Protein 6ZWI (pdb70)

Structure (mmCIF, N/CA/C/O backbone):
data_6ZWI
#
_entry.id   6ZWI
#
_cell.length_a   154.300
_cell.length_b   154.300
_cell.length_c   127.700
_cell.angle_alpha   90.000
_cell.angle_beta   90.000
_cell.angle_gamma   90.000
#
_symmetry.space_group_name_H-M   'I 4 2 2'
#
loop_
_entity.id
_entity.type
_entity.pdbx_description
1 polymer Cholinesterase
2 branched alpha-D-mannopyranose-(1-3)-alpha-D-mannopyranose-(1-4)-2-acetamido-2-deoxy-beta-D-glucopyranose-(1-4)-[alpha-L-fucopyranose-(1-6)]2-acetamido-2-deoxy-beta-D-glucopyranose
3 branched 'N-acetyl-alpha-neuraminic acid-(2-3)-beta-D-galactopyranose'
4 branched alpha-L-fucopyranose-(1-6)-2-acetamido-2-deoxy-beta-D-glucopyranose
5 branched 2-acetamido-2-deoxy-beta-D-glucopyranose-(1-4)-[alpha-L-fucopyranose-(1-6)]2-acetamido-2-deoxy-beta-D-glucopyranose
6 non-polymer 2-acetamido-2-deoxy-beta-D-glucopyranose
7 non-polymer GLYCEROL
8 non-polymer (2~{E},4~{E})-5-(1,3-benzodioxol-5-yl)-~{N}-[6-(triphenyl-$l^{5}-phosphanyl)hexyl]penta-2,4-dienamide
9 non-polymer 'PENTANOIC ACID'
10 non-polymer 'CHLORIDE ION'
11 non-polymer 'SULFATE ION'
12 non-polymer 'BROMIDE ION'
13 water water
#
loop_
_atom_site.group_PDB
_atom_site.id
_atom_site.type_symbol
_atom_site.label_atom_id
_atom_site.label_alt_id
_atom_site.label_comp_id
_atom_site.label_asym_id
_atom_site.label_entity_id
_atom_site.label_seq_id
_atom_site.pdbx_PDB_ins_code
_atom_site.Cartn_x
_atom_site.Cartn_y
_atom_site.Cartn_z
_atom_site.occupancy
_atom_site.B_iso_or_equiv
_atom_site.auth_seq_id
_atom_site.auth_comp_id
_atom_site.auth_asym_id
_atom_site.auth_atom_id
_atom_site.pdbx_PDB_model_num
ATOM 1 N N . ASP A 1 3 ? 116.38346 136.12076 14.21167 1.000 96.94305 3 ASP A N 1
ATOM 2 C CA . ASP A 1 3 ? 117.63965 135.47384 13.82574 1.000 102.22556 3 ASP A CA 1
ATOM 3 C C . ASP A 1 3 ? 118.84127 136.36908 14.13048 1.000 95.70208 3 ASP A C 1
ATOM 4 O O . ASP A 1 3 ? 118.94221 137.47902 13.59888 1.000 97.17485 3 ASP A O 1
ATOM 9 N N . ILE A 1 4 ? 119.76277 135.90828 14.97185 1.000 86.31064 4 ILE A N 1
ATOM 10 C CA . ILE A 1 4 ? 120.87032 136.75136 15.41046 1.000 85.69151 4 ILE A CA 1
ATOM 11 C C . ILE A 1 4 ? 122.18437 136.11588 14.96943 1.000 76.67869 4 ILE A C 1
ATOM 12 O O . ILE A 1 4 ? 122.50698 134.98246 15.35384 1.000 72.05387 4 ILE A O 1
ATOM 17 N N . ILE A 1 5 ? 122.93058 136.84997 14.14943 1.000 70.45360 5 ILE A N 1
ATOM 18 C CA . ILE A 1 5 ? 124.14550 136.37340 13.51189 1.000 71.05626 5 ILE A CA 1
ATOM 19 C C . ILE A 1 5 ? 125.27939 137.28841 13.94290 1.000 69.86521 5 ILE A C 1
ATOM 20 O O . ILE A 1 5 ? 125.15304 138.51713 13.86404 1.000 65.12851 5 ILE A O 1
ATOM 25 N N . ILE A 1 6 ? 126.38227 136.69782 14.39763 1.000 63.97260 6 ILE A N 1
ATOM 26 C CA . ILE A 1 6 ? 127.54108 137.47262 14.80912 1.000 61.04036 6 ILE A CA 1
ATOM 27 C C . ILE A 1 6 ? 128.68993 137.10890 13.89473 1.000 58.84504 6 ILE A C 1
ATOM 28 O O . ILE A 1 6 ? 128.93354 135.93001 13.64336 1.000 61.19514 6 ILE A O 1
ATOM 33 N N . ALA A 1 7 ? 129.39790 138.11144 13.40044 1.000 60.98112 7 ALA A N 1
ATOM 34 C CA . ALA A 1 7 ? 130.57993 137.87169 12.59009 1.000 63.94920 7 ALA A CA 1
ATOM 35 C C . ALA A 1 7 ? 131.79295 137.74573 13.50386 1.000 60.89499 7 ALA A C 1
ATOM 36 O O . ALA A 1 7 ? 132.06771 138.65436 14.28744 1.000 67.14178 7 ALA A O 1
ATOM 38 N N . THR A 1 8 ? 132.51512 136.63306 13.40684 1.000 62.26422 8 THR A N 1
ATOM 39 C CA . THR A 1 8 ? 133.71827 136.41205 14.19625 1.000 64.65947 8 THR A CA 1
ATOM 40 C C . THR A 1 8 ? 134.92594 136.47733 13.28735 1.000 68.08914 8 THR A C 1
ATOM 41 O O . THR A 1 8 ? 134.79781 136.53064 12.06474 1.000 65.95897 8 THR A O 1
ATOM 45 N N . LYS A 1 9 ? 136.11333 136.41974 13.89124 1.000 63.67640 9 LYS A N 1
ATOM 46 C CA . LYS A 1 9 ? 137.31011 136.53000 13.07531 1.000 65.29637 9 LYS A CA 1
ATOM 47 C C . LYS A 1 9 ? 137.42731 135.38276 12.08187 1.000 70.83934 9 LYS A C 1
ATOM 48 O O . LYS A 1 9 ? 138.05078 135.55969 11.03815 1.000 66.56722 9 LYS A O 1
ATOM 54 N N . ASN A 1 10 ? 136.79442 134.23647 12.34543 1.000 73.42569 10 ASN A N 1
ATOM 55 C CA . ASN A 1 10 ? 136.92308 133.04838 11.50203 1.000 71.44160 10 ASN A CA 1
ATOM 56 C C . ASN A 1 10 ? 135.66056 132.71336 10.72231 1.000 73.39610 10 ASN A C 1
ATOM 57 O O . ASN A 1 10 ? 135.67015 131.75035 9.94744 1.000 78.33172 10 ASN A O 1
ATOM 62 N N . GLY A 1 11 ? 134.58771 133.45606 10.90519 1.000 63.06736 11 GLY A N 1
ATOM 63 C CA . GLY A 1 11 ? 133.35320 133.14099 10.22430 1.000 63.97142 11 GLY A CA 1
ATOM 64 C C . GLY A 1 11 ? 132.17272 133.68788 10.98881 1.000 67.76123 11 GLY A C 1
ATOM 65 O O . GLY A 1 11 ? 132.28522 134.12790 12.13511 1.000 64.20776 11 GLY A O 1
ATOM 66 N N . LYS A 1 12 ? 131.02581 133.67203 10.31393 1.000 59.76423 12 LYS A N 1
ATOM 67 C CA . LYS A 1 12 ? 129.74575 133.96056 10.94097 1.000 61.89295 12 LYS A CA 1
ATOM 68 C C . LYS A 1 12 ? 129.26363 132.76655 11.76844 1.000 63.90397 12 LYS A C 1
ATOM 69 O O . LYS A 1 12 ? 129.47771 131.60314 11.41857 1.000 64.92010 12 LYS A O 1
ATOM 75 N N . VAL A 1 13 ? 128.59011 133.07160 12.86190 1.000 59.30637 13 VAL A N 1
ATOM 76 C CA . VAL A 1 13 ? 127.97467 132.06526 13.70756 1.000 58.80659 13 VAL A CA 1
ATOM 77 C C . VAL A 1 13 ? 126.55670 132.51247 14.01097 1.000 55.49566 13 VAL A C 1
ATOM 78 O O . VAL A 1 13 ? 126.31014 133.68839 14.29494 1.000 65.13387 13 VAL A O 1
ATOM 82 N N . ARG A 1 14 ? 125.62475 131.56724 13.98256 1.000 66.19066 14 ARG A N 1
ATOM 83 C CA . ARG A 1 14 ? 124.22183 131.82074 14.29835 1.000 62.72063 14 ARG A CA 1
ATOM 84 C C . ARG A 1 14 ? 123.88563 131.26912 15.68459 1.000 55.49744 14 ARG A C 1
ATOM 85 O O . ARG A 1 14 ? 124.22975 130.12874 16.00857 1.000 57.84405 14 ARG A O 1
ATOM 93 N N . GLY A 1 15 ? 123.18849 132.05707 16.48802 1.000 59.02729 15 GLY A N 1
ATOM 94 C CA . GLY A 1 15 ? 122.79656 131.65222 17.80966 1.000 54.76869 15 GLY A CA 1
ATOM 95 C C . GLY A 1 15 ? 121.32209 131.33011 17.90827 1.000 60.83634 15 GLY A C 1
ATOM 96 O O . GLY A 1 15 ? 120.61900 131.15055 16.90699 1.000 61.28026 15 GLY A O 1
ATOM 97 N N . MET A 1 16 ? 120.84885 131.23421 19.13192 1.000 51.29429 16 MET A N 1
ATOM 98 C CA . MET A 1 16 ? 119.44102 131.00310 19.37603 1.000 55.96545 16 MET A CA 1
ATOM 99 C C . MET A 1 16 ? 118.99662 131.77402 20.60701 1.000 60.80031 16 MET A C 1
ATOM 100 O O . MET A 1 16 ? 119.77421 131.99229 21.53974 1.000 58.54815 16 MET A O 1
ATOM 105 N N . GLN A 1 17 ? 117.72650 132.14516 20.62021 1.000 57.43456 17 GLN A N 1
ATOM 106 C CA . GLN A 1 17 ? 117.17087 132.96782 21.68099 1.000 60.19327 17 GLN A CA 1
ATOM 107 C C . GLN A 1 17 ? 116.53558 132.07039 22.71327 1.000 53.49258 17 GLN A C 1
ATOM 108 O O . GLN A 1 17 ? 115.84651 131.11087 22.37327 1.000 57.32851 17 GLN A O 1
ATOM 114 N N . LEU A 1 18 ? 116.79187 132.37914 23.96966 1.000 53.61775 18 LEU A N 1
ATOM 115 C CA . LEU A 1 18 ? 116.26727 131.61584 25.08677 1.000 53.80999 18 LEU A CA 1
ATOM 116 C C . LEU A 1 18 ? 115.43656 132.55213 25.93297 1.000 53.22814 18 LEU A C 1
ATOM 117 O O . LEU A 1 18 ? 115.81283 133.70336 26.14414 1.000 57.54698 18 LEU A O 1
ATOM 122 N N . THR A 1 19 ? 114.32672 132.06137 26.43008 1.000 50.95550 19 THR A N 1
ATOM 123 C CA . THR A 1 19 ? 113.50766 132.81658 27.36381 1.000 56.22596 19 THR A CA 1
ATOM 124 C C . THR A 1 19 ? 113.94020 132.43296 28.76742 1.000 51.93930 19 THR A C 1
ATOM 125 O O . THR A 1 19 ? 113.99764 131.24710 29.09106 1.000 56.76113 19 THR A O 1
ATOM 129 N N . VAL A 1 20 ? 114.29907 133.43020 29.57197 1.000 56.33214 20 VAL A N 1
ATOM 130 C CA . VAL A 1 20 ? 114.79776 133.21994 30.93385 1.000 53.94370 20 VAL A CA 1
ATOM 131 C C . VAL A 1 20 ? 114.19336 134.30501 31.81907 1.000 50.15182 20 VAL A C 1
ATOM 132 O O . VAL A 1 20 ? 114.45696 135.49827 31.61166 1.000 55.16827 20 VAL A O 1
ATOM 136 N N . PHE A 1 21 ? 113.40333 133.90614 32.80426 1.000 53.78173 21 PHE A N 1
ATOM 137 C CA . PHE A 1 21 ? 112.84657 134.85185 33.77998 1.000 57.90190 21 PHE A CA 1
ATOM 138 C C . PHE A 1 21 ? 112.15798 136.03283 33.08703 1.000 57.83416 21 PHE A C 1
ATOM 139 O O . PHE A 1 21 ? 112.45689 137.19931 33.35769 1.000 55.32971 21 PHE A O 1
ATOM 147 N N . GLY A 1 22 ? 111.26432 135.72446 32.15033 1.000 60.74204 22 GLY A N 1
ATOM 148 C CA . GLY A 1 22 ? 110.53327 136.77684 31.45506 1.000 63.41876 22 GLY A CA 1
ATOM 149 C C . GLY A 1 22 ? 111.41568 137.74803 30.70420 1.000 64.34902 22 GLY A C 1
ATOM 150 O O . GLY A 1 22 ? 111.03753 138.91481 30.50739 1.000 70.61823 22 GLY A O 1
ATOM 151 N N . GLY A 1 23 ? 112.60097 137.30532 30.29795 1.000 55.56731 23 GLY A N 1
ATOM 152 C CA . GLY A 1 23 ? 113.49121 138.11834 29.51958 1.000 52.86590 23 GLY A CA 1
ATOM 153 C C . GLY A 1 23 ? 114.07774 137.21946 28.46874 1.000 58.41777 23 GLY A C 1
ATOM 154 O O . GLY A 1 23 ? 113.55183 136.13433 28.23739 1.000 60.17608 23 GLY A O 1
ATOM 155 N N . THR A 1 24 ? 115.14074 137.64052 27.82115 1.000 54.52396 24 THR A N 1
ATOM 156 C CA . THR A 1 24 ? 115.74929 136.85189 26.77169 1.000 57.42943 24 THR A CA 1
ATOM 157 C C . THR A 1 24 ? 117.25319 136.78501 26.96671 1.000 57.02692 24 THR A C 1
ATOM 158 O O . THR A 1 24 ? 117.89127 137.77716 27.35360 1.000 57.97809 24 THR A O 1
ATOM 162 N N . VAL A 1 25 ? 117.81176 135.61260 26.67071 1.000 50.12041 25 VAL A N 1
ATOM 163 C CA . VAL A 1 25 ? 119.24811 135.41791 26.58142 1.000 50.89390 25 VAL A CA 1
ATOM 164 C C . VAL A 1 25 ? 119.57798 134.82864 25.21165 1.000 51.25831 25 VAL A C 1
ATOM 165 O O . VAL A 1 25 ? 118.84434 133.97509 24.70890 1.000 56.03007 25 VAL A O 1
ATOM 169 N N . THR A 1 26 ? 120.66123 135.28864 24.60561 1.000 50.69779 26 THR A N 1
ATOM 170 C CA . THR A 1 26 ? 121.15078 134.70531 23.35835 1.000 52.53701 26 THR A CA 1
ATOM 171 C C . THR A 1 26 ? 122.30232 133.74108 23.63114 1.000 54.58795 26 THR A C 1
ATOM 172 O O . THR A 1 26 ? 123.30671 134.12524 24.23724 1.000 48.90611 26 THR A O 1
ATOM 176 N N . ALA A 1 27 ? 122.15682 132.49921 23.15036 1.000 50.53469 27 ALA A N 1
ATOM 177 C CA . ALA A 1 27 ? 123.14978 131.45111 23.38130 1.000 47.07296 27 ALA A CA 1
ATOM 178 C C . ALA A 1 27 ? 123.74730 131.03478 22.05008 1.000 54.76955 27 ALA A C 1
ATOM 179 O O . ALA A 1 27 ? 123.03621 130.88953 21.05015 1.000 51.69652 27 ALA A O 1
ATOM 181 N N . PHE A 1 28 ? 125.05949 130.90715 22.03180 1.000 44.95108 28 PHE A N 1
ATOM 182 C CA . PHE A 1 28 ? 125.79104 130.29430 20.93229 1.000 47.48221 28 PHE A CA 1
ATOM 183 C C . PHE A 1 28 ? 126.46982 129.07365 21.54028 1.000 53.61049 28 PHE A C 1
ATOM 184 O O . PHE A 1 28 ? 127.47594 129.20830 22.25898 1.000 49.91554 28 PHE A O 1
ATOM 192 N N . LEU A 1 29 ? 125.89273 127.90623 21.27945 1.000 46.04272 29 LEU A N 1
ATOM 193 C CA . LEU A 1 29 ? 126.41079 126.64010 21.78003 1.000 47.40652 29 LEU A CA 1
ATOM 194 C C . LEU A 1 29 ? 127.21564 125.92298 20.71211 1.000 51.63270 29 LEU A C 1
ATOM 195 O O . LEU A 1 29 ? 126.74928 125.75480 19.58827 1.000 47.78831 29 LEU A O 1
ATOM 200 N N . GLY A 1 30 ? 128.40365 125.47199 21.07155 1.000 45.65741 30 GLY A N 1
ATOM 201 C CA . GLY A 1 30 ? 129.23946 124.73175 20.13737 1.000 48.08566 30 GLY A CA 1
ATOM 202 C C . GLY A 1 30 ? 129.91497 125.49710 19.02500 1.000 50.24152 30 GLY A C 1
ATOM 203 O O . GLY A 1 30 ? 129.85951 125.05854 17.86964 1.000 49.95602 30 GLY A O 1
ATOM 204 N N . ILE A 1 31 ? 130.58115 126.60687 19.33089 1.000 46.53298 31 ILE A N 1
ATOM 205 C CA . ILE A 1 31 ? 131.46948 127.26528 18.35398 1.000 46.24017 31 ILE A CA 1
ATOM 206 C C . ILE A 1 31 ? 132.82566 126.56273 18.36377 1.000 49.47016 31 ILE A C 1
ATOM 207 O O . ILE A 1 31 ? 133.46044 126.46564 19.43606 1.000 49.52936 31 ILE A O 1
ATOM 212 N N . PRO A 1 32 ? 133.35672 126.11205 17.22511 1.000 47.87294 32 PRO A N 1
ATOM 213 C CA . PRO A 1 32 ? 134.70845 125.53823 17.26547 1.000 47.99984 32 PRO A CA 1
ATOM 214 C C . PRO A 1 32 ? 135.73764 126.62779 17.53070 1.000 51.00701 32 PRO A C 1
ATOM 215 O O . PRO A 1 32 ? 135.60549 127.76720 17.06197 1.000 49.03127 32 PRO A O 1
ATOM 219 N N . TYR A 1 33 ? 136.77470 126.27951 18.30895 1.000 45.44970 33 TYR A N 1
ATOM 220 C CA . TYR A 1 33 ? 137.84654 127.21558 18.53417 1.000 50.10051 33 TYR A CA 1
ATOM 221 C C . TYR A 1 33 ? 139.20737 126.65601 18.17158 1.000 49.77180 33 TYR A C 1
ATOM 222 O O . TYR A 1 33 ? 140.19911 127.37462 18.30662 1.000 50.05134 33 TYR A O 1
ATOM 231 N N . ALA A 1 34 ? 139.29502 125.40542 17.69887 1.000 50.80888 34 ALA A N 1
ATOM 232 C CA . ALA A 1 34 ? 140.57382 124.88521 17.23189 1.000 49.57601 34 ALA A CA 1
ATOM 233 C C . ALA A 1 34 ? 140.35272 123.84580 16.13111 1.000 46.30162 34 ALA A C 1
ATOM 234 O O . ALA A 1 34 ? 139.24586 123.37450 15.92379 1.000 52.49739 34 ALA A O 1
ATOM 236 N N . GLN A 1 35 ? 141.42672 123.45033 15.45265 1.000 55.50997 35 GLN A N 1
ATOM 237 C CA A GLN A 1 35 ? 141.32129 122.30435 14.55160 0.484 53.97455 35 GLN A CA 1
ATOM 238 C CA B GLN A 1 35 ? 141.34090 122.30217 14.54949 0.516 53.98983 35 GLN A CA 1
ATOM 239 C C . GLN A 1 35 ? 141.03306 121.05378 15.36918 1.000 52.26993 35 GLN A C 1
ATOM 240 O O . GLN A 1 35 ? 141.71337 120.80810 16.37705 1.000 48.14960 35 GLN A O 1
ATOM 251 N N . PRO A 1 36 ? 140.05725 120.23393 14.97001 1.000 53.87122 36 PRO A N 1
ATOM 252 C CA . PRO A 1 36 ? 139.80084 118.96525 15.69187 1.000 52.72808 36 PRO A CA 1
ATOM 253 C C . PRO A 1 36 ? 141.07950 118.15567 15.84680 1.000 53.94531 36 PRO A C 1
ATOM 254 O O . PRO A 1 36 ? 141.84123 117.93065 14.89139 1.000 51.45074 36 PRO A O 1
ATOM 258 N N . PRO A 1 37 ? 141.39560 117.76563 17.03213 1.000 49.00278 37 PRO A N 1
ATOM 259 C CA . PRO A 1 37 ? 142.75464 117.18689 17.23395 1.000 46.13449 37 PRO A CA 1
ATOM 260 C C . PRO A 1 37 ? 142.75546 115.69799 16.89794 1.000 52.73958 37 PRO A C 1
ATOM 261 O O . PRO A 1 37 ? 142.87018 114.82521 17.74179 1.000 50.85278 37 PRO A O 1
ATOM 265 N N . LEU A 1 38 ? 142.53303 115.39046 15.62242 1.000 56.03254 38 LEU A N 1
ATOM 266 C CA . LEU A 1 38 ? 142.33452 114.03459 15.13081 1.000 53.37886 38 LEU A CA 1
ATOM 267 C C . LEU A 1 38 ? 143.56588 113.55134 14.37446 1.000 53.06331 38 LEU A C 1
ATOM 268 O O . LEU A 1 38 ? 144.35636 114.34706 13.85544 1.000 57.76641 38 LEU A O 1
ATOM 273 N N . GLY A 1 39 ? 143.71624 112.22390 14.29895 1.000 58.66754 39 GLY A N 1
ATOM 274 C CA . GLY A 1 39 ? 144.75541 111.63348 13.47337 1.000 56.59146 39 GLY A CA 1
ATOM 275 C C . GLY A 1 39 ? 146.15632 111.98994 13.91669 1.000 61.82258 39 GLY A C 1
ATOM 276 O O . GLY A 1 39 ? 146.53983 111.72967 15.06259 1.000 57.87622 39 GLY A O 1
ATOM 277 N N . ARG A 1 40 ? 146.93736 112.60129 13.02322 1.000 56.79403 40 ARG A N 1
ATOM 278 C CA . ARG A 1 40 ? 148.28057 113.03147 13.39771 1.000 60.67498 40 ARG A CA 1
ATOM 279 C C . ARG A 1 40 ? 148.26300 114.14411 14.46396 1.000 61.52654 40 ARG A C 1
ATOM 280 O O . ARG A 1 40 ? 149.28153 114.34388 15.13826 1.000 60.29618 40 ARG A O 1
ATOM 288 N N . LEU A 1 41 ? 147.11810 114.83322 14.66539 1.000 58.48687 41 LEU A N 1
ATOM 289 C CA . LEU A 1 41 ? 147.00485 115.88418 15.67712 1.000 55.20159 41 LEU A CA 1
ATOM 290 C C . LEU A 1 41 ? 146.67448 115.34590 17.06495 1.000 53.51005 41 LEU A C 1
ATOM 291 O O . LEU A 1 41 ? 146.72349 116.10701 18.03384 1.000 53.61956 41 LEU A O 1
ATOM 296 N N . ARG A 1 42 ? 146.34982 114.06958 17.19865 1.000 51.89212 42 ARG A N 1
ATOM 297 C CA . ARG A 1 42 ? 146.11169 113.52627 18.52565 1.000 51.72588 42 ARG A CA 1
ATOM 298 C C . ARG A 1 42 ? 147.37649 113.64107 19.37518 1.000 53.31922 42 ARG A C 1
ATOM 299 O O . ARG A 1 42 ? 148.49326 113.36907 18.90898 1.000 49.42961 42 ARG A O 1
ATOM 307 N N . PHE A 1 43 ? 147.20085 114.07225 20.62485 1.000 52.01364 43 PHE A N 1
ATOM 308 C CA . PHE A 1 43 ? 148.25565 114.32072 21.62567 1.000 41.75423 43 PHE A CA 1
ATOM 309 C C . PHE A 1 43 ? 149.06528 115.60197 21.39843 1.000 47.94749 43 PHE A C 1
ATOM 310 O O . PHE A 1 43 ? 149.94833 115.90231 22.22534 1.000 53.78462 43 PHE A O 1
ATOM 318 N N . LYS A 1 44 ? 148.82013 116.36942 20.34955 1.000 50.76755 44 LYS A N 1
ATOM 319 C CA . LYS A 1 44 ? 149.56379 117.60415 20.18677 1.000 49.24624 44 LYS A CA 1
ATOM 320 C C . LYS A 1 44 ? 148.79604 118.81329 20.71187 1.000 49.56357 44 LYS A C 1
ATOM 321 O O . LYS A 1 44 ? 147.58483 118.76353 20.95041 1.000 51.53461 44 LYS A O 1
ATOM 327 N N . LYS A 1 45 ? 149.53090 119.92774 20.86310 1.000 49.11279 45 LYS A N 1
ATOM 328 C CA . LYS A 1 45 ? 148.91308 121.18130 21.19134 1.000 48.63264 45 LYS A CA 1
ATOM 329 C C . LYS A 1 45 ? 147.85789 121.49489 20.13224 1.000 55.52271 45 LYS A C 1
ATOM 330 O O . LYS A 1 45 ? 147.97254 121.04296 18.98518 1.000 51.55266 45 LYS A O 1
ATOM 336 N N . PRO A 1 46 ? 146.79227 122.20063 20.51515 1.000 48.34116 46 PRO A N 1
ATOM 337 C CA . PRO A 1 46 ? 145.71343 122.48385 19.57825 1.000 48.08133 46 PRO A CA 1
ATOM 338 C C . PRO A 1 46 ? 146.20545 123.44137 18.52738 1.000 56.03448 46 PRO A C 1
ATOM 339 O O . PRO A 1 46 ? 146.94750 124.37457 18.83306 1.000 53.59079 46 PRO A O 1
ATOM 343 N N . GLN A 1 47 ? 145.79102 123.20726 17.29008 1.000 57.31887 47 GLN A N 1
ATOM 344 C CA . GLN A 1 47 ? 146.18721 124.02881 16.15542 1.000 57.23154 47 GLN A CA 1
ATOM 345 C C . GLN A 1 47 ? 145.09505 125.03065 15.83601 1.000 60.51815 47 GLN A C 1
ATOM 346 O O . GLN A 1 47 ? 143.89966 124.75896 16.01336 1.000 55.01266 47 GLN A O 1
ATOM 352 N N . SER A 1 48 ? 145.52167 126.19237 15.33808 1.000 60.90405 48 SER A N 1
ATOM 353 C CA . SER A 1 48 ? 144.59740 127.27858 15.05520 1.000 65.24418 48 SER A CA 1
ATOM 354 C C . SER A 1 48 ? 143.59566 126.86073 13.98791 1.000 63.23533 48 SER A C 1
ATOM 355 O O . SER A 1 48 ? 143.87370 126.02748 13.12463 1.000 65.35756 48 SER A O 1
ATOM 358 N N . LEU A 1 49 ? 142.41233 127.43581 14.08699 1.000 65.71563 49 LEU A N 1
ATOM 359 C CA . LEU A 1 49 ? 141.30725 127.12235 13.20604 1.000 75.66356 49 LEU A CA 1
ATOM 360 C C . LEU A 1 49 ? 141.32322 128.05311 12.00606 1.000 83.98615 49 LEU A C 1
ATOM 361 O O . LEU A 1 49 ? 141.48644 129.27330 12.13988 1.000 83.74504 49 LEU A O 1
ATOM 366 N N . THR A 1 50 ? 141.15209 127.47577 10.83133 1.000 84.87138 50 THR A N 1
ATOM 367 C CA . THR A 1 50 ? 141.15667 128.30074 9.64474 1.000 90.61853 50 THR A CA 1
ATOM 368 C C . THR A 1 50 ? 139.72697 128.60739 9.22659 1.000 91.75299 50 THR A C 1
ATOM 369 O O . THR A 1 50 ? 138.78696 127.86234 9.51783 1.000 89.23824 50 THR A O 1
ATOM 373 N N . LYS A 1 51 ? 139.59472 129.74583 8.56206 1.000 93.24261 51 LYS A N 1
ATOM 374 C CA . LYS A 1 51 ? 138.36851 130.40697 8.14414 1.000 92.01170 51 LYS A CA 1
ATOM 375 C C . LYS A 1 51 ? 137.32336 129.42453 7.62425 1.000 91.78939 51 LYS A C 1
ATOM 376 O O . LYS A 1 51 ? 137.66496 128.37752 7.06591 1.000 91.60360 51 LYS A O 1
ATOM 382 N N . TRP A 1 52 ? 136.04837 129.72294 7.87055 1.000 87.75588 52 TRP A N 1
ATOM 383 C CA . TRP A 1 52 ? 134.94549 129.19376 7.08508 1.000 87.56193 52 TRP A CA 1
ATOM 384 C C . TRP A 1 52 ? 134.18791 130.38881 6.52682 1.000 88.16165 52 TRP A C 1
ATOM 385 O O . TRP A 1 52 ? 134.35412 131.51853 6.99808 1.000 88.50273 52 TRP A O 1
ATOM 396 N N . SER A 1 53 ? 133.38403 130.14405 5.48237 1.000 93.96029 53 SER A N 1
ATOM 397 C CA . SER A 1 53 ? 132.73490 131.22185 4.73838 1.000 95.30871 53 SER A CA 1
ATOM 398 C C . SER A 1 53 ? 131.21642 131.19786 4.80711 1.000 95.55081 53 SER A C 1
ATOM 399 O O . SER A 1 53 ? 130.58469 132.19401 4.42322 1.000 96.57270 53 SER A O 1
ATOM 402 N N . ASP A 1 54 ? 130.61889 130.10895 5.29012 1.000 88.76864 54 ASP A N 1
ATOM 403 C CA . ASP A 1 54 ? 129.17614 129.98881 5.44746 1.000 90.73839 54 ASP A CA 1
ATOM 404 C C . ASP A 1 54 ? 128.76644 130.51942 6.82542 1.000 85.83264 54 ASP A C 1
ATOM 405 O O . ASP A 1 54 ? 129.48369 131.31759 7.43501 1.000 82.39546 54 ASP A O 1
ATOM 410 N N . ILE A 1 55 ? 127.61097 130.09460 7.33066 1.000 78.88346 55 ILE A N 1
ATOM 411 C CA . ILE A 1 55 ? 127.17495 130.43450 8.68024 1.000 77.05149 55 ILE A CA 1
ATOM 412 C C . ILE A 1 55 ? 127.26272 129.17297 9.53334 1.000 75.96319 55 ILE A C 1
ATOM 413 O O . ILE A 1 55 ? 126.57082 128.18257 9.26261 1.000 71.67926 55 ILE A O 1
ATOM 418 N N . TRP A 1 56 ? 128.12055 129.20237 10.55714 1.000 65.67112 56 TRP A N 1
ATOM 419 C CA . TRP A 1 56 ? 128.17248 128.10975 11.51803 1.000 60.45574 56 TRP A CA 1
ATOM 420 C C . TRP A 1 56 ? 126.98464 128.17772 12.45590 1.000 61.56180 56 TRP A C 1
ATOM 421 O O . TRP A 1 56 ? 126.76906 129.19475 13.12160 1.000 65.44564 56 TRP A O 1
ATOM 432 N N . ASN A 1 57 ? 126.24150 127.08236 12.55056 1.000 61.74057 57 ASN A N 1
ATOM 433 C CA . ASN A 1 57 ? 125.04522 127.03893 13.38363 1.000 62.79682 57 ASN A CA 1
ATOM 434 C C . ASN A 1 57 ? 125.46390 126.63049 14.79709 1.000 62.62184 57 ASN A C 1
ATOM 435 O O . ASN A 1 57 ? 125.88810 125.49693 15.01963 1.000 60.28013 57 ASN A O 1
ATOM 440 N N . ALA A 1 58 ? 125.40732 127.57601 15.74062 1.000 59.80038 58 ALA A N 1
ATOM 441 C CA . ALA A 1 58 ? 125.81496 127.28195 17.11035 1.000 53.12201 58 ALA A CA 1
ATOM 442 C C . ALA A 1 58 ? 124.58476 127.18457 17.96499 1.000 53.74027 58 ALA A C 1
ATOM 443 O O . ALA A 1 58 ? 124.36884 128.01543 18.84829 1.000 54.20337 58 ALA A O 1
ATOM 445 N N . THR A 1 59 ? 123.77198 126.16991 17.70185 1.000 51.73532 59 THR A N 1
ATOM 446 C CA . THR A 1 59 ? 122.46700 126.05926 18.31140 1.000 47.48491 59 THR A CA 1
ATOM 447 C C . THR A 1 59 ? 122.31947 124.76919 19.10117 1.000 46.88813 59 THR A C 1
ATOM 448 O O . THR A 1 59 ? 121.20930 124.45189 19.52375 1.000 52.79732 59 THR A O 1
ATOM 452 N N . LYS A 1 60 ? 123.40716 124.01720 19.30809 1.000 49.46448 60 LYS A N 1
ATOM 453 C CA . LYS A 1 60 ? 123.35420 122.82638 20.15843 1.000 51.67494 60 LYS A CA 1
ATOM 454 C C . LYS A 1 60 ? 124.73380 122.65315 20.79025 1.000 44.86296 60 LYS A C 1
ATOM 455 O O . LYS A 1 60 ? 125.74539 122.95241 20.16113 1.000 48.83360 60 LYS A O 1
ATOM 461 N N . TYR A 1 61 ? 124.77062 122.16145 22.03106 1.000 47.21272 61 TYR A N 1
ATOM 462 C CA . TYR A 1 61 ? 126.05779 121.76467 22.60407 1.000 44.80879 61 TYR A CA 1
ATOM 463 C C . TYR A 1 61 ? 126.78217 120.78635 21.67966 1.000 47.79991 61 TYR A C 1
ATOM 464 O O . TYR A 1 61 ? 126.16756 119.90908 21.08315 1.000 50.20940 61 TYR A O 1
ATOM 473 N N . ALA A 1 62 ? 128.08734 120.93093 21.57340 1.000 44.43427 62 ALA A N 1
ATOM 474 C CA . ALA A 1 62 ? 128.88089 120.05587 20.72913 1.000 43.63806 62 ALA A CA 1
ATOM 475 C C . ALA A 1 62 ? 129.29267 118.79963 21.49635 1.000 47.02233 62 ALA A C 1
ATOM 476 O O . ALA A 1 62 ? 128.94426 118.61909 22.66467 1.000 44.18083 62 ALA A O 1
ATOM 478 N N . ASN A 1 63 ? 129.99018 117.89711 20.80499 1.000 43.23588 63 ASN A N 1
ATOM 479 C CA . ASN A 1 63 ? 130.53517 116.69831 21.42175 1.000 44.32002 63 ASN A CA 1
ATOM 480 C C . ASN A 1 63 ? 131.36123 117.03390 22.66454 1.000 46.60947 63 ASN A C 1
ATOM 481 O O . ASN A 1 63 ? 132.13365 117.99962 22.65660 1.000 41.66815 63 ASN A O 1
ATOM 486 N N . SER A 1 64 ? 131.30088 116.13656 23.66131 1.000 43.80561 64 SER A N 1
ATOM 487 C CA . SER A 1 64 ? 132.18564 116.13310 24.83128 1.000 44.98244 64 SER A CA 1
ATOM 488 C C . SER A 1 64 ? 133.47401 115.37008 24.51076 1.000 46.44925 64 SER A C 1
ATOM 489 O O . SER A 1 64 ? 133.48223 114.47308 23.66755 1.000 45.58580 64 SER A O 1
ATOM 492 N N . CYS A 1 65 ? 134.59501 115.72042 25.16612 1.000 38.63800 65 CYS A N 1
ATOM 493 C CA . CYS A 1 65 ? 135.85376 115.02444 24.91046 1.000 38.60877 65 CYS A CA 1
ATOM 494 C C . CYS A 1 65 ? 135.78748 113.58212 25.42255 1.000 42.10235 65 CYS A C 1
ATOM 495 O O . CYS A 1 65 ? 134.99643 113.26791 26.31550 1.000 40.58342 65 CYS A O 1
ATOM 498 N N . CYS A 1 66 ? 136.57263 112.67767 24.80047 1.000 41.43912 66 CYS A N 1
ATOM 499 C CA . CYS A 1 66 ? 136.55555 111.27438 25.18120 1.000 41.23157 66 CYS A CA 1
ATOM 500 C C . CYS A 1 66 ? 136.95427 111.14303 26.63942 1.000 48.71655 66 CYS A C 1
ATOM 501 O O . CYS A 1 66 ? 137.89547 111.80171 27.10045 1.000 46.08656 66 CYS A O 1
ATOM 504 N N . GLN A 1 67 ? 136.29647 110.24033 27.33848 1.000 45.39964 67 GLN A N 1
ATOM 505 C CA . GLN A 1 67 ? 136.56585 110.07470 28.75384 1.000 45.35542 67 GLN A CA 1
ATOM 506 C C . GLN A 1 67 ? 135.87181 108.81423 29.24147 1.000 46.59020 67 GLN A C 1
ATOM 507 O O . GLN A 1 67 ? 134.86412 108.40981 28.67874 1.000 43.09092 67 GLN A O 1
ATOM 513 N N . ASN A 1 68 ? 136.40122 108.23176 30.31086 1.000 40.26093 68 ASN A N 1
ATOM 514 C CA . ASN A 1 68 ? 135.69482 107.17964 31.03200 1.000 47.82302 68 ASN A CA 1
ATOM 515 C C . ASN A 1 68 ? 134.59631 107.77545 31.90692 1.000 51.08200 68 ASN A C 1
ATOM 516 O O . ASN A 1 68 ? 134.86014 108.63131 32.74549 1.000 47.82269 68 ASN A O 1
ATOM 521 N N . ILE A 1 69 ? 133.37560 107.30243 31.77630 1.000 49.09030 69 ILE A N 1
ATOM 522 C CA . ILE A 1 69 ? 132.33361 107.91039 32.58220 1.000 49.60875 69 ILE A CA 1
ATOM 523 C C . ILE A 1 69 ? 132.19283 107.15973 33.90512 1.000 52.49843 69 ILE A C 1
ATOM 524 O O . ILE A 1 69 ? 132.72649 106.07036 34.11201 1.000 51.94789 69 ILE A O 1
ATOM 529 N N . ASP A 1 70 ? 131.51989 107.80132 34.84699 1.000 56.01982 70 ASP A N 1
ATOM 530 C CA . ASP A 1 70 ? 131.27594 107.20337 36.15401 1.000 56.38721 70 ASP A CA 1
ATOM 531 C C . ASP A 1 70 ? 130.18931 106.13641 35.98960 1.000 49.89050 70 ASP A C 1
ATOM 532 O O . ASP A 1 70 ? 129.10501 106.43296 35.48213 1.000 53.89707 70 ASP A O 1
ATOM 537 N N . GLN A 1 71 ? 130.50955 104.89342 36.33836 1.000 50.39157 71 GLN A N 1
ATOM 538 C CA . GLN A 1 71 ? 129.51116 103.82408 36.33581 1.000 58.69468 71 GLN A CA 1
ATOM 539 C C . GLN A 1 71 ? 129.33716 103.17676 37.69406 1.000 57.88967 71 GLN A C 1
ATOM 540 O O . GLN A 1 71 ? 128.76829 102.09050 37.76919 1.000 52.12797 71 GLN A O 1
ATOM 546 N N . SER A 1 72 ? 129.79708 103.81522 38.77024 1.000 48.82554 72 SER A N 1
ATOM 547 C CA . SER A 1 72 ? 129.62940 103.19071 40.07134 1.000 50.62053 72 SER A CA 1
ATOM 548 C C . SER A 1 72 ? 128.18425 103.23325 40.58264 1.000 48.66145 72 SER A C 1
ATOM 549 O O . SER A 1 72 ? 127.86033 102.48174 41.49536 1.000 51.97059 72 SER A O 1
ATOM 552 N N . PHE A 1 73 ? 127.32397 104.12506 40.07190 1.000 43.53275 73 PHE A N 1
ATOM 553 C CA . PHE A 1 73 ? 125.93609 104.24413 40.54783 1.000 44.35760 73 PHE A CA 1
ATOM 554 C C . PHE A 1 73 ? 124.97414 104.42212 39.37240 1.000 44.84993 73 PHE A C 1
ATOM 555 O O . PHE A 1 73 ? 124.29985 105.44829 39.25199 1.000 46.06468 73 PHE A O 1
ATOM 563 N N . PRO A 1 74 ? 124.85430 103.41659 38.51609 1.000 49.45288 74 PRO A N 1
ATOM 564 C CA . PRO A 1 74 ? 123.97533 103.56144 37.34843 1.000 50.28691 74 PRO A CA 1
ATOM 565 C C . PRO A 1 74 ? 122.55688 103.86622 37.80217 1.000 44.93153 74 PRO A C 1
ATOM 566 O O . PRO A 1 74 ? 122.06987 103.31534 38.79222 1.000 42.70145 74 PRO A O 1
ATOM 570 N N . GLY A 1 75 ? 121.92157 104.80223 37.10489 1.000 45.47669 75 GLY A N 1
ATOM 571 C CA . GLY A 1 75 ? 120.55206 105.20558 37.36450 1.000 45.75604 75 GLY A CA 1
ATOM 572 C C . GLY A 1 75 ? 120.36532 106.22842 38.47774 1.000 44.49115 75 GLY A C 1
ATOM 573 O O . GLY A 1 75 ? 119.26402 106.72040 38.65918 1.000 47.36620 75 GLY A O 1
ATOM 574 N N . PHE A 1 76 ? 121.41892 106.54597 39.21849 1.000 45.15751 76 PHE A N 1
ATOM 575 C CA . PHE A 1 76 ? 121.38484 107.46986 40.35149 1.000 44.06417 76 PHE A CA 1
ATOM 576 C C . PHE A 1 76 ? 121.75533 108.88131 39.90219 1.000 43.39606 76 PHE A C 1
ATOM 577 O O . PHE A 1 76 ? 122.87177 109.10636 39.41996 1.000 47.42121 76 PHE A O 1
ATOM 585 N N . HIS A 1 77 ? 120.85694 109.84250 40.13511 1.000 43.26545 77 HIS A N 1
ATOM 586 C CA . HIS A 1 77 ? 121.08517 111.21948 39.69195 1.000 46.48929 77 HIS A CA 1
ATOM 587 C C . HIS A 1 77 ? 122.31961 111.86269 40.34783 1.000 50.07560 77 HIS A C 1
ATOM 588 O O . HIS A 1 77 ? 122.99124 112.70096 39.71874 1.000 46.89114 77 HIS A O 1
ATOM 595 N N . GLY A 1 78 ? 122.64509 111.48022 41.59624 1.000 49.07167 78 GLY A N 1
ATOM 596 C CA . GLY A 1 78 ? 123.78940 112.09123 42.28275 1.000 44.11967 78 GLY A CA 1
ATOM 597 C C . GLY A 1 78 ? 125.11332 111.86196 41.57296 1.000 44.88002 78 GLY A C 1
ATOM 598 O O . GLY A 1 78 ? 125.99760 112.72977 41.61412 1.000 46.70615 78 GLY A O 1
ATOM 599 N N . SER A 1 79 ? 125.27918 110.69250 40.90384 1.000 42.23929 79 SER A N 1
ATOM 600 C CA . SER A 1 79 ? 126.45558 110.50568 40.06219 1.000 42.45711 79 SER A CA 1
ATOM 601 C C . SER A 1 79 ? 126.20400 110.87078 38.62205 1.000 45.08558 79 SER A C 1
ATOM 602 O O . SER A 1 79 ? 127.10020 111.39645 37.96019 1.000 46.27504 79 SER A O 1
ATOM 605 N N . GLU A 1 80 ? 125.04634 110.52175 38.09174 1.000 44.76348 80 GLU A N 1
ATOM 606 C CA . GLU A 1 80 ? 124.89813 110.67670 36.65397 1.000 47.09312 80 GLU A CA 1
ATOM 607 C C . GLU A 1 80 ? 124.74507 112.13447 36.22750 1.000 45.17367 80 GLU A C 1
ATOM 608 O O . GLU A 1 80 ? 125.00542 112.44887 35.06320 1.000 46.29933 80 GLU A O 1
ATOM 614 N N . MET A 1 81 ? 124.34568 113.04232 37.12799 1.000 44.15359 81 MET A N 1
ATOM 615 C CA . MET A 1 81 ? 124.35423 114.46028 36.79154 1.000 44.84113 81 MET A CA 1
ATOM 616 C C . MET A 1 81 ? 125.72267 114.97831 36.34958 1.000 39.40318 81 MET A C 1
ATOM 617 O O . MET A 1 81 ? 125.77429 116.03733 35.72678 1.000 45.33791 81 MET A O 1
ATOM 622 N N . TRP A 1 82 ? 126.82463 114.31075 36.70049 1.000 39.46390 82 TRP A N 1
ATOM 623 C CA . TRP A 1 82 ? 128.16554 114.72349 36.28489 1.000 40.01336 82 TRP A CA 1
ATOM 624 C C . TRP A 1 82 ? 128.63662 114.05519 35.00002 1.000 46.94578 82 TRP A C 1
ATOM 625 O O . TRP A 1 82 ? 129.65320 114.46736 34.44117 1.000 46.20963 82 TRP A O 1
ATOM 636 N N . ASN A 1 83 ? 127.91456 113.02800 34.50969 1.000 44.45456 83 ASN A N 1
ATOM 637 C CA . ASN A 1 83 ? 128.40200 112.34449 33.33158 1.000 39.95487 83 ASN A CA 1
ATOM 638 C C . ASN A 1 83 ? 128.10934 113.18841 32.08976 1.000 42.33190 83 ASN A C 1
ATOM 639 O O . ASN A 1 83 ? 127.14016 113.95900 32.06129 1.000 39.64374 83 ASN A O 1
ATOM 644 N N . PRO A 1 84 ? 128.90621 113.01389 31.03510 1.000 43.80561 84 PRO A N 1
ATOM 645 C CA . PRO A 1 84 ? 128.67393 113.76173 29.79470 1.000 44.65972 84 PRO A CA 1
ATOM 646 C C . PRO A 1 84 ? 127.25764 113.57699 29.26600 1.000 46.36886 84 PRO A C 1
ATOM 647 O O . PRO A 1 84 ? 126.70551 112.47695 29.28663 1.000 45.78558 84 PRO A O 1
ATOM 651 N N . ASN A 1 85 ? 126.67416 114.65718 28.75939 1.000 44.94411 85 ASN A N 1
ATOM 652 C CA . ASN A 1 85 ? 125.33852 114.59042 28.15663 1.000 47.64471 85 ASN A CA 1
ATOM 653 C C . ASN A 1 85 ? 125.35551 114.90871 26.66727 1.000 44.53197 85 ASN A C 1
ATOM 654 O O . ASN A 1 85 ? 124.33696 115.29306 26.11480 1.000 47.83449 85 ASN A O 1
ATOM 659 N N . THR A 1 86 ? 126.51319 114.88924 26.03253 1.000 47.67323 86 THR A N 1
ATOM 660 C CA . THR A 1 86 ? 126.57251 114.86362 24.58142 1.000 45.18406 86 THR A CA 1
ATOM 661 C C . THR A 1 86 ? 127.51784 113.74204 24.17938 1.000 46.76294 86 THR A C 1
ATOM 662 O O . THR A 1 86 ? 128.29255 113.24522 25.01429 1.000 45.62283 86 THR A O 1
ATOM 666 N N . ASP A 1 87 ? 127.44780 113.32735 22.89961 1.000 42.50696 87 ASP A N 1
ATOM 667 C CA . ASP A 1 87 ? 128.35640 112.29236 22.38929 1.000 44.96131 87 ASP A CA 1
ATOM 668 C C . ASP A 1 87 ? 129.79699 112.57061 22.75931 1.000 42.69985 87 ASP A C 1
ATOM 669 O O . ASP A 1 87 ? 130.25285 113.69468 22.63037 1.000 45.01535 87 ASP A O 1
ATOM 674 N N . LEU A 1 88 ? 130.52751 111.50918 23.11384 1.000 41.61752 88 LEU A N 1
ATOM 675 C CA . LEU A 1 88 ? 131.97188 111.57442 23.23234 1.000 44.22227 88 LEU A CA 1
ATOM 676 C C . LEU A 1 88 ? 132.64989 111.52129 21.87282 1.000 51.93888 88 LEU A C 1
ATOM 677 O O . LEU A 1 88 ? 132.29621 110.71643 21.00950 1.000 47.67199 88 LEU A O 1
ATOM 682 N N . SER A 1 89 ? 133.66416 112.35203 21.69031 1.000 42.34794 89 SER A N 1
ATOM 683 C CA . SER A 1 89 ? 134.37248 112.32675 20.40956 1.000 44.73580 89 SER A CA 1
ATOM 684 C C . SER A 1 89 ? 135.71067 113.00272 20.60421 1.000 48.73840 89 SER A C 1
ATOM 685 O O . SER A 1 89 ? 135.83123 113.92982 21.39572 1.000 47.02342 89 SER A O 1
ATOM 688 N N . GLU A 1 90 ? 136.72087 112.55538 19.87788 1.000 44.59286 90 GLU A N 1
ATOM 689 C CA . GLU A 1 90 ? 137.94580 113.34104 19.86402 1.000 47.54528 90 GLU A CA 1
ATOM 690 C C . GLU A 1 90 ? 137.70839 114.70764 19.26524 1.000 49.57237 90 GLU A C 1
ATOM 691 O O . GLU A 1 90 ? 138.48946 115.64331 19.52611 1.000 47.45385 90 GLU A O 1
ATOM 697 N N . ASP A 1 91 ? 136.64929 114.84084 18.46488 1.000 45.83906 91 ASP A N 1
ATOM 698 C CA . ASP A 1 91 ? 136.29740 116.11426 17.84788 1.000 46.90381 91 ASP A CA 1
ATOM 699 C C . ASP A 1 91 ? 135.42918 116.86885 18.86388 1.000 44.29551 91 ASP A C 1
ATOM 700 O O . ASP A 1 91 ? 134.20399 116.86774 18.80916 1.000 45.87025 91 ASP A O 1
ATOM 705 N N . CYS A 1 92 ? 136.11224 117.53323 19.84475 1.000 49.00794 92 CYS A N 1
ATOM 706 C CA . CYS A 1 92 ? 135.39907 118.09819 20.98650 1.000 42.51394 92 CYS A CA 1
ATOM 707 C C . CYS A 1 92 ? 135.86019 119.52600 21.35477 1.000 46.78356 92 CYS A C 1
ATOM 708 O O . CYS A 1 92 ? 135.39541 120.05252 22.38106 1.000 42.43895 92 CYS A O 1
ATOM 711 N N . LEU A 1 93 ? 136.74496 120.16832 20.56986 1.000 40.32742 93 LEU A N 1
ATOM 712 C CA . LEU A 1 93 ? 137.27230 121.51271 20.91742 1.000 46.06343 93 LEU A CA 1
ATOM 713 C C . LEU A 1 93 ? 136.28229 122.58036 20.47820 1.000 45.05200 93 LEU A C 1
ATOM 714 O O . LEU A 1 93 ? 136.39516 123.21597 19.42090 1.000 44.84550 93 LEU A O 1
ATOM 719 N N . TYR A 1 94 ? 135.29674 122.79923 21.33768 1.000 40.19717 94 TYR A N 1
ATOM 720 C CA . TYR A 1 94 ? 134.23054 123.75128 21.09806 1.000 38.27119 94 TYR A CA 1
ATOM 721 C C . TYR A 1 94 ? 134.00389 124.55215 22.37299 1.000 45.26885 94 TYR A C 1
ATOM 722 O O . TYR A 1 94 ? 134.31031 124.08958 23.49396 1.000 42.26656 94 TYR A O 1
ATOM 731 N N . LEU A 1 95 ? 133.41687 125.71881 22.18202 1.000 42.29501 95 LEU A N 1
ATOM 732 C CA . LEU A 1 95 ? 133.01322 126.55347 23.30559 1.000 44.68022 95 LEU A CA 1
ATOM 733 C C . LEU A 1 95 ? 131.58825 127.07536 23.12540 1.000 48.79567 95 LEU A C 1
ATOM 734 O O . LEU A 1 95 ? 130.97205 126.96736 22.04419 1.000 46.28890 95 LEU A O 1
ATOM 739 N N . ASN A 1 96 ? 131.07243 127.65595 24.22067 1.000 39.45379 96 ASN A N 1
ATOM 740 C CA . ASN A 1 96 ? 129.72711 128.17811 24.36254 1.000 41.63360 96 ASN A CA 1
ATOM 741 C C . ASN A 1 96 ? 129.76429 129.61639 24.85826 1.000 46.32682 96 ASN A C 1
ATOM 742 O O . ASN A 1 96 ? 130.57354 129.95944 25.72645 1.000 43.33750 96 ASN A O 1
ATOM 747 N N . VAL A 1 97 ? 128.85403 130.43784 24.34535 1.000 44.82110 97 VAL A N 1
ATOM 748 C CA . VAL A 1 97 ? 128.75259 131.85675 24.72062 1.000 45.09604 97 VAL A CA 1
ATOM 749 C C . VAL A 1 97 ? 127.29974 132.17240 25.03900 1.000 47.68126 97 VAL A C 1
ATOM 750 O O . VAL A 1 97 ? 126.40036 131.94664 24.20419 1.000 44.80063 97 VAL A O 1
ATOM 754 N N . TRP A 1 98 ? 127.04535 132.68973 26.24479 1.000 41.99592 98 TRP A N 1
ATOM 755 C CA . TRP A 1 98 ? 125.72210 133.21033 26.55989 1.000 40.87172 98 TRP A CA 1
ATOM 756 C C . TRP A 1 98 ? 125.83916 134.71031 26.69929 1.000 49.55580 98 TRP A C 1
ATOM 757 O O . TRP A 1 98 ? 126.69958 135.19213 27.44999 1.000 46.76700 98 TRP A O 1
ATOM 768 N N . ILE A 1 99 ? 124.98621 135.44898 25.98946 1.000 49.55609 99 ILE A N 1
ATOM 769 C CA . ILE A 1 99 ? 125.04717 136.90317 26.10491 1.000 48.32696 99 ILE A CA 1
ATOM 770 C C . ILE A 1 99 ? 123.67000 137.45428 26.46904 1.000 48.53090 99 ILE A C 1
ATOM 771 O O . ILE A 1 99 ? 122.62624 136.85644 26.13140 1.000 51.38377 99 ILE A O 1
ATOM 776 N N . PRO A 1 100 ? 123.60327 138.53799 27.23249 1.000 46.55930 100 PRO A N 1
ATOM 777 C CA . PRO A 1 100 ? 122.29283 139.08941 27.57115 1.000 48.80216 100 PRO A CA 1
ATOM 778 C C . PRO A 1 100 ? 121.65523 139.69787 26.32370 1.000 51.90543 100 PRO A C 1
ATOM 779 O O . PRO A 1 100 ? 122.31349 139.92454 25.30354 1.000 48.51062 100 PRO A O 1
ATOM 783 N N . ALA A 1 101 ? 120.34534 139.86745 26.41315 1.000 51.10909 101 ALA A N 1
ATOM 784 C CA . ALA A 1 101 ? 119.52199 140.47406 25.38940 1.000 54.30142 101 ALA A CA 1
ATOM 785 C C . ALA A 1 101 ? 118.75136 141.58960 26.08344 1.000 56.13719 101 ALA A C 1
ATOM 786 O O . ALA A 1 101 ? 118.13378 141.34769 27.13274 1.000 59.83741 101 ALA A O 1
ATOM 788 N N . PRO A 1 102 ? 118.78834 142.82656 25.56536 1.000 60.90158 102 PRO A N 1
ATOM 789 C CA . PRO A 1 102 ? 119.54225 143.17019 24.34998 1.000 58.13680 102 PRO A CA 1
ATOM 790 C C . PRO A 1 102 ? 121.03468 143.06808 24.51009 1.000 57.97032 102 PRO A C 1
ATOM 791 O O . PRO A 1 102 ? 121.52760 143.11058 25.62954 1.000 57.82168 102 PRO A O 1
ATOM 795 N N . LYS A 1 103 ? 121.69411 142.89790 23.37159 1.000 58.46367 103 LYS A N 1
ATOM 796 C CA . LYS A 1 103 ? 123.12802 142.77630 23.27519 1.000 56.73945 103 LYS A CA 1
ATOM 797 C C . LYS A 1 103 ? 123.76689 143.84051 24.14692 1.000 60.15992 103 LYS A C 1
ATOM 798 O O . LYS A 1 103 ? 123.31177 144.98600 24.13268 1.000 52.45995 103 LYS A O 1
ATOM 804 N N . PRO A 1 104 ? 124.77167 143.49914 24.93934 1.000 54.45748 104 PRO A N 1
ATOM 805 C CA . PRO A 1 104 ? 125.35157 144.46646 25.86791 1.000 55.39786 104 PRO A CA 1
ATOM 806 C C . PRO A 1 104 ? 126.35982 145.32387 25.13493 1.000 55.18949 104 PRO A C 1
ATOM 807 O O . PRO A 1 104 ? 126.76802 145.01796 24.01956 1.000 56.34945 104 PRO A O 1
ATOM 811 N N . LYS A 1 105 ? 126.77287 146.41240 25.78989 1.000 51.13208 105 LYS A N 1
ATOM 812 C CA . LYS A 1 105 ? 127.73854 147.28590 25.13372 1.000 54.59442 105 LYS A CA 1
ATOM 813 C C . LYS A 1 105 ? 129.19443 146.93160 25.43426 1.000 62.24178 105 LYS A C 1
ATOM 814 O O . LYS A 1 105 ? 130.04599 146.97141 24.53038 1.000 70.33962 105 LYS A O 1
ATOM 820 N N . ASN A 1 106 ? 129.52230 146.59517 26.67136 1.000 54.01011 106 ASN A N 1
ATOM 821 C CA . ASN A 1 106 ? 130.91254 146.29415 27.01810 1.000 56.23870 106 ASN A CA 1
ATOM 822 C C . ASN A 1 106 ? 130.88676 145.41024 28.27166 1.000 52.30223 106 ASN A C 1
ATOM 823 O O . ASN A 1 106 ? 131.41599 145.75932 29.32738 1.000 52.53272 106 ASN A O 1
ATOM 828 N N . ALA A 1 107 ? 130.20961 144.27137 28.18550 1.000 49.16626 107 ALA A N 1
ATOM 829 C CA . ALA A 1 107 ? 129.92891 143.46188 29.35947 1.000 47.43465 107 ALA A CA 1
ATOM 830 C C . ALA A 1 107 ? 131.17150 142.72172 29.83456 1.000 45.95735 107 ALA A C 1
ATOM 831 O O . ALA A 1 107 ? 132.04824 142.29713 29.04724 1.000 46.56758 107 ALA A O 1
ATOM 833 N N . THR A 1 108 ? 131.25331 142.59411 31.15001 1.000 45.34987 108 THR A N 1
ATOM 834 C CA . THR A 1 108 ? 132.28937 141.76228 31.73551 1.000 43.52893 108 THR A CA 1
ATOM 835 C C . THR A 1 108 ? 132.04661 140.30566 31.34557 1.000 43.33875 108 THR A C 1
ATOM 836 O O . THR A 1 108 ? 130.89117 139.89099 31.13094 1.000 43.45543 108 THR A O 1
ATOM 840 N N . VAL A 1 109 ? 133.13313 139.53045 31.24325 1.000 45.66996 109 VAL A N 1
ATOM 841 C CA . VAL A 1 109 ? 133.07963 138.16799 30.72618 1.000 43.13342 109 VAL A CA 1
ATOM 842 C C . VAL A 1 109 ? 133.53869 137.16908 31.79714 1.000 43.97740 109 VAL A C 1
ATOM 843 O O . VAL A 1 109 ? 134.63644 137.29484 32.34592 1.000 45.02130 109 VAL A O 1
ATOM 847 N N . LEU A 1 110 ? 132.70551 136.18443 32.06961 1.000 44.78551 110 LEU A N 1
ATOM 848 C CA . LEU A 1 110 ? 133.03764 135.09654 32.98165 1.000 41.65195 110 LEU A CA 1
ATOM 849 C C . LEU A 1 110 ? 133.34163 133.83998 32.15955 1.000 42.29625 110 LEU A C 1
ATOM 850 O O . LEU A 1 110 ? 132.47112 133.36817 31.41805 1.000 42.46620 110 LEU A O 1
ATOM 855 N N . ILE A 1 111 ? 134.55023 133.29008 32.30018 1.000 40.63181 111 ILE A N 1
ATOM 856 C CA . ILE A 1 111 ? 134.93227 132.07965 31.55683 1.000 40.89670 111 ILE A CA 1
ATOM 857 C C . ILE A 1 111 ? 135.00452 130.89900 32.52086 1.000 41.21448 111 ILE A C 1
ATOM 858 O O . ILE A 1 111 ? 135.90550 130.84828 33.37526 1.000 39.54103 111 ILE A O 1
ATOM 863 N N . TRP A 1 112 ? 134.09382 129.93612 32.34872 1.000 38.92925 112 TRP A N 1
ATOM 864 C CA . TRP A 1 112 ? 134.01510 128.73858 33.20878 1.000 39.78066 112 TRP A CA 1
ATOM 865 C C . TRP A 1 112 ? 134.92403 127.61229 32.72201 1.000 43.97994 112 TRP A C 1
ATOM 866 O O . TRP A 1 112 ? 134.90114 127.25850 31.53491 1.000 41.98760 112 TRP A O 1
ATOM 877 N N . ILE A 1 113 ? 135.68865 127.02317 33.64026 1.000 37.62093 113 ILE A N 1
ATOM 878 C CA . ILE A 1 113 ? 136.52348 125.86970 33.34893 1.000 39.68389 113 ILE A CA 1
ATOM 879 C C . ILE A 1 113 ? 136.02152 124.75123 34.24797 1.000 45.25330 113 ILE A C 1
ATOM 880 O O . ILE A 1 113 ? 136.19572 124.82120 35.47946 1.000 38.70270 113 ILE A O 1
ATOM 885 N N . TYR A 1 114 ? 135.44536 123.70061 33.64231 1.000 41.01726 114 TYR A N 1
ATOM 886 C CA . TYR A 1 114 ? 134.91322 122.59705 34.45266 1.000 39.46338 114 TYR A CA 1
ATOM 887 C C . TYR A 1 114 ? 136.02721 121.76775 35.06561 1.000 38.13203 114 TYR A C 1
ATOM 888 O O . TYR A 1 114 ? 137.17137 121.70678 34.56288 1.000 40.10508 114 TYR A O 1
ATOM 897 N N . GLY A 1 115 ? 135.67751 121.10844 36.16783 1.000 38.01861 115 GLY A N 1
ATOM 898 C CA . GLY A 1 115 ? 136.52767 120.12810 36.78725 1.000 39.55142 115 GLY A CA 1
ATOM 899 C C . GLY A 1 115 ? 136.07135 118.69571 36.52579 1.000 44.87692 115 GLY A C 1
ATOM 900 O O . GLY A 1 115 ? 135.34776 118.39837 35.56296 1.000 43.39802 115 GLY A O 1
ATOM 901 N N . GLY A 1 116 ? 136.51225 117.79340 37.40245 1.000 41.94563 116 GLY A N 1
ATOM 902 C CA . GLY A 1 116 ? 136.48783 116.36228 37.12882 1.000 45.22304 116 GLY A CA 1
ATOM 903 C C . GLY A 1 116 ? 137.84370 115.65881 37.08199 1.000 48.66576 116 GLY A C 1
ATOM 904 O O . GLY A 1 116 ? 138.05926 114.73483 36.26873 1.000 47.27579 116 GLY A O 1
ATOM 905 N N . GLY A 1 117 ? 138.76891 116.04317 37.97412 1.000 41.76083 117 GLY A N 1
ATOM 906 C CA . GLY A 1 117 ? 140.01291 115.30350 38.09567 1.000 40.57189 117 GLY A CA 1
ATOM 907 C C . GLY A 1 117 ? 140.91950 115.29630 36.87220 1.000 39.24334 117 GLY A C 1
ATOM 908 O O . GLY A 1 117 ? 141.86644 114.51645 36.83389 1.000 45.03953 117 GLY A O 1
ATOM 909 N N . PHE A 1 118 ? 140.69974 116.19135 35.90580 1.000 40.91177 118 PHE A N 1
ATOM 910 C CA . PHE A 1 118 ? 141.43996 116.21028 34.63215 1.000 41.90496 118 PHE A CA 1
ATOM 911 C C . PHE A 1 118 ? 141.19502 114.94479 33.80049 1.000 41.69000 118 PHE A C 1
ATOM 912 O O . PHE A 1 118 ? 141.84128 114.76881 32.74380 1.000 40.86216 118 PHE A O 1
ATOM 920 N N . GLN A 1 119 ? 140.28912 114.05710 34.25274 1.000 42.16638 119 GLN A N 1
ATOM 921 C CA . GLN A 1 119 ? 140.02623 112.81126 33.48987 1.000 42.12270 119 GLN A CA 1
ATOM 922 C C . GLN A 1 119 ? 138.65820 112.81941 32.84070 1.000 46.44763 119 GLN A C 1
ATOM 923 O O . GLN A 1 119 ? 138.41155 112.00610 31.93258 1.000 43.74443 119 GLN A O 1
ATOM 929 N N . THR A 1 120 ? 137.77335 113.70644 33.30077 1.000 42.53493 120 THR A N 1
ATOM 930 C CA . THR A 1 120 ? 136.36812 113.73365 32.92112 1.000 43.61109 120 THR A CA 1
ATOM 931 C C . THR A 1 120 ? 135.89203 115.18641 32.88239 1.000 44.69341 120 THR A C 1
ATOM 932 O O . THR A 1 120 ? 136.59430 116.12133 33.32362 1.000 43.86783 120 THR A O 1
ATOM 936 N N . GLY A 1 121 ? 134.65211 115.34229 32.42357 1.000 39.95187 121 GLY A N 1
ATOM 937 C CA . GLY A 1 121 ? 133.94064 116.60208 32.47765 1.000 40.55021 121 GLY A CA 1
ATOM 938 C C . GLY A 1 121 ? 133.49214 117.11413 31.12298 1.000 40.47529 121 GLY A C 1
ATOM 939 O O . GLY A 1 121 ? 134.00158 116.68388 30.07216 1.000 40.52607 121 GLY A O 1
ATOM 940 N N . THR A 1 122 ? 132.55868 118.04513 31.13949 1.000 38.42552 122 THR A N 1
ATOM 941 C CA . THR A 1 122 ? 132.15676 118.69149 29.89665 1.000 39.89182 122 THR A CA 1
ATOM 942 C C . THR A 1 122 ? 131.45614 119.99993 30.21864 1.000 43.05373 122 THR A C 1
ATOM 943 O O . THR A 1 122 ? 130.89426 120.17802 31.31439 1.000 40.27670 122 THR A O 1
ATOM 947 N N . SER A 1 123 ? 131.49778 120.93082 29.26204 1.000 38.65750 123 SER A N 1
ATOM 948 C CA . SER A 1 123 ? 130.88496 122.20006 29.61038 1.000 40.37364 123 SER A CA 1
ATOM 949 C C . SER A 1 123 ? 129.37374 122.21615 29.42625 1.000 43.53710 123 SER A C 1
ATOM 950 O O . SER A 1 123 ? 128.73509 123.20636 29.77285 1.000 43.66517 123 SER A O 1
ATOM 953 N N . SER A 1 124 ? 128.77880 121.14254 28.91229 1.000 40.55108 124 SER A N 1
ATOM 954 C CA . SER A 1 124 ? 127.37260 121.11694 28.58686 1.000 41.38601 124 SER A CA 1
ATOM 955 C C . SER A 1 124 ? 126.51711 120.64716 29.74783 1.000 45.51940 124 SER A C 1
ATOM 956 O O . SER A 1 124 ? 125.30796 120.55595 29.59888 1.000 44.50097 124 SER A O 1
ATOM 959 N N . LEU A 1 125 ? 127.09329 120.36692 30.91363 1.000 43.82438 125 LEU A N 1
ATOM 960 C CA . LEU A 1 125 ? 126.25347 119.95379 32.02357 1.000 40.14171 125 LEU A CA 1
ATOM 961 C C . LEU A 1 125 ? 125.23981 121.03509 32.38192 1.000 42.59876 125 LEU A C 1
ATOM 962 O O . LEU A 1 125 ? 125.48665 122.24746 32.26868 1.000 43.94166 125 LEU A O 1
ATOM 967 N N . HIS A 1 126 ? 124.07587 120.55740 32.82584 1.000 44.24262 126 HIS A N 1
ATOM 968 C CA . HIS A 1 126 ? 122.98351 121.40884 33.28567 1.000 43.75905 126 HIS A CA 1
ATOM 969 C C . HIS A 1 126 ? 123.43351 122.40861 34.35959 1.000 45.32146 126 HIS A C 1
ATOM 970 O O . HIS A 1 126 ? 122.96513 123.55805 34.38395 1.000 40.49875 126 HIS A O 1
ATOM 977 N N . VAL A 1 127 ? 124.27582 121.96441 35.30753 1.000 42.47131 127 VAL A N 1
ATOM 978 C CA . VAL A 1 127 ? 124.70179 122.81925 36.41814 1.000 44.05234 127 VAL A CA 1
ATOM 979 C C . VAL A 1 127 ? 125.68812 123.89105 35.99830 1.000 44.50423 127 VAL A C 1
ATOM 980 O O . VAL A 1 127 ? 126.03299 124.75844 36.81944 1.000 43.83454 127 VAL A O 1
ATOM 984 N N . TYR A 1 128 ? 126.16444 123.86175 34.74725 1.000 42.10547 128 TYR A N 1
ATOM 985 C CA . TYR A 1 128 ? 127.04504 124.88243 34.19901 1.000 40.62208 128 TYR A CA 1
ATOM 986 C C . TYR A 1 128 ? 126.34366 125.76633 33.16501 1.000 40.54977 128 TYR A C 1
ATOM 987 O O . TYR A 1 128 ? 127.02027 126.47808 32.41066 1.000 42.26747 128 TYR A O 1
ATOM 996 N N . ASP A 1 129 ? 125.03004 125.69687 33.07793 1.000 42.34329 129 ASP A N 1
ATOM 997 C CA . ASP A 1 129 ? 124.26473 126.51167 32.12510 1.000 42.22457 129 ASP A CA 1
ATOM 998 C C . ASP A 1 129 ? 124.39821 128.00427 32.41841 1.000 39.89905 129 ASP A C 1
ATOM 999 O O . ASP A 1 129 ? 123.88323 128.45734 33.42657 1.000 45.41491 129 ASP A O 1
ATOM 1004 N N . GLY A 1 130 ? 125.10672 128.75121 31.57870 1.000 41.22560 130 GLY A N 1
ATOM 1005 C CA . GLY A 1 130 ? 125.38286 130.15401 31.86089 1.000 42.16103 130 GLY A CA 1
ATOM 1006 C C . GLY A 1 130 ? 124.20955 131.10363 31.65734 1.000 47.02992 130 GLY A C 1
ATOM 1007 O O . GLY A 1 130 ? 124.37698 132.31075 31.87383 1.000 43.09277 130 GLY A O 1
ATOM 1008 N N . LYS A 1 131 ? 123.02795 130.59457 31.24614 1.000 45.60409 131 LYS A N 1
ATOM 1009 C CA . LYS A 1 131 ? 121.94722 131.51394 30.88181 1.000 47.03833 131 LYS A CA 1
ATOM 1010 C C . LYS A 1 131 ? 121.43217 132.30857 32.08212 1.000 46.28152 131 LYS A C 1
ATOM 1011 O O . LYS A 1 131 ? 120.97205 133.44207 31.91970 1.000 47.29187 131 LYS A O 1
ATOM 1017 N N . PHE A 1 132 ? 121.44230 131.74126 33.28243 1.000 43.98391 132 PHE A N 1
ATOM 1018 C CA . PHE A 1 132 ? 120.91418 132.53151 34.38503 1.000 42.43565 132 PHE A CA 1
ATOM 1019 C C . PHE A 1 132 ? 121.82968 133.69565 34.71106 1.000 46.90273 132 PHE A C 1
ATOM 1020 O O . PHE A 1 132 ? 121.33951 134.79452 34.97164 1.000 49.60673 132 PHE A O 1
ATOM 1028 N N . LEU A 1 133 ? 123.16825 133.47779 34.70393 1.000 42.45081 133 LEU A N 1
ATOM 1029 C CA . LEU A 1 133 ? 124.08637 134.57166 34.99422 1.000 42.97018 133 LEU A CA 1
ATOM 1030 C C . LEU A 1 133 ? 123.93766 135.69585 33.96152 1.000 50.47438 133 LEU A C 1
ATOM 1031 O O . LEU A 1 133 ? 123.97120 136.89740 34.29662 1.000 44.83796 133 LEU A O 1
ATOM 1036 N N . ALA A 1 134 ? 123.81537 135.31992 32.69660 1.000 43.36183 134 ALA A N 1
ATOM 1037 C CA . ALA A 1 134 ? 123.68688 136.31325 31.65061 1.000 48.43519 134 ALA A CA 1
ATOM 1038 C C . ALA A 1 134 ? 122.41563 137.13427 31.86810 1.000 47.88263 134 ALA A C 1
ATOM 1039 O O . ALA A 1 134 ? 122.45181 138.37181 31.93036 1.000 49.05481 134 ALA A O 1
ATOM 1041 N N . ARG A 1 135 ? 121.32033 136.44871 32.15795 1.000 46.26264 135 ARG A N 1
ATOM 1042 C CA . ARG A 1 135 ? 120.04741 137.12016 32.37348 1.000 51.74128 135 ARG A CA 1
ATOM 1043 C C . ARG A 1 135 ? 120.08472 138.03110 33.60567 1.000 55.79903 135 ARG A C 1
ATOM 1044 O O . ARG A 1 135 ? 119.68929 139.19998 33.54577 1.000 53.83830 135 ARG A O 1
ATOM 1052 N N . VAL A 1 136 ? 120.57628 137.52537 34.72519 1.000 47.99602 136 VAL A N 1
ATOM 1053 C CA . VAL A 1 136 ? 120.38451 138.20835 35.99657 1.000 49.54917 136 VAL A CA 1
ATOM 1054 C C . VAL A 1 136 ? 121.43383 139.29277 36.22617 1.000 48.08800 136 VAL A C 1
ATOM 1055 O O . VAL A 1 136 ? 121.13106 140.34014 36.79175 1.000 49.76621 136 VAL A O 1
ATOM 1059 N N . GLU A 1 137 ? 122.69032 139.07919 35.81922 1.000 45.80267 137 GLU A N 1
ATOM 1060 C CA . GLU A 1 137 ? 123.75755 140.03594 36.07231 1.000 44.56008 137 GLU A CA 1
ATOM 1061 C C . GLU A 1 137 ? 124.26171 140.70039 34.81247 1.000 50.35213 137 GLU A C 1
ATOM 1062 O O . GLU A 1 137 ? 125.19930 141.51143 34.88097 1.000 46.03733 137 GLU A O 1
ATOM 1068 N N . ARG A 1 138 ? 123.69065 140.35517 33.65614 1.000 47.78567 138 ARG A N 1
ATOM 1069 C CA . ARG A 1 138 ? 124.10568 140.95482 32.37408 1.000 47.19152 138 ARG A CA 1
ATOM 1070 C C . ARG A 1 138 ? 125.60108 140.83053 32.12405 1.000 46.11257 138 ARG A C 1
ATOM 1071 O O . ARG A 1 138 ? 126.23762 141.73032 31.58403 1.000 49.87799 138 ARG A O 1
ATOM 1079 N N . VAL A 1 139 ? 126.17811 139.69264 32.49406 1.000 43.05992 139 VAL A N 1
ATOM 1080 C CA . VAL A 1 139 ? 127.52869 139.36395 32.09512 1.000 45.00869 139 VAL A CA 1
ATOM 1081 C C . VAL A 1 139 ? 127.43963 138.41252 30.91198 1.000 41.61705 139 VAL A C 1
ATOM 1082 O O . VAL A 1 139 ? 126.40762 137.79910 30.67341 1.000 46.69052 139 VAL A O 1
ATOM 1086 N N . ILE A 1 140 ? 128.54722 138.25417 30.20367 1.000 44.34725 140 ILE A N 1
ATOM 1087 C CA . ILE A 1 140 ? 128.67971 137.21858 29.18658 1.000 44.04896 140 ILE A CA 1
ATOM 1088 C C . ILE A 1 140 ? 129.38477 136.03158 29.84133 1.000 45.85031 140 ILE A C 1
ATOM 1089 O O . ILE A 1 140 ? 130.36637 136.22079 30.57994 1.000 42.26780 140 ILE A O 1
ATOM 1094 N N . VAL A 1 141 ? 128.83144 134.83458 29.64606 1.000 42.81295 141 VAL A N 1
ATOM 1095 C CA . VAL A 1 141 ? 129.41521 133.60128 30.15371 1.000 42.57074 141 VAL A CA 1
ATOM 1096 C C . VAL A 1 141 ? 129.94318 132.78621 28.97519 1.000 44.02966 141 VAL A C 1
ATOM 1097 O O . VAL A 1 141 ? 129.22862 132.56517 27.98905 1.000 47.59735 141 VAL A O 1
ATOM 1101 N N . VAL A 1 142 ? 131.19341 132.38536 29.06287 1.000 38.02179 142 VAL A N 1
ATOM 1102 C CA . VAL A 1 142 ? 131.81747 131.48887 28.08565 1.000 40.55266 142 VAL A CA 1
ATOM 1103 C C . VAL A 1 142 ? 132.24819 130.22466 28.82217 1.000 46.96512 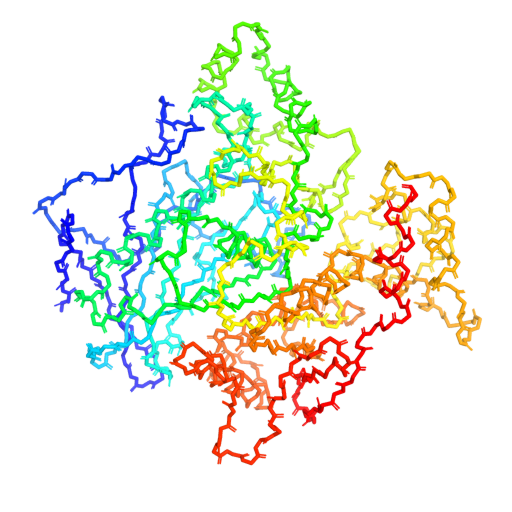142 VAL A C 1
ATOM 1104 O O . VAL A 1 142 ? 132.73143 130.30183 29.96763 1.000 41.14922 142 VAL A O 1
ATOM 1108 N N . SER A 1 143 ? 132.13270 129.06529 28.14555 1.000 40.84491 143 SER A N 1
ATOM 1109 C CA . SER A 1 143 ? 132.68111 127.80903 28.65698 1.000 38.44572 143 SER A CA 1
ATOM 1110 C C . SER A 1 143 ? 133.20992 126.99887 27.48288 1.000 43.67731 143 SER A C 1
ATOM 1111 O O . SER A 1 143 ? 132.75791 127.17735 26.34414 1.000 41.15548 143 SER A O 1
ATOM 1114 N N . MET A 1 144 ? 134.25254 126.21663 27.74950 1.000 40.87446 144 MET A N 1
ATOM 1115 C CA . MET A 1 144 ? 134.92044 125.44093 26.70077 1.000 44.17895 144 MET A CA 1
ATOM 1116 C C . MET A 1 144 ? 135.02988 123.97575 27.11192 1.000 49.30789 144 MET A C 1
ATOM 1117 O O . MET A 1 144 ? 135.12534 123.63556 28.30731 1.000 42.54951 144 MET A O 1
ATOM 1122 N N . ASN A 1 145 ? 135.02130 123.10147 26.09698 1.000 40.46086 145 ASN A N 1
ATOM 1123 C CA . ASN A 1 145 ? 135.53502 121.75861 26.28114 1.000 42.35315 145 ASN A CA 1
ATOM 1124 C C . ASN A 1 145 ? 137.02806 121.74637 26.03765 1.000 42.36107 145 ASN A C 1
ATOM 1125 O O . ASN A 1 145 ? 137.52906 122.39874 25.10722 1.000 45.88297 145 ASN A O 1
ATOM 1130 N N . TYR A 1 146 ? 137.73749 121.03632 26.91141 1.000 42.94896 146 TYR A N 1
ATOM 1131 C CA . TYR A 1 146 ? 139.16043 120.78530 26.73786 1.000 42.30108 146 TYR A CA 1
ATOM 1132 C C . TYR A 1 146 ? 139.42957 119.30093 26.93308 1.000 40.07451 146 TYR A C 1
ATOM 1133 O O . TYR A 1 146 ? 138.69374 118.62642 27.63362 1.000 38.46084 146 TYR A O 1
ATOM 1142 N N . ARG A 1 147 ? 140.49781 118.79499 26.30998 1.000 41.61226 147 ARG A N 1
ATOM 1143 C CA . ARG A 1 147 ? 140.80534 117.36960 26.36284 1.000 38.86454 147 ARG A CA 1
ATOM 1144 C C . ARG A 1 147 ? 141.21415 116.93016 27.75691 1.000 43.27824 147 ARG A C 1
ATOM 1145 O O . ARG A 1 147 ? 141.94856 117.62826 28.44979 1.000 43.31411 147 ARG A O 1
ATOM 1153 N N . VAL A 1 148 ? 140.76862 115.73375 28.12898 1.000 40.37086 148 VAL A N 1
ATOM 1154 C CA . VAL A 1 148 ? 140.95590 115.17659 29.46589 1.000 39.71344 148 VAL A CA 1
ATOM 1155 C C . VAL A 1 148 ? 141.57386 113.78722 29.32500 1.000 45.61264 148 VAL A C 1
ATOM 1156 O O . VAL A 1 148 ? 141.59435 113.19736 28.24158 1.000 41.72950 148 VAL A O 1
ATOM 1160 N N . GLY A 1 149 ? 142.07244 113.26156 30.43530 1.000 43.23647 149 GLY A N 1
ATOM 1161 C CA . GLY A 1 149 ? 142.73668 111.95597 30.45269 1.000 45.89429 149 GLY A CA 1
ATOM 1162 C C . GLY A 1 149 ? 144.00975 111.94084 29.61150 1.000 46.26079 149 GLY A C 1
ATOM 1163 O O . GLY A 1 149 ? 144.61362 112.97835 29.30774 1.000 44.55626 149 GLY A O 1
ATOM 1164 N N . ALA A 1 150 ? 144.41807 110.73400 29.19714 1.000 41.76848 150 ALA A N 1
ATOM 1165 C CA . ALA A 1 150 ? 145.63081 110.64851 28.39773 1.000 45.64770 150 ALA A CA 1
ATOM 1166 C C . ALA A 1 150 ? 145.53524 111.49285 27.14909 1.000 39.07595 150 ALA A C 1
ATOM 1167 O O . ALA A 1 150 ? 146.55491 112.03951 26.70581 1.000 47.79706 150 ALA A O 1
ATOM 1169 N N . LEU A 1 151 ? 144.34449 111.61171 26.54900 1.000 42.43724 151 LEU A N 1
ATOM 1170 C CA . LEU A 1 151 ? 144.25297 112.36959 25.29506 1.000 40.57302 151 LEU A CA 1
ATOM 1171 C C . LEU A 1 151 ? 144.55449 113.85590 25.50255 1.000 48.13417 151 LEU A C 1
ATOM 1172 O O . LEU A 1 151 ? 144.94735 114.55644 24.55293 1.000 44.82590 151 LEU A O 1
ATOM 1177 N N . GLY A 1 152 ? 144.40309 114.33947 26.73420 1.000 45.17345 152 GLY A N 1
ATOM 1178 C CA . GLY A 1 152 ? 144.66975 115.72696 27.03430 1.000 42.10373 152 GLY A CA 1
ATOM 1179 C C . GLY A 1 152 ? 145.97458 115.94725 27.81568 1.000 43.27939 152 GLY A C 1
ATOM 1180 O O . GLY A 1 152 ? 146.50897 117.05040 27.77859 1.000 46.70868 152 GLY A O 1
ATOM 1181 N N . PHE A 1 153 ? 146.50993 114.93126 28.49086 1.000 42.76167 153 PHE A N 1
ATOM 1182 C CA . PHE A 1 153 ? 147.64450 115.14086 29.39377 1.000 46.30750 153 PHE A CA 1
ATOM 1183 C C . PHE A 1 153 ? 148.76734 114.10631 29.29816 1.000 48.50422 153 PHE A C 1
ATOM 1184 O O . PHE A 1 153 ? 149.74329 114.17778 30.06526 1.000 46.86135 153 PHE A O 1
ATOM 1192 N N . LEU A 1 154 ? 148.66916 113.14430 28.38599 1.000 44.89384 154 LEU A N 1
ATOM 1193 C CA . LEU A 1 154 ? 149.82453 112.27119 28.13611 1.000 47.86815 154 LEU A CA 1
ATOM 1194 C C . LEU A 1 154 ? 151.09210 113.09645 27.92758 1.000 51.17722 154 LEU A C 1
ATOM 1195 O O . LEU A 1 154 ? 151.09417 114.08460 27.18887 1.000 48.12310 154 LEU A O 1
ATOM 1200 N N . ALA A 1 155 ? 152.18471 112.70235 28.57794 1.000 48.75148 155 ALA A N 1
ATOM 1201 C CA . ALA A 1 155 ? 153.39154 113.51767 28.50586 1.000 52.11584 155 ALA A CA 1
ATOM 1202 C C . ALA A 1 155 ? 154.63832 112.67435 28.25155 1.000 55.06826 155 ALA A C 1
ATOM 1203 O O . ALA A 1 155 ? 154.86966 111.66581 28.93005 1.000 54.95252 155 ALA A O 1
ATOM 1205 N N . LEU A 1 156 ? 155.41802 113.11235 27.26697 1.000 57.86047 156 LEU A N 1
ATOM 1206 C CA . LEU A 1 156 ? 156.85220 112.81538 27.15867 1.000 66.58715 156 LEU A CA 1
ATOM 1207 C C . LEU A 1 156 ? 157.48961 114.18945 27.09754 1.000 66.72062 156 LEU A C 1
ATOM 1208 O O . LEU A 1 156 ? 157.46306 114.84407 26.03731 1.000 65.96049 156 LEU A O 1
ATOM 1213 N N . PRO A 1 157 ? 158.02343 114.69162 28.20627 1.000 68.40596 157 PRO A N 1
ATOM 1214 C CA . PRO A 1 157 ? 158.39353 116.11291 28.26924 1.000 70.81835 157 PRO A CA 1
ATOM 1215 C C . PRO A 1 157 ? 159.42962 116.45915 27.20581 1.000 67.56911 157 PRO A C 1
ATOM 1216 O O . PRO A 1 157 ? 160.36601 115.69913 26.95186 1.000 73.55624 157 PRO A O 1
ATOM 1220 N N . GLY A 1 158 ? 159.20935 117.58488 26.53795 1.000 63.20845 158 GLY A N 1
ATOM 1221 C CA . GLY A 1 158 ? 160.06565 118.03087 25.46037 1.000 68.40907 158 GLY A CA 1
ATOM 1222 C C . GLY A 1 158 ? 159.68879 117.55416 24.06609 1.000 74.07006 158 GLY A C 1
ATOM 1223 O O . GLY A 1 158 ? 160.09600 118.18668 23.08620 1.000 69.70828 158 GLY A O 1
ATOM 1224 N N . ASN A 1 159 ? 158.91101 116.46826 23.94898 1.000 72.30880 159 ASN A N 1
ATOM 1225 C CA . ASN A 1 159 ? 158.57955 115.86748 22.65990 1.000 65.32346 159 ASN A CA 1
ATOM 1226 C C . ASN A 1 159 ? 157.27088 116.46173 22.14703 1.000 66.00325 159 ASN A C 1
ATOM 1227 O O . ASN A 1 159 ? 156.20943 116.14598 22.70383 1.000 61.56964 159 ASN A O 1
ATOM 1232 N N . PRO A 1 160 ? 157.27743 117.31026 21.10668 1.000 63.27274 160 PRO A N 1
ATOM 1233 C CA . PRO A 1 160 ? 156.02615 117.99079 20.69564 1.000 58.88995 160 PRO A CA 1
ATOM 1234 C C . PRO A 1 160 ? 154.97586 117.06318 20.08736 1.000 61.21647 160 PRO A C 1
ATOM 1235 O O . PRO A 1 160 ? 153.84921 117.51022 19.79884 1.000 58.33291 160 PRO A O 1
ATOM 1239 N N . GLU A 1 161 ? 155.30392 115.78832 19.89986 1.000 63.54468 161 GLU A N 1
ATOM 1240 C CA . GLU A 1 161 ? 154.29629 114.80015 19.53742 1.000 67.17135 161 GLU A CA 1
ATOM 1241 C C . GLU A 1 161 ? 153.38807 114.45678 20.71515 1.000 63.24743 161 GLU A C 1
ATOM 1242 O O . GLU A 1 161 ? 152.27052 113.97494 20.49966 1.000 58.10773 161 GLU A O 1
ATOM 1248 N N . ALA A 1 162 ? 153.85267 114.68331 21.94892 1.000 59.67861 162 ALA A N 1
ATOM 1249 C CA . ALA A 1 162 ? 153.08911 114.40405 23.16749 1.000 57.10973 162 ALA A CA 1
ATOM 1250 C C . ALA A 1 162 ? 153.76154 115.15920 24.30922 1.000 52.99232 162 ALA A C 1
ATOM 1251 O O . ALA A 1 162 ? 154.42664 114.54377 25.15387 1.000 53.64973 162 ALA A O 1
ATOM 1253 N N . PRO A 1 163 ? 153.66989 116.49210 24.32280 1.000 50.91678 163 PRO A N 1
ATOM 1254 C CA . PRO A 1 163 ? 154.49124 117.28085 25.25551 1.000 52.28981 163 PRO A CA 1
ATOM 1255 C C . PRO A 1 163 ? 153.91046 117.36785 26.65021 1.000 53.22555 163 PRO A C 1
ATOM 1256 O O . PRO A 1 163 ? 154.61040 117.81102 27.57149 1.000 52.59253 163 PRO A O 1
ATOM 1260 N N . GLY A 1 164 ? 152.66491 116.96299 26.82802 1.000 47.12945 164 GLY A N 1
ATOM 1261 C CA . GLY A 1 164 ? 151.94497 117.20547 28.06913 1.000 47.07913 164 GLY A CA 1
ATOM 1262 C C . GLY A 1 164 ? 151.11787 118.48052 28.03051 1.000 46.65849 164 GLY A C 1
ATOM 1263 O O . GLY A 1 164 ? 151.26333 119.32654 27.15880 1.000 46.04658 164 GLY A O 1
ATOM 1264 N N . ASN A 1 165 ? 150.18762 118.59639 29.00028 1.000 45.10621 165 ASN A N 1
ATOM 1265 C CA . ASN A 1 165 ? 149.41684 119.81843 29.23755 1.000 39.16052 165 ASN A CA 1
ATOM 1266 C C . ASN A 1 165 ? 148.55434 120.22272 28.03995 1.000 41.77340 165 ASN A C 1
ATOM 1267 O O . ASN A 1 165 ? 148.15589 121.36524 27.91153 1.000 38.94778 165 ASN A O 1
ATOM 1272 N N . MET A 1 166 ? 148.24533 119.31109 27.11738 1.000 43.85957 166 MET A N 1
ATOM 1273 C CA . MET A 1 166 ? 147.46874 119.73790 25.95644 1.000 39.58198 166 MET A CA 1
ATOM 1274 C C . MET A 1 166 ? 146.11077 120.33028 26.33941 1.000 37.67402 166 MET A C 1
ATOM 1275 O O . MET A 1 166 ? 145.64682 121.29361 25.70467 1.000 42.53248 166 MET A O 1
ATOM 1280 N N . GLY A 1 167 ? 145.41248 119.72274 27.31360 1.000 40.28976 167 GLY A N 1
ATOM 1281 C CA . GLY A 1 167 ? 144.10876 120.25094 27.72116 1.000 40.97634 167 GLY A CA 1
ATOM 1282 C C . GLY A 1 167 ? 144.20664 121.65659 28.31048 1.000 40.94215 167 GLY A C 1
ATOM 1283 O O . GLY A 1 167 ? 143.27482 122.44940 28.21265 1.000 39.06469 167 GLY A O 1
ATOM 1284 N N . LEU A 1 168 ? 145.32862 121.96850 28.95025 1.000 41.27642 168 LEU A N 1
ATOM 1285 C CA . LEU A 1 168 ? 145.53572 123.34369 29.40721 1.000 41.87022 168 LEU A CA 1
ATOM 1286 C C . LEU A 1 168 ? 145.76202 124.26075 28.20310 1.000 40.68289 168 LEU A C 1
ATOM 1287 O O . LEU A 1 168 ? 145.30244 125.40972 28.18018 1.000 40.84894 168 LEU A O 1
ATOM 1292 N N . PHE A 1 169 ? 146.49362 123.76692 27.16744 1.000 40.66049 169 PHE A N 1
ATOM 1293 C CA . PHE A 1 169 ? 146.60259 124.60900 25.98593 1.000 40.32899 169 PHE A CA 1
ATOM 1294 C C . PHE A 1 169 ? 145.26558 124.74776 25.26294 1.000 41.37552 169 PHE A C 1
ATOM 1295 O O . PHE A 1 169 ? 144.99764 125.79183 24.66521 1.000 45.45646 169 PHE A O 1
ATOM 1303 N N . ASP A 1 170 ? 144.40972 123.72101 25.31138 1.000 43.56898 170 ASP A N 1
ATOM 1304 C CA . ASP A 1 170 ? 143.05354 123.87605 24.78516 1.000 40.10809 170 ASP A CA 1
ATOM 1305 C C . ASP A 1 170 ? 142.34846 125.03635 25.48006 1.000 45.45767 170 ASP A C 1
ATOM 1306 O O . ASP A 1 170 ? 141.82079 125.95946 24.83774 1.000 38.44224 170 ASP A O 1
ATOM 1311 N N . GLN A 1 171 ? 142.27354 124.95950 26.81873 1.000 41.08811 171 GLN A N 1
ATOM 1312 C CA . GLN A 1 171 ? 141.75934 126.09885 27.57233 1.000 38.95293 171 GLN A CA 1
ATOM 1313 C C . GLN A 1 171 ? 142.37114 127.42617 27.09984 1.000 38.57823 171 GLN A C 1
ATOM 1314 O O . GLN A 1 171 ? 141.64846 128.41267 26.91275 1.000 42.52226 171 GLN A O 1
ATOM 1320 N N . GLN A 1 172 ? 143.70391 127.47348 26.95573 1.000 40.20869 172 GLN A N 1
ATOM 1321 C CA . GLN A 1 172 ? 144.36982 128.73717 26.67897 1.000 44.66599 172 GLN A CA 1
ATOM 1322 C C . GLN A 1 172 ? 143.95324 129.25333 25.32214 1.000 48.00863 172 GLN A C 1
ATOM 1323 O O . GLN A 1 172 ? 143.74905 130.45162 25.13688 1.000 43.81109 172 GLN A O 1
ATOM 1329 N N . LEU A 1 173 ? 143.76505 128.34142 24.37087 1.000 45.99749 173 LEU A N 1
ATOM 1330 C CA . LEU A 1 173 ? 143.33264 128.77318 23.04958 1.000 44.25897 173 LEU A CA 1
ATOM 1331 C C . LEU A 1 173 ? 141.90660 129.29699 23.08585 1.000 43.25697 173 LEU A C 1
ATOM 1332 O O . LEU A 1 173 ? 141.57258 130.20781 22.32674 1.000 45.48836 173 LEU A O 1
ATOM 1337 N N . ALA A 1 174 ? 141.05114 128.77047 23.97844 1.000 41.34387 174 ALA A N 1
ATOM 1338 C CA . ALA A 1 174 ? 139.71471 129.33744 24.10916 1.000 42.48835 174 ALA A CA 1
ATOM 1339 C C . ALA A 1 174 ? 139.78838 130.73888 24.70509 1.000 45.61350 174 ALA A C 1
ATOM 1340 O O . ALA A 1 174 ? 138.99979 131.63078 24.33663 1.000 45.60612 174 ALA A O 1
ATOM 1342 N N . LEU A 1 175 ? 140.68267 130.93028 25.69151 1.000 42.37760 175 LEU A N 1
ATOM 1343 C CA . LEU A 1 175 ? 140.89504 132.29158 26.21013 1.000 40.88692 175 LEU A CA 1
ATOM 1344 C C . LEU A 1 175 ? 141.32231 133.23451 25.08907 1.000 40.90158 175 LEU A C 1
ATOM 1345 O O . LEU A 1 175 ? 140.83293 134.36653 25.01558 1.000 43.54758 175 LEU A O 1
ATOM 1350 N N . GLN A 1 176 ? 142.24262 132.78303 24.21469 1.000 43.73779 176 GLN A N 1
ATOM 1351 C CA A GLN A 1 176 ? 142.65924 133.62555 23.09228 0.625 45.41709 176 GLN A CA 1
ATOM 1352 C CA B GLN A 1 176 ? 142.65474 133.63390 23.10464 0.375 45.49963 176 GLN A CA 1
ATOM 1353 C C . GLN A 1 176 ? 141.46349 133.95138 22.21010 1.000 47.47575 176 GLN A C 1
ATOM 1354 O O . GLN A 1 176 ? 141.27534 135.10372 21.79700 1.000 48.47944 176 GLN A O 1
ATOM 1365 N N . TRP A 1 177 ? 140.61334 132.94069 21.94384 1.000 47.45302 177 TRP A N 1
ATOM 1366 C CA . TRP A 1 177 ? 139.43152 133.15562 21.11102 1.000 45.33394 177 TRP A CA 1
ATOM 1367 C C . TRP A 1 177 ? 138.56647 134.27486 21.68782 1.000 49.22535 177 TRP A C 1
ATOM 1368 O O . TRP A 1 177 ? 138.05388 135.13927 20.95299 1.000 48.56075 177 TRP A O 1
ATOM 1379 N N . VAL A 1 178 ? 138.38526 134.27483 23.01193 1.000 45.30906 178 VAL A N 1
ATOM 1380 C CA . VAL A 1 178 ? 137.62592 135.34623 23.65506 1.000 43.00106 178 VAL A CA 1
ATOM 1381 C C . VAL A 1 178 ? 138.32778 136.69337 23.44105 1.000 40.19612 178 VAL A C 1
ATOM 1382 O O . VAL A 1 178 ? 137.69489 137.68106 23.08802 1.000 47.34438 178 VAL A O 1
ATOM 1386 N N . GLN A 1 179 ? 139.64178 136.76140 23.66491 1.000 44.70962 179 GLN A N 1
ATOM 1387 C CA . GLN A 1 179 ? 140.34375 138.03130 23.43672 1.000 48.97059 179 GLN A CA 1
ATOM 1388 C C . GLN A 1 179 ? 140.08295 138.56267 22.00703 1.000 50.14008 179 GLN A C 1
ATOM 1389 O O . GLN A 1 179 ? 139.75946 139.74248 21.81351 1.000 49.57318 179 GLN A O 1
ATOM 1395 N N . LYS A 1 180 ? 140.17047 137.68454 21.00637 1.000 50.88051 180 LYS A N 1
ATOM 1396 C CA . LYS A 1 180 ? 140.02989 138.10510 19.59824 1.000 54.74623 180 LYS A CA 1
ATOM 1397 C C . LYS A 1 180 ? 138.58092 138.37825 19.18997 1.000 55.49535 180 LYS A C 1
ATOM 1398 O O . LYS A 1 180 ? 138.33958 139.23152 18.31945 1.000 57.14651 180 LYS A O 1
ATOM 1404 N N . ASN A 1 181 ? 137.59945 137.71265 19.81952 1.000 48.76904 181 ASN A N 1
ATOM 1405 C CA . ASN A 1 181 ? 136.24378 137.68787 19.29325 1.000 52.30254 181 ASN A CA 1
ATOM 1406 C C . ASN A 1 181 ? 135.15721 138.21772 20.21404 1.000 52.08869 181 ASN A C 1
ATOM 1407 O O . ASN A 1 181 ? 134.06465 138.50769 19.72348 1.000 45.46442 181 ASN A O 1
ATOM 1412 N N . ILE A 1 182 ? 135.36597 138.27998 21.53273 1.000 45.85996 182 ILE A N 1
ATOM 1413 C CA . ILE A 1 182 ? 134.18361 138.58998 22.34422 1.000 41.04047 182 ILE A CA 1
ATOM 1414 C C . ILE A 1 182 ? 133.64181 140.01489 22.13835 1.000 42.31482 182 ILE A C 1
ATOM 1415 O O . ILE A 1 182 ? 132.46073 140.26146 22.41349 1.000 48.67493 182 ILE A O 1
ATOM 1420 N N . ALA A 1 183 ? 134.45569 140.97120 21.68744 1.000 49.82242 183 ALA A N 1
ATOM 1421 C CA . ALA A 1 183 ? 133.92299 142.32103 21.43848 1.000 52.37012 183 ALA A CA 1
ATOM 1422 C C . ALA A 1 183 ? 132.78447 142.28719 20.40744 1.000 50.77339 183 ALA A C 1
ATOM 1423 O O . ALA A 1 183 ? 131.77888 142.98374 20.55192 1.000 47.29144 183 ALA A O 1
ATOM 1425 N N . ALA A 1 184 ? 132.89160 141.42141 19.39638 1.000 51.11537 184 ALA A N 1
ATOM 1426 C CA . ALA A 1 184 ? 131.79166 141.29483 18.43123 1.000 50.24283 184 ALA A CA 1
ATOM 1427 C C . ALA A 1 184 ? 130.49241 140.87387 19.10853 1.000 55.97914 184 ALA A C 1
ATOM 1428 O O . ALA A 1 184 ? 129.39625 141.18621 18.61594 1.000 56.88112 184 ALA A O 1
ATOM 1430 N N . PHE A 1 185 ? 130.58656 140.17049 20.23983 1.000 49.66129 185 PHE A N 1
ATOM 1431 C CA . PHE A 1 185 ? 129.42479 139.73317 21.00911 1.000 44.76967 185 PHE A CA 1
ATOM 1432 C C . PHE A 1 185 ? 128.98182 140.74271 22.06178 1.000 50.82285 185 PHE A C 1
ATOM 1433 O O . PHE A 1 185 ? 128.06909 140.44506 22.83791 1.000 48.93364 185 PHE A O 1
ATOM 1441 N N . GLY A 1 186 ? 129.60275 141.90814 22.12382 1.000 54.14614 186 GLY A N 1
ATOM 1442 C CA . GLY A 1 186 ? 129.28354 142.86422 23.16972 1.000 51.55299 186 GLY A CA 1
ATOM 1443 C C . GLY A 1 186 ? 130.11447 142.74139 24.43441 1.000 55.72454 186 GLY A C 1
ATOM 1444 O O . GLY A 1 186 ? 129.77161 143.37706 25.44666 1.000 52.17844 186 GLY A O 1
ATOM 1445 N N . GLY A 1 187 ? 131.19612 141.93830 24.41184 1.000 52.45724 187 GLY A N 1
ATOM 1446 C CA . GLY A 1 187 ? 131.99659 141.69466 25.59257 1.000 49.93188 187 GLY A CA 1
ATOM 1447 C C . GLY A 1 187 ? 133.20001 142.61277 25.66553 1.000 54.15643 187 GLY A C 1
ATOM 1448 O O . GLY A 1 187 ? 133.70615 143.09478 24.65324 1.000 51.04203 187 GLY A O 1
ATOM 1449 N N . ASN A 1 188 ? 133.68608 142.81022 26.89513 1.000 51.14547 188 ASN A N 1
ATOM 1450 C CA . ASN A 1 188 ? 134.89951 143.56012 27.14636 1.000 49.89462 188 ASN A CA 1
ATOM 1451 C C . ASN A 1 188 ? 136.08910 142.60788 27.35411 1.000 50.79360 188 ASN A C 1
ATOM 1452 O O . ASN A 1 188 ? 136.22715 142.01408 28.43732 1.000 47.59597 188 ASN A O 1
ATOM 1457 N N . PRO A 1 189 ? 136.98346 142.44845 26.36554 1.000 49.50388 189 PRO A N 1
ATOM 1458 C CA . PRO A 1 189 ? 138.11232 141.53207 26.53895 1.000 47.76602 189 PRO A CA 1
ATOM 1459 C C . PRO A 1 189 ? 139.09093 141.99030 27.61975 1.000 50.08501 189 PRO A C 1
ATOM 1460 O O . PRO A 1 189 ? 139.94820 141.20109 28.02644 1.000 47.04857 189 PRO A O 1
ATOM 1464 N N . LYS A 1 190 ? 139.01322 143.25764 28.06131 1.000 49.80957 190 LYS A N 1
ATOM 1465 C CA . LYS A 1 190 ? 139.83142 143.71772 29.17614 1.000 48.00641 190 LYS A CA 1
ATOM 1466 C C . LYS A 1 190 ? 139.18358 143.46159 30.54191 1.000 50.86784 190 LYS A C 1
ATOM 1467 O O . LYS A 1 190 ? 139.78465 143.81008 31.56017 1.000 50.08481 190 LYS A O 1
ATOM 1473 N N . SER A 1 191 ? 137.97651 142.85970 30.58619 1.000 45.18277 191 SER A N 1
ATOM 1474 C CA . SER A 1 191 ? 137.29354 142.50541 31.84853 1.000 44.64533 191 SER A CA 1
ATOM 1475 C C . SER A 1 191 ? 136.83542 141.03967 31.72384 1.000 43.14039 191 SER A C 1
ATOM 1476 O O . SER A 1 191 ? 135.65033 140.79299 31.52963 1.000 46.29444 191 SER A O 1
ATOM 1479 N N . VAL A 1 192 ? 137.78373 140.10901 31.88262 1.000 44.67936 192 VAL A N 1
ATOM 1480 C CA . VAL A 1 192 ? 137.56432 138.66260 31.76782 1.000 40.06225 192 VAL A CA 1
ATOM 1481 C C . VAL A 1 192 ? 137.94607 138.02095 33.10438 1.000 40.79628 192 VAL A C 1
ATOM 1482 O O . VAL A 1 192 ? 139.08354 138.15126 33.54357 1.000 41.74456 192 VAL A O 1
ATOM 1486 N N . THR A 1 193 ? 136.99581 137.35362 33.74622 1.000 40.17652 193 THR A N 1
ATOM 1487 C CA . THR A 1 193 ? 137.28012 136.60677 34.96348 1.000 40.19159 193 THR A CA 1
ATOM 1488 C C . THR A 1 193 ? 137.18367 135.09568 34.67923 1.000 38.57739 193 THR A C 1
ATOM 1489 O O . THR A 1 193 ? 136.14633 134.63445 34.21276 1.000 43.69429 193 THR A O 1
ATOM 1493 N N . LEU A 1 194 ? 138.25334 134.34523 34.95134 1.000 38.37430 194 LEU A N 1
ATOM 1494 C CA . LEU A 1 194 ? 138.20096 132.87502 34.88142 1.000 37.10365 194 LEU A CA 1
ATOM 1495 C C . LEU A 1 194 ? 137.55078 132.36666 36.15542 1.000 44.35292 194 LEU A C 1
ATOM 1496 O O . LEU A 1 194 ? 137.87471 132.85904 37.23972 1.000 40.38344 194 LEU A O 1
ATOM 1501 N N . PHE A 1 195 ? 136.67481 131.35987 36.04000 1.000 38.12785 195 PHE A N 1
ATOM 1502 C CA . PHE A 1 195 ? 136.21743 130.64304 37.24008 1.000 38.70300 195 PHE A CA 1
ATOM 1503 C C . PHE A 1 195 ? 136.05858 129.16945 36.93808 1.000 41.71904 195 PHE A C 1
ATOM 1504 O O . PHE A 1 195 ? 135.85096 128.77282 35.79186 1.000 41.77396 195 PHE A O 1
ATOM 1512 N N . GLY A 1 196 ? 136.29678 128.34872 37.95949 1.000 41.16734 196 GLY A N 1
ATOM 1513 C CA . GLY A 1 196 ? 136.23152 126.91617 37.74267 1.000 38.47440 196 GLY A CA 1
ATOM 1514 C C . GLY A 1 196 ? 136.20918 126.23319 39.07995 1.000 40.56507 196 GLY A C 1
ATOM 1515 O O . GLY A 1 196 ? 136.45891 126.84642 40.11646 1.000 37.33785 196 GLY A O 1
ATOM 1516 N N . GLU A 1 197 ? 135.88638 124.94821 39.04751 1.000 38.07890 197 GLU A N 1
ATOM 1517 C CA . GLU A 1 197 ? 135.79042 124.17927 40.28040 1.000 37.35943 197 GLU A CA 1
ATOM 1518 C C . GLU A 1 197 ? 136.61099 122.89924 40.13608 1.000 38.66425 197 GLU A C 1
ATOM 1519 O O . GLU A 1 197 ? 136.78779 122.37724 39.03364 1.000 38.88683 197 GLU A O 1
ATOM 1525 N N . SER A 1 198 ? 137.10651 122.39764 41.26726 1.000 38.01872 198 SER A N 1
ATOM 1526 C CA . SER A 1 198 ? 137.96293 121.21185 41.33216 1.000 40.87120 198 SER A CA 1
ATOM 1527 C C . SER A 1 198 ? 139.08155 121.27462 40.26671 1.000 43.14319 198 SER A C 1
ATOM 1528 O O . SER A 1 198 ? 139.87893 122.21893 40.30556 1.000 37.91056 198 SER A O 1
ATOM 1531 N N . ALA A 1 199 ? 139.20943 120.31128 39.33442 1.000 37.27289 199 ALA A N 1
ATOM 1532 C CA . ALA A 1 199 ? 140.31505 120.45075 38.37378 1.000 35.63022 199 ALA A CA 1
ATOM 1533 C C . ALA A 1 199 ? 140.21207 121.72912 37.56391 1.000 37.44448 199 ALA A C 1
ATOM 1534 O O . ALA A 1 199 ? 141.24805 122.22643 37.06675 1.000 39.34317 199 ALA A O 1
ATOM 1536 N N . GLY A 1 200 ? 138.99083 122.26676 37.41901 1.000 36.54420 200 GLY A N 1
ATOM 1537 C CA . GLY A 1 200 ? 138.84470 123.54910 36.75149 1.000 39.24481 200 GLY A CA 1
ATOM 1538 C C . GLY A 1 200 ? 139.42519 124.69004 37.58552 1.000 37.99531 200 GLY A C 1
ATOM 1539 O O . GLY A 1 200 ? 139.99419 125.63695 37.02824 1.000 36.07089 200 GLY A O 1
ATOM 1540 N N . ALA A 1 201 ? 139.32797 124.59649 38.92272 1.000 36.91141 201 ALA A N 1
ATOM 1541 C CA . ALA A 1 201 ? 139.97290 125.62806 39.78025 1.000 39.53300 201 ALA A CA 1
ATOM 1542 C C . ALA A 1 201 ? 141.49017 125.47097 39.73524 1.000 37.63567 201 ALA A C 1
ATOM 1543 O O . ALA A 1 201 ? 142.24976 126.45974 39.67446 1.000 39.18448 201 ALA A O 1
ATOM 1545 N N . ALA A 1 202 ? 141.95940 124.20605 39.77103 1.000 38.43186 202 ALA A N 1
ATOM 1546 C CA . ALA A 1 202 ? 143.39448 123.96716 39.64352 1.000 37.61506 202 ALA A CA 1
ATOM 1547 C C . ALA A 1 202 ? 143.90372 124.55266 38.33990 1.000 40.16193 202 ALA A C 1
ATOM 1548 O O . ALA A 1 202 ? 144.96282 125.20927 38.31239 1.000 36.15504 202 ALA A O 1
ATOM 1550 N N . SER A 1 203 ? 143.14889 124.33017 37.25161 1.000 35.42557 203 SER A N 1
ATOM 1551 C CA . SER A 1 203 ? 143.45497 124.95632 35.96928 1.000 40.13503 203 SER A CA 1
ATOM 1552 C C . SER A 1 203 ? 143.54348 126.46653 36.10138 1.000 38.05505 203 SER A C 1
ATOM 1553 O O . SER A 1 203 ? 144.50867 127.07401 35.65101 1.000 38.65433 203 SER A O 1
ATOM 1556 N N . VAL A 1 204 ? 142.50450 127.09005 36.65839 1.000 36.51560 204 VAL A N 1
ATOM 1557 C CA . VAL A 1 204 ? 142.51684 128.54552 36.80793 1.000 40.47180 204 VAL A CA 1
ATOM 1558 C C . VAL A 1 204 ? 143.80452 128.96437 37.50233 1.000 40.44162 204 VAL A C 1
ATOM 1559 O O . VAL A 1 204 ? 144.49071 129.90427 37.08015 1.000 41.94980 204 VAL A O 1
ATOM 1563 N N . SER A 1 205 ? 144.19734 128.21773 38.51760 1.000 36.00397 205 SER A N 1
ATOM 1564 C CA . SER A 1 205 ? 145.38349 128.64321 39.26045 1.000 40.45667 205 SER A CA 1
ATOM 1565 C C . SER A 1 205 ? 146.65181 128.48893 38.41816 1.000 42.12881 205 SER A C 1
ATOM 1566 O O . SER A 1 205 ? 147.61293 129.24285 38.60097 1.000 40.36805 205 SER A O 1
ATOM 1569 N N . LEU A 1 206 ? 146.67618 127.52680 37.49511 1.000 38.65573 206 LEU A N 1
ATOM 1570 C CA . LEU A 1 206 ? 147.85691 127.39365 36.64141 1.000 37.75622 206 LEU A CA 1
ATOM 1571 C C . LEU A 1 206 ? 147.89548 128.48175 35.58475 1.000 40.58274 206 LEU A C 1
ATOM 1572 O O . LEU A 1 206 ? 148.99145 128.86823 35.13211 1.000 40.50239 206 LEU A O 1
ATOM 1577 N N . HIS A 1 207 ? 146.72755 128.96924 35.16486 1.000 37.85170 207 HIS A N 1
ATOM 1578 C CA . HIS A 1 207 ? 146.69361 130.15419 34.28214 1.000 40.77372 207 HIS A CA 1
ATOM 1579 C C . HIS A 1 207 ? 147.26210 131.39746 34.98128 1.000 41.77687 207 HIS A C 1
ATOM 1580 O O . HIS A 1 207 ? 147.89512 132.23789 34.33866 1.000 39.61786 207 HIS A O 1
ATOM 1587 N N . LEU A 1 208 ? 147.02569 131.54815 36.29184 1.000 42.25259 208 LEU A N 1
ATOM 1588 C CA . LEU A 1 208 ? 147.74942 132.59609 37.02926 1.000 41.97410 208 LEU A CA 1
ATOM 1589 C C . LEU A 1 208 ? 149.26927 132.42396 36.93705 1.000 42.07010 208 LEU A C 1
ATOM 1590 O O . LEU A 1 208 ? 150.00468 133.41600 37.00343 1.000 44.14060 208 LEU A O 1
ATOM 1595 N N . LEU A 1 209 ? 149.76845 131.17555 36.88828 1.000 40.20269 209 LEU A N 1
ATOM 1596 C CA . LEU A 1 209 ? 151.20263 130.94701 36.82100 1.000 40.89549 209 LEU A CA 1
ATOM 1597 C C . LEU A 1 209 ? 151.76897 130.95516 35.40838 1.000 43.72879 209 LEU A C 1
ATOM 1598 O O . LEU A 1 209 ? 152.98988 131.04690 35.25699 1.000 50.92007 209 LEU A O 1
ATOM 1603 N N . SER A 1 210 ? 150.96455 130.83170 34.37064 1.000 45.74933 210 SER A N 1
ATOM 1604 C CA . SER A 1 210 ? 151.53445 130.57034 33.04542 1.000 42.74008 210 SER A CA 1
ATOM 1605 C C . SER A 1 210 ? 151.73381 131.88978 32.30187 1.000 46.49530 210 SER A C 1
ATOM 1606 O O . SER A 1 210 ? 150.74595 132.56243 31.99026 1.000 47.01153 210 SER A O 1
ATOM 1609 N N . PRO A 1 211 ? 152.97460 132.27633 31.95438 1.000 54.62036 211 PRO A N 1
ATOM 1610 C CA . PRO A 1 211 ? 153.17963 133.54784 31.22185 1.000 52.75846 211 PRO A CA 1
ATOM 1611 C C . PRO A 1 211 ? 152.31431 133.67257 29.95577 1.000 47.97263 211 PRO A C 1
ATOM 1612 O O . PRO A 1 211 ? 151.83485 134.77383 29.64403 1.000 49.22251 211 PRO A O 1
ATOM 1616 N N . GLY A 1 212 ? 152.07507 132.56203 29.24929 1.000 48.19736 212 GLY A N 1
ATOM 1617 C CA . GLY A 1 212 ? 151.24977 132.61360 28.05875 1.000 47.70210 212 GLY A CA 1
ATOM 1618 C C . GLY A 1 212 ? 149.80931 132.99142 28.33214 1.000 50.05517 212 GLY A C 1
ATOM 1619 O O . GLY A 1 212 ? 149.12871 133.46527 27.43143 1.000 46.79001 212 GLY A O 1
ATOM 1620 N N . SER A 1 213 ? 149.30704 132.76448 29.55322 1.000 44.31012 213 SER A N 1
ATOM 1621 C CA . SER A 1 213 ? 147.92121 133.12698 29.82502 1.000 38.66904 213 SER A CA 1
ATOM 1622 C C . SER A 1 213 ? 147.78183 134.52616 30.42016 1.000 43.14130 213 SER A C 1
ATOM 1623 O O . SER A 1 213 ? 146.65832 135.02297 30.52689 1.000 46.10037 213 SER A O 1
ATOM 1626 N N . HIS A 1 214 ? 148.89203 135.20615 30.73234 1.000 48.00227 214 HIS A N 1
ATOM 1627 C CA A HIS A 1 214 ? 148.74925 136.37282 31.59075 0.551 50.19957 214 HIS A CA 1
ATOM 1628 C CA B HIS A 1 214 ? 148.85266 136.42864 31.55273 0.449 50.17439 214 HIS A CA 1
ATOM 1629 C C . HIS A 1 214 ? 147.95520 137.48434 30.93045 1.000 48.84590 214 HIS A C 1
ATOM 1630 O O . HIS A 1 214 ? 147.13447 138.11582 31.59755 1.000 48.40892 214 HIS A O 1
ATOM 1643 N N . SER A 1 215 ? 148.12394 137.71321 29.63156 1.000 49.58680 215 SER A N 1
ATOM 1644 C CA . SER A 1 215 ? 147.35723 138.79140 29.00374 1.000 46.01394 215 SER A CA 1
ATOM 1645 C C . SER A 1 215 ? 145.96061 138.36215 28.54794 1.000 46.77343 215 SER A C 1
ATOM 1646 O O . SER A 1 215 ? 145.25735 139.16689 27.96289 1.000 47.00960 215 SER A O 1
ATOM 1649 N N . LEU A 1 216 ? 145.53606 137.11693 28.82181 1.000 45.69684 216 LEU A N 1
ATOM 1650 C CA . LEU A 1 216 ? 144.27214 136.56781 28.35445 1.000 42.88394 216 LEU A CA 1
ATOM 1651 C C . LEU A 1 216 ? 143.13370 136.67603 29.36053 1.000 48.10288 216 LEU A C 1
ATOM 1652 O O . LEU A 1 216 ? 142.02127 136.18580 29.07745 1.000 46.18763 216 LEU A O 1
ATOM 1657 N N . PHE A 1 217 ? 143.36521 137.25536 30.54367 1.000 42.39491 217 PHE A N 1
ATOM 1658 C CA . PHE A 1 217 ? 142.28060 137.38669 31.51368 1.000 39.72050 217 PHE A CA 1
ATOM 1659 C C . PHE A 1 217 ? 142.67565 138.43513 32.56346 1.000 44.41856 217 PHE A C 1
ATOM 1660 O O . PHE A 1 217 ? 143.81843 138.87172 32.61604 1.000 46.77457 217 PHE A O 1
ATOM 1668 N N . THR A 1 218 ? 141.70500 138.83765 33.38365 1.000 41.27512 218 THR A N 1
ATOM 1669 C CA . THR A 1 218 ? 141.88526 139.90019 34.37843 1.000 43.60592 218 THR A CA 1
ATOM 1670 C C . THR A 1 218 ? 141.98410 139.37323 35.80946 1.000 44.82666 218 THR A C 1
ATOM 1671 O O . THR A 1 218 ? 142.92288 139.73866 36.54064 1.000 44.22462 218 THR A O 1
ATOM 1675 N N . ARG A 1 219 ? 141.03961 138.50963 36.20772 1.000 41.54098 219 ARG A N 1
ATOM 1676 C CA . ARG A 1 219 ? 140.81846 138.10834 37.61008 1.000 42.52554 219 ARG A CA 1
ATOM 1677 C C . ARG A 1 219 ? 140.45770 136.61919 37.64101 1.000 44.41509 219 ARG A C 1
ATOM 1678 O O . ARG A 1 219 ? 140.17191 136.02755 36.60038 1.000 41.56378 219 ARG A O 1
ATOM 1686 N N . ALA A 1 220 ? 140.42938 136.01066 38.84573 1.000 40.65178 220 ALA A N 1
ATOM 1687 C CA . ALA A 1 220 ? 140.30552 134.55823 38.91400 1.000 36.69479 220 ALA A CA 1
ATOM 1688 C C . ALA A 1 220 ? 139.56352 134.13672 40.17415 1.000 40.60212 220 ALA A C 1
ATOM 1689 O O . ALA A 1 220 ? 139.78834 134.68853 41.26837 1.000 40.17581 220 ALA A O 1
ATOM 1691 N N . ILE A 1 221 ? 138.70894 133.13475 39.99963 1.000 37.55770 221 ILE A N 1
ATOM 1692 C CA . ILE A 1 221 ? 137.87570 132.51404 41.03947 1.000 35.93286 221 ILE A CA 1
ATOM 1693 C C . ILE A 1 221 ? 138.20143 131.01839 41.08433 1.000 41.86293 221 ILE A C 1
ATOM 1694 O O . ILE A 1 221 ? 138.08356 130.32012 40.05415 1.000 38.77788 221 ILE A O 1
ATOM 1699 N N . LEU A 1 222 ? 138.54725 130.50674 42.28029 1.000 37.74972 222 LEU A N 1
ATOM 1700 C CA . LEU A 1 222 ? 138.99402 129.12471 42.49680 1.000 38.87112 222 LEU A CA 1
ATOM 1701 C C . LEU A 1 222 ? 138.02500 128.42653 43.46114 1.000 41.13924 222 LEU A C 1
ATOM 1702 O O . LEU A 1 222 ? 138.10928 128.64167 44.67848 1.000 38.98238 222 LEU A O 1
ATOM 1707 N N . GLN A 1 223 ? 137.12300 127.59172 42.94676 1.000 35.09918 223 GLN A N 1
ATOM 1708 C CA . GLN A 1 223 ? 136.17192 126.85936 43.77743 1.000 38.06832 223 GLN A CA 1
ATOM 1709 C C . GLN A 1 223 ? 136.65900 125.43028 44.01892 1.000 42.72807 223 GLN A C 1
ATOM 1710 O O . GLN A 1 223 ? 136.79911 124.63938 43.07223 1.000 36.72581 223 GLN A O 1
ATOM 1716 N N . SER A 1 224 ? 136.94911 125.10035 45.28072 1.000 36.90679 224 SER A N 1
ATOM 1717 C CA . SER A 1 224 ? 137.41476 123.76234 45.64837 1.000 38.16444 224 SER A CA 1
ATOM 1718 C C . SER A 1 224 ? 138.54867 123.22241 44.76452 1.000 41.30168 224 SER A C 1
ATOM 1719 O O . SER A 1 224 ? 138.44816 122.11581 44.22746 1.000 40.22247 224 SER A O 1
ATOM 1722 N N . GLY A 1 225 ? 139.59637 124.00683 44.55213 1.000 38.48959 225 GLY A N 1
ATOM 1723 C CA . GLY A 1 225 ? 140.80320 123.43076 43.98779 1.000 38.24612 225 GLY A CA 1
ATOM 1724 C C . GLY A 1 225 ? 141.88430 124.47349 43.81321 1.000 38.62567 225 GLY A C 1
ATOM 1725 O O . GLY A 1 225 ? 141.59966 125.67827 43.71475 1.000 40.07243 225 GLY A O 1
ATOM 1726 N N . SER A 1 226 ? 143.12793 123.97720 43.74091 1.000 39.81163 226 SER A N 1
ATOM 1727 C CA . SER A 1 226 ? 144.29288 124.79265 43.42311 1.000 40.46020 226 SER A CA 1
ATOM 1728 C C . SER A 1 226 ? 145.42001 123.84366 43.00495 1.000 40.16277 226 SER A C 1
ATOM 1729 O O . SER A 1 226 ? 145.42662 122.65054 43.35859 1.000 38.95095 226 SER A O 1
ATOM 1732 N N . PHE A 1 227 ? 146.39686 124.38914 42.25106 1.000 40.09457 227 PHE A N 1
ATOM 1733 C CA . PHE A 1 227 ? 147.41956 123.49167 41.70091 1.000 42.26760 227 PHE A CA 1
ATOM 1734 C C . PHE A 1 227 ? 148.24690 122.83333 42.80294 1.000 46.52537 227 PHE A C 1
ATOM 1735 O O . PHE A 1 227 ? 148.84910 121.78720 42.57565 1.000 45.48825 227 PHE A O 1
ATOM 1743 N N . ASN A 1 228 ? 148.34739 123.45338 43.99039 1.000 42.47677 228 ASN A N 1
ATOM 1744 C CA . ASN A 1 228 ? 149.15311 122.81403 45.02652 1.000 41.89452 228 ASN A CA 1
ATOM 1745 C C . ASN A 1 228 ? 148.40449 121.69152 45.74238 1.000 45.04045 228 ASN A C 1
ATOM 1746 O O . ASN A 1 228 ? 148.94369 121.09173 46.67264 1.000 43.04381 228 ASN A O 1
ATOM 1751 N N . ALA A 1 229 ? 147.16316 121.40610 45.37692 1.000 41.76354 229 ALA A N 1
ATOM 1752 C CA . ALA A 1 229 ? 146.48943 120.22923 45.91891 1.000 42.42342 229 ALA A CA 1
ATOM 1753 C C . ALA A 1 229 ? 147.27929 118.97815 45.52606 1.000 43.34762 229 ALA A C 1
ATOM 1754 O O . ALA A 1 229 ? 147.90342 118.95262 44.45260 1.000 43.36909 229 ALA A O 1
ATOM 1756 N N . PRO A 1 230 ? 147.33103 117.96668 46.38565 1.000 38.75100 230 PRO A N 1
ATOM 1757 C CA . PRO A 1 230 ? 148.21465 116.80414 46.11380 1.000 44.87577 230 PRO A CA 1
ATOM 1758 C C . PRO A 1 230 ? 147.86298 116.03331 44.81783 1.000 49.00680 230 PRO A C 1
ATOM 1759 O O . PRO A 1 230 ? 148.75964 115.41184 44.22037 1.000 45.70864 230 PRO A O 1
ATOM 1763 N N . TRP A 1 231 ? 146.61069 116.10428 44.34595 1.000 43.77579 231 TRP A N 1
ATOM 1764 C CA . TRP A 1 231 ? 146.18968 115.41230 43.12043 1.000 44.65217 231 TRP A CA 1
ATOM 1765 C C . TRP A 1 231 ? 146.41611 116.23571 41.84523 1.000 42.66524 231 TRP A C 1
ATOM 1766 O O . TRP A 1 231 ? 146.16725 115.72048 40.74905 1.000 45.42104 231 TRP A O 1
ATOM 1777 N N . ALA A 1 232 ? 146.90057 117.48292 41.92084 1.000 41.61329 232 ALA A N 1
ATOM 1778 C CA . ALA A 1 232 ? 146.70684 118.36542 40.76389 1.000 39.00316 232 ALA A CA 1
ATOM 1779 C C . ALA A 1 232 ? 147.86945 118.42326 39.79161 1.000 44.73585 232 ALA A C 1
ATOM 1780 O O . ALA A 1 232 ? 147.68040 118.87138 38.65913 1.000 46.54840 232 ALA A O 1
ATOM 1782 N N . VAL A 1 233 ? 149.07486 118.02438 40.17116 1.000 42.44779 233 VAL A N 1
ATOM 1783 C CA . VAL A 1 233 ? 150.19462 118.10483 39.24696 1.000 45.60268 233 VAL A CA 1
ATOM 1784 C C . VAL A 1 233 ? 150.89448 116.75134 39.29160 1.000 55.57131 233 VAL A C 1
ATOM 1785 O O . VAL A 1 233 ? 151.24556 116.26699 40.37684 1.000 51.05084 233 VAL A O 1
ATOM 1789 N N . THR A 1 234 ? 151.02667 116.11565 38.12965 1.000 51.44920 234 THR A N 1
ATOM 1790 C CA . THR A 1 234 ? 151.69749 114.82024 38.01732 1.000 52.54236 234 THR A CA 1
ATOM 1791 C C . THR A 1 234 ? 153.20526 115.03160 37.92284 1.000 51.80924 234 THR A C 1
ATOM 1792 O O . THR A 1 234 ? 153.67020 115.88412 37.15600 1.000 50.81074 234 THR A O 1
ATOM 1796 N N . SER A 1 235 ? 153.98049 114.27701 38.69829 1.000 56.58835 235 SER A N 1
ATOM 1797 C CA . SER A 1 235 ? 155.42889 114.43385 38.62916 1.000 61.09895 235 SER A CA 1
ATOM 1798 C C . SER A 1 235 ? 155.96094 113.91145 37.29722 1.000 61.92376 235 SER A C 1
ATOM 1799 O O . SER A 1 235 ? 155.37374 113.00806 36.68697 1.000 62.06888 235 SER A O 1
ATOM 1802 N N . LEU A 1 236 ? 157.08599 114.48019 36.84633 1.000 62.31906 236 LEU A N 1
ATOM 1803 C CA . LEU A 1 236 ? 157.62812 114.05326 35.55477 1.000 69.25922 236 LEU A CA 1
ATOM 1804 C C . LEU A 1 236 ? 158.04425 112.59081 35.58394 1.000 71.08435 236 LEU A C 1
ATOM 1805 O O . LEU A 1 236 ? 158.03598 111.92709 34.54657 1.000 64.95427 236 LEU A O 1
ATOM 1810 N N . TYR A 1 237 ? 158.35203 112.06162 36.76688 1.000 71.80355 237 TYR A N 1
ATOM 1811 C CA . TYR A 1 237 ? 158.66410 110.64740 36.88395 1.000 74.02687 237 TYR A CA 1
ATOM 1812 C C . TYR A 1 237 ? 157.39261 109.82084 36.84268 1.000 71.20890 237 TYR A C 1
ATOM 1813 O O . TYR A 1 237 ? 157.33327 108.80184 36.15072 1.000 64.72590 237 TYR A O 1
ATOM 1822 N N . GLU A 1 238 ? 156.36878 110.23371 37.58844 1.000 63.14580 238 GLU A N 1
ATOM 1823 C CA . GLU A 1 238 ? 155.06634 109.59943 37.43735 1.000 63.70336 238 GLU A CA 1
ATOM 1824 C C . GLU A 1 238 ? 154.62966 109.62020 35.97510 1.000 57.34733 238 GLU A C 1
ATOM 1825 O O . GLU A 1 238 ? 154.15972 108.61391 35.44363 1.000 60.10001 238 GLU A O 1
ATOM 1831 N N . ALA A 1 239 ? 154.77529 110.76511 35.31087 1.000 59.77215 239 ALA A N 1
ATOM 1832 C CA . ALA A 1 239 ? 154.21115 110.90182 33.97615 1.000 53.44248 239 ALA A CA 1
ATOM 1833 C C . ALA A 1 239 ? 154.90115 109.97217 32.99879 1.000 61.46225 239 ALA A C 1
ATOM 1834 O O . ALA A 1 239 ? 154.24222 109.34630 32.16447 1.000 58.79658 239 ALA A O 1
ATOM 1836 N N . ARG A 1 240 ? 156.22561 109.85641 33.08686 1.000 65.58178 240 ARG A N 1
ATOM 1837 C CA . ARG A 1 240 ? 156.92387 108.92967 32.19712 1.000 64.16454 240 ARG A CA 1
ATOM 1838 C C . ARG A 1 240 ? 156.51037 107.48401 32.46772 1.000 60.63705 240 ARG A C 1
ATOM 1839 O O . ARG A 1 240 ? 156.14653 106.75199 31.53914 1.000 62.88815 240 ARG A O 1
ATOM 1847 N N . ASN A 1 241 ? 156.50778 107.06616 33.74320 1.000 61.32750 241 ASN A N 1
ATOM 1848 C CA . ASN A 1 241 ? 156.08956 105.70589 34.07021 1.000 63.00491 241 ASN A CA 1
ATOM 1849 C C . ASN A 1 241 ? 154.71812 105.41356 33.49559 1.000 69.18177 241 ASN A C 1
ATOM 1850 O O . ASN A 1 241 ? 154.44612 104.28634 33.04607 1.000 63.40146 241 ASN A O 1
ATOM 1855 N N . ARG A 1 242 ? 153.83464 106.42707 33.50404 1.000 62.79805 242 ARG A N 1
ATOM 1856 C CA . ARG A 1 242 ? 152.45194 106.20114 33.10811 1.000 57.65894 242 ARG A CA 1
ATOM 1857 C C . ARG A 1 242 ? 152.31640 106.17767 31.59745 1.000 52.81967 242 ARG A C 1
ATOM 1858 O O . ARG A 1 242 ? 151.57174 105.35892 31.05285 1.000 54.74226 242 ARG A O 1
ATOM 1866 N N . THR A 1 243 ? 153.01558 107.07233 30.90961 1.000 54.02747 243 THR A N 1
ATOM 1867 C CA . THR A 1 243 ? 153.06199 106.98386 29.45382 1.000 62.87639 243 THR A CA 1
ATOM 1868 C C . THR A 1 243 ? 153.61626 105.62473 29.01520 1.000 63.91472 243 THR A C 1
ATOM 1869 O O . THR A 1 243 ? 153.06662 104.98048 28.11210 1.000 63.12647 243 THR A O 1
ATOM 18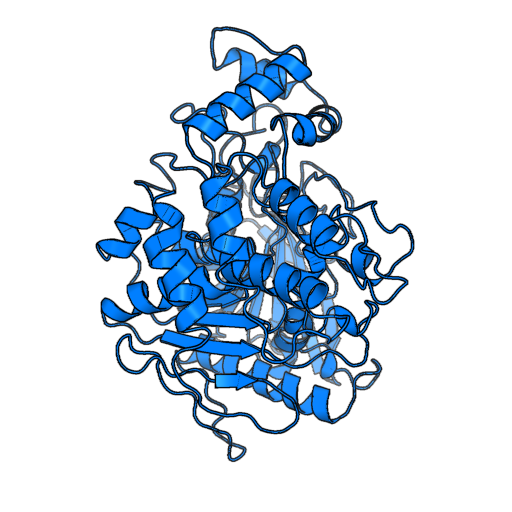73 N N . LEU A 1 244 ? 154.67049 105.14535 29.68330 1.000 65.45345 244 LEU A N 1
ATOM 1874 C CA . LEU A 1 244 ? 155.26251 103.85698 29.30359 1.000 65.97437 244 LEU A CA 1
ATOM 1875 C C . LEU A 1 244 ? 154.33562 102.69715 29.62483 1.000 63.29021 244 LEU A C 1
ATOM 1876 O O . LEU A 1 244 ? 154.16240 101.79442 28.79764 1.000 67.94269 244 LEU A O 1
ATOM 1881 N N . ASN A 1 245 ? 153.71642 102.70316 30.80960 1.000 63.34289 245 ASN A N 1
ATOM 1882 C CA . ASN A 1 245 ? 152.73390 101.66881 31.12258 1.000 63.03735 245 ASN A CA 1
ATOM 1883 C C . ASN A 1 245 ? 151.58758 101.66355 30.11886 1.000 67.83712 245 ASN A C 1
ATOM 1884 O O . ASN A 1 245 ? 151.10536 100.58958 29.72381 1.000 65.53102 245 ASN A O 1
ATOM 1889 N N . LEU A 1 246 ? 151.11883 102.84471 29.70117 1.000 63.25584 246 LEU A N 1
ATOM 1890 C CA . LEU A 1 246 ? 150.05939 102.85709 28.69755 1.000 60.90041 246 LEU A CA 1
ATOM 1891 C C . LEU A 1 246 ? 150.55500 102.22866 27.39384 1.000 60.82848 246 LEU A C 1
ATOM 1892 O O . LEU A 1 246 ? 149.81210 101.50238 26.72296 1.000 58.17894 246 LEU A O 1
ATOM 1897 N N . ALA A 1 247 ? 151.81361 102.50281 27.03144 1.000 64.09205 247 ALA A N 1
ATOM 1898 C CA . ALA A 1 247 ? 152.41987 101.91440 25.83597 1.000 68.21592 247 ALA A CA 1
ATOM 1899 C C . ALA A 1 247 ? 152.44734 100.39819 25.91892 1.000 69.35787 247 ALA A C 1
ATOM 1900 O O . ALA A 1 247 ? 151.98803 99.71042 24.99868 1.000 72.57204 247 ALA A O 1
ATOM 1902 N N . LYS A 1 248 ? 152.96519 99.84864 27.02116 1.000 64.22011 248 LYS A N 1
ATOM 1903 C CA . LYS A 1 248 ? 152.98140 98.39726 27.12619 1.000 74.14544 248 LYS A CA 1
ATOM 1904 C C . LYS A 1 248 ? 151.57170 97.83452 27.06184 1.000 74.27743 248 LYS A C 1
ATOM 1905 O O . LYS A 1 248 ? 151.31758 96.88534 26.31520 1.000 71.68087 248 LYS A O 1
ATOM 1911 N N . LEU A 1 249 ? 150.63264 98.43665 27.79697 1.000 64.00472 249 LEU A N 1
ATOM 1912 C CA . LEU A 1 249 ? 149.27814 97.90187 27.85257 1.000 59.53401 249 LEU A CA 1
ATOM 1913 C C . LEU A 1 249 ? 148.58062 97.90612 26.50439 1.000 64.34756 249 LEU A C 1
ATOM 1914 O O . LEU A 1 249 ? 147.60224 97.17521 26.32964 1.000 64.94330 249 LEU A O 1
ATOM 1919 N N . THR A 1 250 ? 149.02086 98.73366 25.56518 1.000 63.97146 250 THR A N 1
ATOM 1920 C CA . THR A 1 250 ? 148.41321 98.79560 24.24284 1.000 70.47780 250 THR A CA 1
ATOM 1921 C C . THR A 1 250 ? 149.30130 98.16979 23.17455 1.000 67.65248 250 THR A C 1
ATOM 1922 O O . THR A 1 250 ? 149.02759 98.32923 21.98144 1.000 70.80241 250 THR A O 1
ATOM 1926 N N . GLY A 1 251 ? 150.38219 97.51352 23.56553 1.000 69.92260 251 GLY A N 1
ATOM 1927 C CA . GLY A 1 251 ? 151.28823 96.95819 22.57517 1.000 68.89270 251 GLY A CA 1
ATOM 1928 C C . GLY A 1 251 ? 152.07474 97.97008 21.77200 1.000 72.00331 251 GLY A C 1
ATOM 1929 O O . GLY A 1 251 ? 152.50673 97.66260 20.65798 1.000 68.18856 251 GLY A O 1
ATOM 1930 N N . CYS A 1 252 ? 152.30104 99.16876 22.32059 1.000 66.02950 252 CYS A N 1
ATOM 1931 C CA . CYS A 1 252 ? 152.98353 100.23734 21.60863 1.000 65.66235 252 CYS A CA 1
ATOM 1932 C C . CYS A 1 252 ? 154.37374 100.51606 22.16471 1.000 69.27521 252 CYS A C 1
ATOM 1933 O O . CYS A 1 252 ? 154.96505 101.55504 21.84258 1.000 70.99972 252 CYS A O 1
ATOM 1936 N N . SER A 1 253 ? 154.91794 99.63375 22.99754 1.000 69.59358 253 SER A N 1
ATOM 1937 C CA . SER A 1 253 ? 156.29920 99.81987 23.43190 1.000 74.38278 253 SER A CA 1
ATOM 1938 C C . SER A 1 253 ? 157.23455 99.85625 22.22412 1.000 78.91174 253 SER A C 1
ATOM 1939 O O . SER A 1 253 ? 157.19307 98.97446 21.36695 1.000 74.63658 253 SER A O 1
ATOM 1942 N N . ARG A 1 254 ? 158.05287 100.89856 22.15041 1.000 78.14325 254 ARG A N 1
ATOM 1943 C CA . ARG A 1 254 ? 159.05992 101.02559 21.10218 1.000 83.04224 254 ARG A CA 1
ATOM 1944 C C . ARG A 1 254 ? 160.32103 101.53679 21.79052 1.000 91.51628 254 ARG A C 1
ATOM 1945 O O . ARG A 1 254 ? 160.47752 101.45434 23.01506 1.000 94.07087 254 ARG A O 1
ATOM 1953 N N . GLU A 1 255 ? 161.24197 102.09247 21.01985 1.000 93.95291 255 GLU A N 1
ATOM 1954 C CA . GLU A 1 255 ? 162.30793 102.83472 21.67333 1.000 98.59954 255 GLU A CA 1
ATOM 1955 C C . GLU A 1 255 ? 162.53178 104.21213 21.06225 1.000 97.87531 255 GLU A C 1
ATOM 1956 O O . GLU A 1 255 ? 162.87897 105.14547 21.79196 1.000 97.75710 255 GLU A O 1
ATOM 1962 N N . ASN A 1 256 ? 162.35083 104.37648 19.75422 1.000 95.31165 256 ASN A N 1
ATOM 1963 C CA . ASN A 1 256 ? 162.21076 105.71766 19.20982 1.000 92.56183 256 ASN A CA 1
ATOM 1964 C C . ASN A 1 256 ? 160.95196 106.28775 19.85881 1.000 95.25094 256 ASN A C 1
ATOM 1965 O O . ASN A 1 256 ? 159.83052 105.96740 19.44646 1.000 92.23934 256 ASN A O 1
ATOM 1970 N N . GLU A 1 257 ? 161.13555 107.07274 20.92373 1.000 90.34112 257 GLU A N 1
ATOM 1971 C CA A GLU A 1 257 ? 160.03466 107.64579 21.69276 0.501 86.15585 257 GLU A CA 1
ATOM 1972 C CA B GLU A 1 257 ? 160.03147 107.63868 21.69304 0.499 86.15486 257 GLU A CA 1
ATOM 1973 C C . GLU A 1 257 ? 158.90079 108.15082 20.81430 1.000 79.77613 257 GLU A C 1
ATOM 1974 O O . GLU A 1 257 ? 157.72759 107.98221 21.14674 1.000 73.46149 257 GLU A O 1
ATOM 1985 N N . THR A 1 258 ? 159.24507 108.78949 19.70101 1.000 81.07270 258 THR A N 1
ATOM 1986 C CA . THR A 1 258 ? 158.20952 109.29510 18.81863 1.000 82.74494 258 THR A CA 1
ATOM 1987 C C . THR A 1 258 ? 157.39686 108.16010 18.21563 1.000 81.30451 258 THR A C 1
ATOM 1988 O O . THR A 1 258 ? 156.22579 108.34895 17.86827 1.000 76.61021 258 THR A O 1
ATOM 1992 N N . GLU A 1 259 ? 157.98259 106.96739 18.11860 1.000 85.21322 259 GLU A N 1
ATOM 1993 C CA . GLU A 1 259 ? 157.26364 105.84301 17.53986 1.000 84.62748 259 GLU A CA 1
ATOM 1994 C C . GLU A 1 259 ? 156.32321 105.16742 18.53639 1.000 74.58731 259 GLU A C 1
ATOM 1995 O O . GLU A 1 259 ? 155.32050 104.57751 18.12631 1.000 73.19329 259 GLU A O 1
ATOM 2001 N N . ILE A 1 260 ? 156.57518 105.27507 19.83349 1.000 74.26779 260 ILE A N 1
ATOM 2002 C CA . ILE A 1 260 ? 155.50943 104.96890 20.78351 1.000 74.90554 260 ILE A CA 1
ATOM 2003 C C . ILE A 1 260 ? 154.28571 105.82461 20.47520 1.000 66.18191 260 ILE A C 1
ATOM 2004 O O . ILE A 1 260 ? 153.15729 105.32219 20.38429 1.000 61.35230 260 ILE A O 1
ATOM 2009 N N . ILE A 1 261 ? 154.50329 107.12970 20.26504 1.000 67.07737 261 ILE A N 1
ATOM 2010 C CA . ILE A 1 261 ? 153.38628 108.04807 20.06170 1.000 67.44202 261 ILE A CA 1
ATOM 2011 C C . ILE A 1 261 ? 152.67522 107.73577 18.75771 1.000 64.60773 261 ILE A C 1
ATOM 2012 O O . ILE A 1 261 ? 151.44140 107.76561 18.69866 1.000 61.04730 261 ILE A O 1
ATOM 2017 N N . LYS A 1 262 ? 153.42473 107.46923 17.68323 1.000 67.85861 262 LYS A N 1
ATOM 2018 C CA . LYS A 1 262 ? 152.76872 107.20237 16.41038 1.000 70.44769 262 LYS A CA 1
ATOM 2019 C C . LYS A 1 262 ? 151.90523 105.94599 16.51938 1.000 65.16621 262 LYS A C 1
ATOM 2020 O O . LYS A 1 262 ? 150.76729 105.91634 16.03142 1.000 65.68891 262 LYS A O 1
ATOM 2026 N N . CYS A 1 263 ? 152.42652 104.93155 17.21652 1.000 62.72155 263 CYS A N 1
ATOM 2027 C CA . CYS A 1 263 ? 151.63870 103.73611 17.49696 1.000 64.67069 263 CYS A CA 1
ATOM 2028 C C . CYS A 1 263 ? 150.40513 104.07123 18.34055 1.000 65.24892 263 CYS A C 1
ATOM 2029 O O . CYS A 1 263 ? 149.30811 103.58401 18.06820 1.000 57.61721 263 CYS A O 1
ATOM 2032 N N . LEU A 1 264 ? 150.58041 104.87999 19.39493 1.000 61.36446 264 LEU A N 1
ATOM 2033 C CA . LEU A 1 264 ? 149.40288 105.26226 20.16804 1.000 60.11962 264 LEU A CA 1
ATOM 2034 C C . LEU A 1 264 ? 148.42035 106.01825 19.30060 1.000 57.01495 264 LEU A C 1
ATOM 2035 O O . LEU A 1 264 ? 147.21261 105.94007 19.52429 1.000 58.42442 264 LEU A O 1
ATOM 2040 N N . ARG A 1 265 ? 148.90319 106.70401 18.27227 1.000 53.90506 265 ARG A N 1
ATOM 2041 C CA . ARG A 1 265 ? 148.00144 107.43307 17.39756 1.000 52.84647 265 ARG A CA 1
ATOM 2042 C C . ARG A 1 265 ? 147.15910 106.53866 16.50849 1.000 58.07326 265 ARG A C 1
ATOM 2043 O O . ARG A 1 265 ? 146.20978 107.02966 15.89482 1.000 59.34558 265 ARG A O 1
ATOM 2051 N N . ASN A 1 266 ? 147.49945 105.25963 16.36730 1.000 60.81134 266 ASN A N 1
ATOM 2052 C CA . ASN A 1 266 ? 146.67655 104.38785 15.54058 1.000 60.80262 266 ASN A CA 1
ATOM 2053 C C . ASN A 1 266 ? 145.67357 103.59288 16.34389 1.000 64.67889 266 ASN A C 1
ATOM 2054 O O . ASN A 1 266 ? 144.77295 102.99510 15.74861 1.000 72.00377 266 ASN A O 1
ATOM 2059 N N . LYS A 1 267 ? 145.78306 103.58597 17.67144 1.000 65.86433 267 LYS A N 1
ATOM 2060 C CA . LYS A 1 267 ? 144.76984 102.93787 18.50202 1.000 65.56731 267 LYS A CA 1
ATOM 2061 C C . LYS A 1 267 ? 143.45204 103.70037 18.45613 1.000 61.59994 267 LYS A C 1
ATOM 2062 O O . LYS A 1 267 ? 143.42511 104.92511 18.29713 1.000 63.80317 267 LYS A O 1
ATOM 2068 N N . ASP A 1 268 ? 142.33818 102.96132 18.58802 1.000 64.65114 268 ASP A N 1
ATOM 2069 C CA . ASP A 1 268 ? 141.02407 103.58992 18.72523 1.000 63.39299 268 ASP A CA 1
ATOM 2070 C C . ASP A 1 268 ? 140.90478 104.28904 20.08877 1.000 61.69491 268 ASP A C 1
ATOM 2071 O O . ASP A 1 268 ? 141.47349 103.82373 21.08647 1.000 58.95738 268 ASP A O 1
ATOM 2076 N N . PRO A 1 269 ? 140.13690 105.38093 20.16413 1.000 58.07333 269 PRO A N 1
ATOM 2077 C CA . PRO A 1 269 ? 139.97705 106.06523 21.45954 1.000 60.29932 269 PRO A CA 1
ATOM 2078 C C . PRO A 1 269 ? 139.61970 105.11492 22.57169 1.000 57.86455 269 PRO A C 1
ATOM 2079 O O . PRO A 1 269 ? 140.16125 105.21500 23.68366 1.000 59.33673 269 PRO A O 1
ATOM 2083 N N . GLN A 1 270 ? 138.75400 104.14096 22.28072 1.000 59.20425 270 GLN A N 1
ATOM 2084 C CA A GLN A 1 270 ? 138.30934 103.20396 23.30390 0.523 57.44573 270 GLN A CA 1
ATOM 2085 C CA B GLN A 1 270 ? 138.31672 103.22450 23.32893 0.477 57.45135 270 GLN A CA 1
ATOM 2086 C C . GLN A 1 270 ? 139.47581 102.40134 23.86865 1.000 59.13181 270 GLN A C 1
ATOM 2087 O O . GLN A 1 270 ? 139.50090 102.07174 25.06617 1.000 56.03988 270 GLN A O 1
ATOM 2098 N N . GLU A 1 271 ? 140.46478 102.07556 23.03464 1.000 58.00241 271 GLU A N 1
ATOM 2099 C CA . GLU A 1 271 ? 141.55562 101.27225 23.58126 1.000 60.07771 271 GLU A CA 1
ATOM 2100 C C . GLU A 1 271 ? 142.41993 102.09909 24.51897 1.000 60.75249 271 GLU A C 1
ATOM 2101 O O . GLU A 1 271 ? 142.89688 101.59502 25.55077 1.000 61.54477 271 GLU A O 1
ATOM 2107 N N . ILE A 1 272 ? 142.67202 103.35361 24.14533 1.000 54.20876 272 ILE A N 1
ATOM 2108 C CA . ILE A 1 272 ? 143.40741 104.26505 25.02334 1.000 54.60319 272 ILE A CA 1
ATOM 2109 C C . ILE A 1 272 ? 142.65560 104.44837 26.33885 1.000 52.14688 272 ILE A C 1
ATOM 2110 O O . ILE A 1 272 ? 143.23519 104.32079 27.42914 1.000 58.83300 272 ILE A O 1
ATOM 2115 N N . LEU A 1 273 ? 141.34506 104.68436 26.25647 1.000 53.33024 273 LEU A N 1
ATOM 2116 C CA . LEU A 1 273 ? 140.56956 104.94485 27.46926 1.000 54.12014 273 LEU A CA 1
ATOM 2117 C C . LEU A 1 273 ? 140.52405 103.72424 28.36663 1.000 60.19413 273 LEU A C 1
ATOM 2118 O O . LEU A 1 273 ? 140.62562 103.83564 29.60073 1.000 56.72771 273 LEU A O 1
ATOM 2123 N N . LEU A 1 274 ? 140.36441 102.54426 27.76124 1.000 57.44602 274 LEU A N 1
ATOM 2124 C CA . LEU A 1 274 ? 140.25218 101.33695 28.54812 1.000 56.58348 274 LEU A CA 1
ATOM 2125 C C . LEU A 1 274 ? 141.50050 101.09013 29.38720 1.000 58.51909 274 LEU A C 1
ATOM 2126 O O . LEU A 1 274 ? 141.40805 100.59095 30.50610 1.000 62.18592 274 LEU A O 1
ATOM 2131 N N . ASN A 1 275 ? 142.66479 101.45289 28.88663 1.000 57.42716 275 ASN A N 1
ATOM 2132 C CA . ASN A 1 275 ? 143.89456 101.16109 29.60186 1.000 61.17720 275 ASN A CA 1
ATOM 2133 C C . ASN A 1 275 ? 144.36354 102.28091 30.53764 1.000 62.65982 275 ASN A C 1
ATOM 2134 O O . ASN A 1 275 ? 145.24916 102.04076 31.37183 1.000 60.90519 275 ASN A O 1
ATOM 2139 N N . GLU A 1 276 ? 143.75597 103.46944 30.46198 1.000 58.25988 276 GLU A N 1
ATOM 2140 C CA . GLU A 1 276 ? 144.17200 104.58318 31.31216 1.000 57.04193 276 GLU A CA 1
ATOM 2141 C C . GLU A 1 276 ? 144.13700 104.21656 32.78668 1.000 58.35244 276 GLU A C 1
ATOM 2142 O O . GLU A 1 276 ? 145.04899 104.58403 33.53630 1.000 61.94446 276 GLU A O 1
ATOM 2148 N N . ALA A 1 277 ? 143.10646 103.47463 33.22688 1.000 59.58008 277 ALA A N 1
ATOM 2149 C CA . ALA A 1 277 ? 142.92731 103.24387 34.66337 1.000 58.11143 277 ALA A CA 1
ATOM 2150 C C . ALA A 1 277 ? 144.08303 102.46564 35.27210 1.000 72.96271 277 ALA A C 1
ATOM 2151 O O . ALA A 1 277 ? 144.43802 102.67688 36.44305 1.000 71.22206 277 ALA A O 1
ATOM 2153 N N . PHE A 1 278 ? 144.73035 101.62260 34.48076 1.000 73.57632 278 PHE A N 1
ATOM 2154 C CA . PHE A 1 278 ? 145.71495 100.68256 34.99368 1.000 71.56644 278 PHE A CA 1
ATOM 2155 C C . PHE A 1 278 ? 147.14397 101.18051 34.90331 1.000 73.25194 278 PHE A C 1
ATOM 2156 O O . PHE A 1 278 ? 148.05789 100.43542 35.27216 1.000 75.79847 278 PHE A O 1
ATOM 2164 N N . VAL A 1 279 ? 147.38191 102.40277 34.41810 1.000 65.69895 279 VAL A N 1
ATOM 2165 C CA . VAL A 1 279 ? 148.76585 102.84941 34.35187 1.000 67.29964 279 VAL A CA 1
ATOM 2166 C C . VAL A 1 279 ? 149.34960 103.08359 35.73728 1.000 66.43184 279 VAL A C 1
ATOM 2167 O O . VAL A 1 279 ? 150.56617 103.19529 35.87677 1.000 68.19161 279 VAL A O 1
ATOM 2171 N N . VAL A 1 280 ? 148.52305 103.13957 36.76857 1.000 71.75799 280 VAL A N 1
ATOM 2172 C CA . VAL A 1 280 ? 148.97682 103.34504 38.14210 1.000 82.50156 280 VAL A CA 1
ATOM 2173 C C . VAL A 1 280 ? 148.76489 102.04571 38.91076 1.000 89.96000 280 VAL A C 1
ATOM 2174 O O . VAL A 1 280 ? 147.68147 101.45131 38.81478 1.000 85.39682 280 VAL A O 1
ATOM 2178 N N . PRO A 1 281 ? 149.76399 101.56259 39.66117 1.000 88.87552 281 PRO A N 1
ATOM 2179 C CA . PRO A 1 281 ? 149.59962 100.26316 40.33346 1.000 94.28590 281 PRO A CA 1
ATOM 2180 C C . PRO A 1 281 ? 148.45028 100.24230 41.31507 1.000 94.29667 281 PRO A C 1
ATOM 2181 O O . PRO A 1 281 ? 147.65801 99.29120 41.32347 1.000 95.36697 281 PRO A O 1
ATOM 2185 N N A TYR A 1 282 ? 148.34908 101.24357 42.17936 0.480 94.32204 282 TYR A N 1
ATOM 2186 N N B TYR A 1 282 ? 148.31589 101.30225 42.11146 0.520 94.29359 282 TYR A N 1
ATOM 2187 C CA A TYR A 1 282 ? 147.35685 101.16048 43.24053 0.480 94.72241 282 TYR A CA 1
ATOM 2188 C CA B TYR A 1 282 ? 147.24409 101.45678 43.08714 0.520 93.94906 282 TYR A CA 1
ATOM 2189 C C A TYR A 1 282 ? 146.17089 102.05999 42.93606 0.480 90.13962 282 TYR A C 1
ATOM 2190 C C B TYR A 1 282 ? 146.48443 102.74237 42.77718 0.520 88.74197 282 TYR A C 1
ATOM 2191 O O A TYR A 1 282 ? 145.05985 101.57681 42.68326 0.480 87.35752 282 TYR A O 1
ATOM 2192 O O B TYR A 1 282 ? 147.05595 103.83516 42.85828 0.520 86.51775 282 TYR A O 1
ATOM 2209 N N A GLY A 1 283 ? 146.40231 103.36621 42.95126 0.480 86.51424 283 GLY A N 1
ATOM 2210 N N B GLY A 1 283 ? 145.20194 102.61051 42.43013 0.520 84.93634 283 GLY A N 1
ATOM 2211 C CA A GLY A 1 283 ? 145.35049 104.30647 42.64998 0.480 78.81991 283 GLY A CA 1
ATOM 2212 C CA B GLY A 1 283 ? 144.40116 103.75443 42.02170 0.520 77.01871 283 GLY A CA 1
ATOM 2213 C C A GLY A 1 283 ? 144.40196 104.50501 43.80753 0.480 73.59919 283 GLY A C 1
ATOM 2214 C C B GLY A 1 283 ? 142.92652 103.41729 41.95981 0.520 71.93657 283 GLY A C 1
ATOM 2215 O O A GLY A 1 283 ? 144.07531 103.56556 44.54046 0.480 71.00314 283 GLY A O 1
ATOM 2216 O O B GLY A 1 283 ? 142.53605 102.25590 41.80448 0.520 71.26873 283 GLY A O 1
ATOM 2217 N N A THR A 1 284 ? 143.97265 105.73925 43.97959 0.480 67.38810 284 THR A N 1
ATOM 2218 N N B THR A 1 284 ? 142.10926 104.46056 42.05499 0.520 64.45096 284 THR A N 1
ATOM 2219 C CA A THR A 1 284 ? 142.99016 106.14336 44.95996 0.480 62.38066 284 THR A CA 1
ATOM 2220 C CA B THR A 1 284 ? 140.67169 104.32356 42.25868 0.520 61.29677 284 THR A CA 1
ATOM 2221 C C A THR A 1 284 ? 141.72867 106.58840 44.24303 0.480 60.67045 284 THR A C 1
ATOM 2222 C C B THR A 1 284 ? 139.90252 104.90074 41.06751 0.520 58.11780 284 THR A C 1
ATOM 2223 O O A THR A 1 284 ? 141.72441 106.74380 43.01786 0.480 56.48283 284 THR A O 1
ATOM 2224 O O B THR A 1 284 ? 140.53234 105.41756 40.13298 0.520 53.64430 284 THR A O 1
ATOM 2231 N N A PRO A 1 285 ? 140.62345 106.80671 44.97095 0.480 60.24946 285 PRO A N 1
ATOM 2232 N N B PRO A 1 285 ? 138.56471 104.83452 41.05344 0.520 55.24805 285 PRO A N 1
ATOM 2233 C CA A PRO A 1 285 ? 139.47021 107.45793 44.33413 0.480 56.98598 285 PRO A CA 1
ATOM 2234 C CA B PRO A 1 285 ? 137.81029 105.50169 39.97737 0.520 56.24545 285 PRO A CA 1
ATOM 2235 C C A PRO A 1 285 ? 139.79669 108.84585 43.85045 0.480 56.68058 285 PRO A C 1
ATOM 2236 C C B PRO A 1 285 ? 138.05707 106.99087 39.88878 0.520 56.11579 285 PRO A C 1
ATOM 2237 O O A PRO A 1 285 ? 139.01256 109.42026 43.08067 0.480 55.87549 285 PRO A O 1
ATOM 2238 O O B PRO A 1 285 ? 137.58278 107.62706 38.93745 0.520 53.12988 285 PRO A O 1
ATOM 2245 N N A LEU A 1 286 ? 140.92430 109.40247 44.30141 0.480 56.18590 286 LEU A N 1
ATOM 2246 N N B LEU A 1 286 ? 138.76714 107.57382 40.85099 0.520 55.59620 286 LEU A N 1
ATOM 2247 C CA A LEU A 1 286 ? 141.43122 110.68817 43.86178 0.480 57.03321 286 LEU A CA 1
ATOM 2248 C CA B LEU A 1 286 ? 138.92012 109.01044 40.90518 0.520 56.21511 286 LEU A CA 1
ATOM 2249 C C A LEU A 1 286 ? 142.38470 110.54558 42.69589 0.480 56.88497 286 LEU A C 1
ATOM 2250 C C B LEU A 1 286 ? 140.36008 109.48141 40.79811 0.520 54.15184 286 LEU A C 1
ATOM 2251 O O A LEU A 1 286 ? 143.16333 111.46399 42.43342 0.480 55.98485 286 LEU A O 1
ATOM 2252 O O B LEU A 1 286 ? 140.58975 110.69267 40.83201 0.520 52.58541 286 LEU A O 1
ATOM 2261 N N A SER A 1 287 ? 142.30366 109.43048 41.97510 0.480 58.78595 287 SER A N 1
ATOM 2262 N N B SER A 1 287 ? 141.32296 108.57857 40.63687 0.520 51.38742 287 SER A N 1
ATOM 2263 C CA A SER A 1 287 ? 143.29082 109.05916 40.96641 0.480 58.39986 287 SER A CA 1
ATOM 2264 C CA B SER A 1 287 ? 142.72637 108.97502 40.62691 0.520 58.31298 287 SER A CA 1
ATOM 2265 C C A SER A 1 287 ? 143.18834 109.96644 39.75139 0.480 53.51976 287 SER A C 1
ATOM 2266 C C B SER A 1 287 ? 143.03296 109.81737 39.39172 0.520 54.08605 287 SER A C 1
ATOM 2267 O O A SER A 1 287 ? 142.26836 109.84735 38.93735 0.480 54.78216 287 SER A O 1
ATOM 2268 O O B SER A 1 287 ? 142.43662 109.61500 38.32503 0.520 53.48668 287 SER A O 1
ATOM 2273 N N A VAL A 1 288 ? 144.19721 110.79556 39.59256 0.501 50.14333 288 VAL A N 1
ATOM 2274 N N B VAL A 1 288 ? 144.00807 110.71839 39.53092 0.499 50.12269 288 VAL A N 1
ATOM 2275 C CA . VAL A 1 288 ? 144.38524 111.63425 38.42737 1.000 51.10303 288 VAL A CA 1
ATOM 2276 C C . VAL A 1 288 ? 145.48894 110.94802 37.63514 1.000 45.27233 288 VAL A C 1
ATOM 2277 O O . VAL A 1 288 ? 146.66471 111.26835 37.75124 1.000 50.04954 288 VAL A O 1
ATOM 2281 N N . ASN A 1 289 ? 145.09517 110.00662 36.77647 1.000 47.27406 289 ASN A N 1
ATOM 2282 C CA . ASN A 1 289 ? 146.06825 109.19388 36.04298 1.000 51.22634 289 ASN A CA 1
ATOM 2283 C C . ASN A 1 289 ? 146.95424 110.06168 35.15078 1.000 49.57623 289 ASN A C 1
ATOM 2284 O O . ASN A 1 289 ? 148.17726 109.93428 35.15938 1.000 49.59309 289 ASN A O 1
ATOM 2289 N N . PHE A 1 290 ? 146.35006 110.96897 34.39454 1.000 46.68326 290 PHE A N 1
ATOM 2290 C CA . PHE A 1 290 ? 147.06296 111.85434 33.47260 1.000 42.81560 290 PHE A CA 1
ATOM 2291 C C . PHE A 1 290 ? 146.65188 113.28181 33.80601 1.000 44.96112 290 PHE A C 1
ATOM 2292 O O . PHE A 1 290 ? 145.50564 113.66162 33.55806 1.000 46.59900 290 PHE A O 1
ATOM 2300 N N . GLY A 1 291 ? 147.57196 114.05688 34.37215 1.000 43.08624 291 GLY A N 1
ATOM 2301 C CA . GLY A 1 291 ? 147.27964 115.42720 34.74437 1.000 44.87135 291 GLY A CA 1
ATOM 2302 C C . GLY A 1 291 ? 148.33549 116.40073 34.28010 1.000 42.43476 291 GLY A C 1
ATOM 2303 O O . GLY A 1 291 ? 149.25578 116.04536 33.53506 1.000 47.56778 291 GLY A O 1
ATOM 2304 N N . PRO A 1 292 ? 148.22492 117.65910 34.70997 1.000 40.30875 292 PRO A N 1
ATOM 2305 C CA . PRO A 1 292 ? 149.25616 118.65919 34.35111 1.000 40.78678 292 PRO A CA 1
ATOM 2306 C C . PRO A 1 292 ? 150.63831 118.22008 34.78677 1.000 42.01091 292 PRO A C 1
ATOM 2307 O O . PRO A 1 292 ? 150.80324 117.51473 35.78833 1.000 43.98199 292 PRO A O 1
ATOM 2311 N N . THR A 1 293 ? 151.63806 118.61425 33.99564 1.000 42.33544 293 THR A N 1
ATOM 2312 C CA . THR A 1 293 ? 153.02607 118.33470 34.30535 1.000 41.68830 293 THR A CA 1
ATOM 2313 C C . THR A 1 293 ? 153.84581 119.60002 34.08734 1.000 41.54209 293 THR A C 1
ATOM 2314 O O . THR A 1 293 ? 153.40015 120.56548 33.44366 1.000 46.97140 293 THR A O 1
ATOM 2318 N N . VAL A 1 294 ? 155.06758 119.57613 34.61976 1.000 43.22224 294 VAL A N 1
ATOM 2319 C CA . VAL A 1 294 ? 156.02096 120.64491 34.33074 1.000 42.05154 294 VAL A CA 1
ATOM 2320 C C . VAL A 1 294 ? 156.56058 120.36395 32.93467 1.000 47.22318 294 VAL A C 1
ATOM 2321 O O . VAL A 1 294 ? 157.46101 119.54690 32.76471 1.000 52.72558 294 VAL A O 1
ATOM 2325 N N . ASP A 1 295 ? 156.00807 121.01963 31.93568 1.000 50.00797 295 ASP A N 1
ATOM 2326 C CA . ASP A 1 295 ? 156.35054 120.73066 30.54457 1.000 53.37992 295 ASP A CA 1
ATOM 2327 C C . ASP A 1 295 ? 157.41181 121.67242 29.96152 1.000 55.74392 295 ASP A C 1
ATOM 2328 O O . ASP A 1 295 ? 157.77677 121.52716 28.78910 1.000 52.73326 295 ASP A O 1
ATOM 2333 N N . GLY A 1 296 ? 157.86815 122.67886 30.71045 1.000 50.58429 296 GLY A N 1
ATOM 2334 C CA . GLY A 1 296 ? 158.73467 123.68704 30.12225 1.000 50.11594 296 GLY A CA 1
ATOM 2335 C C . GLY A 1 296 ? 158.08374 124.58841 29.10159 1.000 54.67824 296 GLY A C 1
ATOM 2336 O O . GLY A 1 296 ? 158.78575 125.25941 28.34040 1.000 51.82933 296 GLY A O 1
ATOM 2337 N N . ASP A 1 297 ? 156.75900 124.61437 29.03147 1.000 53.45734 297 ASP A N 1
ATOM 2338 C CA . ASP A 1 297 ? 156.07149 125.45475 28.05398 1.000 46.81020 297 ASP A CA 1
ATOM 2339 C C . ASP A 1 297 ? 154.94364 126.23301 28.72941 1.000 51.42818 297 ASP A C 1
ATOM 2340 O O . ASP A 1 297 ? 155.08936 127.41938 29.05629 1.000 52.06087 297 ASP A O 1
ATOM 2345 N N . PHE A 1 298 ? 153.81902 125.54858 28.97959 1.000 46.74550 298 PHE A N 1
ATOM 2346 C CA . PHE A 1 298 ? 152.76249 126.12381 29.80866 1.000 48.02410 298 PHE A CA 1
ATOM 2347 C C . PHE A 1 298 ? 153.27838 126.41093 31.21548 1.000 46.89033 298 PHE A C 1
ATOM 2348 O O . PHE A 1 298 ? 152.96278 127.45323 31.80325 1.000 50.52973 298 PHE A O 1
ATOM 2356 N N . LEU A 1 299 ? 154.02075 125.46017 31.76380 1.000 44.28366 299 LEU A N 1
ATOM 2357 C CA . LEU A 1 299 ? 154.56201 125.45720 33.11692 1.000 50.31010 299 LEU A CA 1
ATOM 2358 C C . LEU A 1 299 ? 156.08021 125.41205 33.02255 1.000 54.63457 299 LEU A C 1
ATOM 2359 O O . LEU A 1 299 ? 156.64897 124.36819 32.66440 1.000 51.65170 299 LEU A O 1
ATOM 2364 N N . THR A 1 300 ? 156.73657 126.52735 33.37678 1.000 50.08014 300 THR A N 1
ATOM 2365 C CA . THR A 1 300 ? 158.18354 126.63287 33.21724 1.000 52.34789 300 THR A CA 1
ATOM 2366 C C . THR A 1 300 ? 158.97212 126.07327 34.39775 1.000 54.16949 300 THR A C 1
ATOM 2367 O O . THR A 1 300 ? 160.18119 125.88356 34.27160 1.000 52.09304 300 THR A O 1
ATOM 2371 N N . ASP A 1 301 ? 158.33102 125.72245 35.49835 1.000 51.44811 301 ASP A N 1
ATOM 2372 C CA . ASP A 1 301 ? 159.06477 125.25410 36.66421 1.000 49.44233 301 ASP A CA 1
ATOM 2373 C C . ASP A 1 301 ? 158.04050 124.60011 37.57001 1.000 47.41094 301 ASP A C 1
ATOM 2374 O O . ASP A 1 301 ? 156.84049 124.78061 37.39162 1.000 49.55364 301 ASP A O 1
ATOM 2379 N N . MET A 1 302 ? 158.51457 123.85170 38.54591 1.000 45.02178 302 MET A N 1
ATOM 2380 C CA . MET A 1 302 ? 157.59378 123.28511 39.50147 1.000 48.03341 302 MET A CA 1
ATOM 2381 C C . MET A 1 302 ? 156.74103 124.39557 40.11192 1.000 47.10104 302 MET A C 1
ATOM 2382 O O . MET A 1 302 ? 157.27912 125.42392 40.56134 1.000 50.72244 302 MET A O 1
ATOM 2387 N N . PRO A 1 303 ? 155.41481 124.26487 40.07900 1.000 47.87119 303 PRO A N 1
ATOM 2388 C CA . PRO A 1 303 ? 154.55889 125.41452 40.43223 1.000 47.57214 303 PRO A CA 1
ATOM 2389 C C . PRO A 1 303 ? 154.66757 125.81915 41.90250 1.000 45.66431 303 PRO A C 1
ATOM 2390 O O . PRO A 1 303 ? 154.48518 126.99787 42.23935 1.000 50.39102 303 PRO A O 1
ATOM 2394 N N . ASP A 1 304 ? 155.00105 124.89199 42.77979 1.000 42.31833 304 ASP A N 1
ATOM 2395 C CA . ASP A 1 304 ? 155.21052 125.27719 44.16857 1.000 51.37775 304 ASP A CA 1
ATOM 2396 C C . ASP A 1 304 ? 156.33876 126.30695 44.28251 1.000 50.04648 304 ASP A C 1
ATOM 2397 O O . ASP A 1 304 ? 156.26456 127.23670 45.09263 1.000 46.12422 304 ASP A O 1
ATOM 2402 N N . ILE A 1 305 ? 157.37491 126.17731 43.44777 1.000 44.05445 305 ILE A N 1
ATOM 2403 C CA . ILE A 1 305 ? 158.46167 127.15421 43.48011 1.000 44.17303 305 ILE A CA 1
ATOM 2404 C C . ILE A 1 305 ? 157.97179 128.49924 42.98004 1.000 46.47990 305 ILE A C 1
ATOM 2405 O O . ILE A 1 305 ? 158.22477 129.54291 43.60714 1.000 43.89756 305 ILE A O 1
ATOM 2410 N N . LEU A 1 306 ? 157.20311 128.49598 41.86838 1.000 43.58323 306 LEU A N 1
ATOM 2411 C CA . LEU A 1 306 ? 156.66585 129.74270 41.31192 1.000 42.19873 306 LEU A CA 1
ATOM 2412 C C . LEU A 1 306 ? 155.76305 130.46519 42.32311 1.000 49.61352 306 LEU A C 1
ATOM 2413 O O . LEU A 1 306 ? 155.82613 131.70708 42.48083 1.000 46.55548 306 LEU A O 1
ATOM 2418 N N . LEU A 1 307 ? 154.94124 129.70028 43.04230 1.000 48.27254 307 LEU A N 1
ATOM 2419 C CA . LEU A 1 307 ? 154.04271 130.30357 44.02987 1.000 47.08143 307 LEU A CA 1
ATOM 2420 C C . LEU A 1 307 ? 154.83818 130.94605 45.16370 1.000 43.63351 307 LEU A C 1
ATOM 2421 O O . LEU A 1 307 ? 154.64836 132.12945 45.49929 1.000 48.53967 307 LEU A O 1
ATOM 2426 N N . GLU A 1 308 ? 155.76234 130.16975 45.73035 1.000 43.72024 308 GLU A N 1
ATOM 2427 C CA . GLU A 1 308 ? 156.55698 130.60690 46.87964 1.000 48.87754 308 GLU A CA 1
ATOM 2428 C C . GLU A 1 308 ? 157.37244 131.85352 46.55658 1.000 50.50294 308 GLU A C 1
ATOM 2429 O O . GLU A 1 308 ? 157.53143 132.73689 47.41270 1.000 47.17726 308 GLU A O 1
ATOM 2435 N N . LEU A 1 309 ? 157.85992 131.97549 45.31532 1.000 47.32007 309 LEU A N 1
ATOM 2436 C CA . LEU A 1 309 ? 158.73352 133.08666 44.91424 1.000 47.28392 309 LEU A CA 1
ATOM 2437 C C . LEU A 1 309 ? 158.00192 134.18117 44.16381 1.000 49.67141 309 LEU A C 1
ATOM 2438 O O . LEU A 1 309 ? 158.64475 135.07318 43.55781 1.000 48.99748 309 LEU A O 1
ATOM 2443 N N . GLY A 1 310 ? 156.67225 134.15212 44.19349 1.000 47.31807 310 GLY A N 1
ATOM 2444 C CA . GLY A 1 310 ? 155.89846 135.27296 43.70527 1.000 48.16992 310 GLY A CA 1
ATOM 2445 C C . GLY A 1 310 ? 155.85132 135.39876 42.20691 1.000 50.34621 310 GLY A C 1
ATOM 2446 O O . GLY A 1 310 ? 155.59261 136.49460 41.71422 1.000 48.14887 310 GLY A O 1
ATOM 2447 N N . GLN A 1 311 ? 156.13039 134.31622 41.45517 1.000 47.81893 311 GLN A N 1
ATOM 2448 C CA . GLN A 1 311 ? 156.15821 134.39801 39.98631 1.000 46.78238 311 GLN A CA 1
ATOM 2449 C C . GLN A 1 311 ? 154.77666 134.05343 39.43800 1.000 50.89703 311 GLN A C 1
ATOM 2450 O O . GLN A 1 311 ? 154.51341 132.91965 39.03009 1.000 49.46062 311 GLN A O 1
ATOM 2456 N N . PHE A 1 312 ? 153.86918 135.02233 39.48823 1.000 46.66865 312 PHE A N 1
ATOM 2457 C CA . PHE A 1 312 ? 152.50718 134.79540 39.00099 1.000 46.26052 312 PHE A CA 1
ATOM 2458 C C . PHE A 1 312 ? 151.82618 136.13046 38.75057 1.000 48.19885 312 PHE A C 1
ATOM 2459 O O . PHE A 1 312 ? 152.27526 137.19682 39.20801 1.000 46.35922 312 PHE A O 1
ATOM 2467 N N . LYS A 1 313 ? 150.70346 136.04220 38.03504 1.000 40.61964 313 LYS A N 1
ATOM 2468 C CA . LYS A 1 313 ? 149.97106 137.23102 37.63460 1.000 41.87745 313 LYS A CA 1
ATOM 2469 C C . LYS A 1 313 ? 149.44029 137.96703 38.86024 1.000 48.60103 313 LYS A C 1
ATOM 2470 O O . LYS A 1 313 ? 148.79383 137.36965 39.71622 1.000 44.83304 313 LYS A O 1
ATOM 2476 N N . LYS A 1 314 ? 149.69020 139.26889 38.91743 1.000 43.84456 314 LYS A N 1
ATOM 2477 C CA . LYS A 1 314 ? 149.32572 140.08130 40.08083 1.000 49.25373 314 LYS A CA 1
ATOM 2478 C C . LYS A 1 314 ? 147.92010 140.61782 39.85722 1.000 47.64345 314 LYS A C 1
ATOM 2479 O O . LYS A 1 314 ? 147.69885 141.41854 38.94413 1.000 46.40923 314 LYS A O 1
ATOM 2485 N N . THR A 1 315 ? 146.93887 140.05666 40.57095 1.000 39.45684 315 THR A N 1
ATOM 2486 C CA . THR A 1 315 ? 145.54621 140.44317 40.39033 1.000 41.44183 315 THR A CA 1
ATOM 2487 C C . THR A 1 315 ? 144.77724 139.94173 41.60961 1.000 41.13066 315 THR A C 1
ATOM 2488 O O . THR A 1 315 ? 145.36196 139.30263 42.49064 1.000 45.36363 315 THR A O 1
ATOM 2492 N N . GLN A 1 316 ? 143.46830 140.22547 41.65429 1.000 39.61428 316 GLN A N 1
ATOM 2493 C CA . GLN A 1 316 ? 142.59970 139.76752 42.75951 1.000 39.97144 316 GLN A CA 1
ATOM 2494 C C . GLN A 1 316 ? 142.16456 138.32663 42.53564 1.000 44.60046 316 GLN A C 1
ATOM 2495 O O . GLN A 1 316 ? 141.92644 137.90918 41.40205 1.000 42.92258 316 GLN A O 1
ATOM 2501 N N . ILE A 1 317 ? 142.01172 137.58422 43.62832 1.000 38.87371 317 ILE A N 1
ATOM 2502 C CA . ILE A 1 317 ? 141.45836 136.23344 43.57098 1.000 40.19792 317 ILE A CA 1
ATOM 2503 C C . ILE A 1 317 ? 140.34675 136.05139 44.59864 1.000 43.18711 317 ILE A C 1
ATOM 2504 O O . ILE A 1 317 ? 140.33021 136.65470 45.67836 1.000 40.43856 317 ILE A O 1
ATOM 2509 N N . LEU A 1 318 ? 139.43218 135.17432 44.25537 1.000 38.46383 318 LEU A N 1
ATOM 2510 C CA . LEU A 1 318 ? 138.38771 134.68722 45.14587 1.000 36.63559 318 LEU A CA 1
ATOM 2511 C C . LEU A 1 318 ? 138.50374 133.17608 45.21285 1.000 42.13595 318 LEU A C 1
ATOM 2512 O O . LEU A 1 318 ? 138.52537 132.49582 44.17094 1.000 38.74268 318 LEU A O 1
ATOM 2517 N N . VAL A 1 319 ? 138.62261 132.64268 46.41854 1.000 34.53575 319 VAL A N 1
ATOM 2518 C CA . VAL A 1 319 ? 138.98334 131.23401 46.60693 1.000 35.11550 319 VAL A CA 1
ATOM 2519 C C . VAL A 1 319 ? 138.02088 130.68756 47.65076 1.000 36.68955 319 VAL A C 1
ATOM 2520 O O . VAL A 1 319 ? 137.66348 131.41594 48.58634 1.000 40.58027 319 VAL A O 1
ATOM 2524 N N . GLY A 1 320 ? 137.62432 129.43007 47.52879 1.000 34.89757 320 GLY A N 1
ATOM 2525 C CA . GLY A 1 320 ? 136.90554 128.87808 48.68366 1.000 36.59773 320 GLY A CA 1
ATOM 2526 C C . GLY A 1 320 ? 136.71681 127.37832 48.56667 1.000 39.11420 320 GLY A C 1
ATOM 2527 O O . GLY A 1 320 ? 137.11660 126.75077 47.57050 1.000 41.58440 320 GLY A O 1
ATOM 2528 N N . VAL A 1 321 ? 136.07887 126.80738 49.60179 1.000 37.22901 321 VAL A N 1
ATOM 2529 C CA . VAL A 1 321 ? 135.91509 125.36315 49.73298 1.000 36.13573 321 VAL A CA 1
ATOM 2530 C C . VAL A 1 321 ? 134.57728 125.11000 50.40042 1.000 40.10544 321 VAL A C 1
ATOM 2531 O O . VAL A 1 321 ? 133.98630 126.00401 50.99792 1.000 38.97656 321 VAL A O 1
ATOM 2535 N N . ASN A 1 322 ? 134.12272 123.87189 50.31651 1.000 36.90101 322 ASN A N 1
ATOM 2536 C CA . ASN A 1 322 ? 132.86548 123.42833 50.88808 1.000 37.87654 322 ASN A CA 1
ATOM 2537 C C . ASN A 1 322 ? 133.17263 122.67428 52.17887 1.000 40.42595 322 ASN A C 1
ATOM 2538 O O . ASN A 1 322 ? 134.26054 122.12834 52.35236 1.000 42.32593 322 ASN A O 1
ATOM 2543 N N . LYS A 1 323 ? 132.17539 122.62668 53.06066 1.000 40.59140 323 LYS A N 1
ATOM 2544 C CA . LYS A 1 323 ? 132.37175 122.06676 54.40071 1.000 41.87603 323 LYS A CA 1
ATOM 2545 C C . LYS A 1 323 ? 132.74738 120.59075 54.37967 1.000 42.71430 323 LYS A C 1
ATOM 2546 O O . LYS A 1 323 ? 133.49363 120.13145 55.25105 1.000 40.70911 323 LYS A O 1
ATOM 2552 N N . ASP A 1 324 ? 132.14977 119.79696 53.46882 1.000 40.50814 324 ASP A N 1
ATOM 2553 C CA . ASP A 1 324 ? 132.47991 118.36776 53.46623 1.000 40.83649 324 ASP A CA 1
ATOM 2554 C C . ASP A 1 324 ? 133.08925 117.91672 52.12840 1.000 41.46317 324 ASP A C 1
ATOM 2555 O O . ASP A 1 324 ? 132.59085 116.97591 51.48568 1.000 41.55792 324 ASP A O 1
ATOM 2560 N N . GLU A 1 325 ? 134.18094 118.55990 51.70136 1.000 41.69719 325 GLU A N 1
ATOM 2561 C CA . GLU A 1 325 ? 134.84293 118.16303 50.45270 1.000 40.73201 325 GLU A CA 1
ATOM 2562 C C . GLU A 1 325 ? 135.16678 116.66334 50.37690 1.000 46.07554 325 GLU A C 1
ATOM 2563 O O . GLU A 1 325 ? 135.12595 116.07712 49.29261 1.000 43.25204 325 GLU A O 1
ATOM 2569 N N . GLY A 1 326 ? 135.56443 116.03875 51.49784 1.000 39.67278 326 GLY A N 1
ATOM 2570 C CA . GLY A 1 326 ? 136.06567 114.67165 51.40257 1.000 39.36340 326 GLY A CA 1
ATOM 2571 C C . GLY A 1 326 ? 135.01297 113.55397 51.19172 1.000 40.06738 326 GLY A C 1
ATOM 2572 O O . GLY A 1 326 ? 135.39456 112.47751 50.72268 1.000 45.57474 326 GLY A O 1
ATOM 2573 N N . THR A 1 327 ? 133.73231 113.76581 51.55703 1.000 39.88880 327 THR A N 1
ATOM 2574 C CA . THR A 1 327 ? 132.79131 112.63949 51.73242 1.000 43.51460 327 THR A CA 1
ATOM 2575 C C . THR A 1 327 ? 132.50048 111.91045 50.40662 1.000 40.41813 327 THR A C 1
ATOM 2576 O O . THR A 1 327 ? 132.47727 110.67415 50.36230 1.000 41.71863 327 THR A O 1
ATOM 2580 N N . ALA A 1 328 ? 132.35061 112.65536 49.31655 1.000 42.35159 328 ALA A N 1
ATOM 2581 C CA . ALA A 1 328 ? 132.10823 112.05742 47.99356 1.000 42.51933 328 ALA A CA 1
ATOM 2582 C C . ALA A 1 328 ? 133.06978 110.92600 47.68027 1.000 44.97705 328 ALA A C 1
ATOM 2583 O O . ALA A 1 328 ? 132.68470 109.94467 47.04197 1.000 46.15591 328 ALA A O 1
ATOM 2585 N N . PHE A 1 329 ? 134.35231 111.05660 48.08640 1.000 41.71910 329 PHE A N 1
ATOM 2586 C CA . PHE A 1 329 ? 135.36217 110.07970 47.68594 1.000 43.38897 329 PHE A CA 1
ATOM 2587 C C . PHE A 1 329 ? 135.23426 108.77599 48.44367 1.000 40.17042 329 PHE A C 1
ATOM 2588 O O . PHE A 1 329 ? 135.72276 107.75999 47.97515 1.000 45.14481 329 PHE A O 1
ATOM 2596 N N . LEU A 1 330 ? 134.61432 108.82142 49.60166 1.000 42.47571 330 LEU A N 1
ATOM 2597 C CA . LEU A 1 330 ? 134.53766 107.65504 50.48433 1.000 42.58153 330 LEU A CA 1
ATOM 2598 C C . LEU A 1 330 ? 133.67315 106.53910 49.89485 1.000 45.93604 330 LEU A C 1
ATOM 2599 O O . LEU A 1 330 ? 133.88543 105.37486 50.21480 1.000 46.89054 330 LEU A O 1
ATOM 2604 N N . VAL A 1 331 ? 132.66685 106.86295 49.08962 1.000 47.24420 331 VAL A N 1
ATOM 2605 C CA . VAL A 1 331 ? 131.79784 105.80241 48.57096 1.000 47.06509 331 VAL A CA 1
ATOM 2606 C C . VAL A 1 331 ? 132.33970 105.22306 47.26734 1.000 53.63204 331 VAL A C 1
ATOM 2607 O O . VAL A 1 331 ? 131.68340 104.37984 46.63769 1.000 54.67834 331 VAL A O 1
ATOM 2611 N N . TYR A 1 332 ? 133.53084 105.65223 46.84114 1.000 44.34891 332 TYR A N 1
ATOM 2612 C CA . TYR A 1 332 ? 134.20692 105.02241 45.69935 1.000 46.25459 332 TYR A CA 1
ATOM 2613 C C . TYR A 1 332 ? 135.31838 104.07397 46.14899 1.000 54.48020 332 TYR A C 1
ATOM 2614 O O . TYR A 1 332 ? 136.41943 104.02660 45.56626 1.000 57.46111 332 TYR A O 1
ATOM 2623 N N . GLY A 1 333 ? 135.09537 103.31542 47.21332 1.000 60.81523 333 GLY A N 1
ATOM 2624 C CA . GLY A 1 333 ? 136.11575 102.33575 47.54409 1.000 60.28405 333 GLY A CA 1
ATOM 2625 C C . GLY A 1 333 ? 136.40891 102.10222 49.01622 1.000 64.19015 333 GLY A C 1
ATOM 2626 O O . GLY A 1 333 ? 136.80102 100.98681 49.37178 1.000 68.15544 333 GLY A O 1
ATOM 2627 N N . ALA A 1 334 ? 136.23958 103.10690 49.88016 1.000 58.44735 334 ALA A N 1
ATOM 2628 C CA . ALA A 1 334 ? 136.59270 102.91490 51.28805 1.000 56.51217 334 ALA A CA 1
ATOM 2629 C C . ALA A 1 334 ? 135.68391 101.85513 51.92434 1.000 52.67193 334 ALA A C 1
ATOM 2630 O O . ALA A 1 334 ? 134.45154 101.92352 51.79129 1.000 51.68603 334 ALA A O 1
ATOM 2632 N N . PRO A 1 335 ? 136.23990 100.86597 52.61916 1.000 55.71326 335 PRO A N 1
ATOM 2633 C CA . PRO A 1 335 ? 135.39216 99.77638 53.12132 1.000 52.31727 335 PRO A CA 1
ATOM 2634 C C . PRO A 1 335 ? 134.48353 100.29165 54.20954 1.000 53.31076 335 PRO A C 1
ATOM 2635 O O . PRO A 1 335 ? 134.84930 101.19563 54.96679 1.000 54.04233 335 PRO A O 1
ATOM 2639 N N . GLY A 1 336 ? 133.26876 99.73706 54.25387 1.000 49.95793 336 GLY A N 1
ATOM 2640 C CA . GLY A 1 336 ? 132.26451 100.08735 55.22892 1.000 46.14054 336 GLY A CA 1
ATOM 2641 C C . GLY A 1 336 ? 131.38635 101.23304 54.80557 1.000 52.39986 336 GLY A C 1
ATOM 2642 O O . GLY A 1 336 ? 130.44307 101.59354 55.53639 1.000 54.04541 336 GLY A O 1
ATOM 2643 N N . PHE A 1 337 ? 131.67061 101.84117 53.66172 1.000 49.48378 337 PHE A N 1
ATOM 2644 C CA . PHE A 1 337 ? 130.93937 103.03266 53.27655 1.000 49.20346 337 PHE A CA 1
ATOM 2645 C C . PHE A 1 337 ? 129.87795 102.65781 52.24340 1.000 50.50709 337 PHE A C 1
ATOM 2646 O O . PHE A 1 337 ? 130.08296 101.77631 51.40361 1.000 52.49705 337 PHE A O 1
ATOM 2654 N N . SER A 1 338 ? 128.75148 103.35001 52.31423 1.000 51.26871 338 SER A N 1
ATOM 2655 C CA . SER A 1 338 ? 127.75531 103.19997 51.26342 1.000 49.62104 338 SER A CA 1
ATOM 2656 C C . SER A 1 338 ? 126.89686 104.43977 51.26939 1.000 43.71507 338 SER A C 1
ATOM 2657 O O . SER A 1 338 ? 126.62295 105.01153 52.32590 1.000 49.81713 338 SER A O 1
ATOM 2660 N N . LYS A 1 339 ? 126.46230 104.87610 50.09627 1.000 44.97583 339 LYS A N 1
ATOM 2661 C CA . LYS A 1 339 ? 125.53421 105.99308 50.13976 1.000 44.95606 339 LYS A CA 1
ATOM 2662 C C . LYS A 1 339 ? 124.15765 105.58606 50.66547 1.000 46.63606 339 LYS A C 1
ATOM 2663 O O . LYS A 1 339 ? 123.37314 106.47862 51.02890 1.000 50.18213 339 LYS A O 1
ATOM 2669 N N . ASP A 1 340 ? 123.85441 104.28097 50.71608 1.000 49.12341 340 ASP A N 1
ATOM 2670 C CA . ASP A 1 340 ? 122.52756 103.79513 51.09100 1.000 54.39082 340 ASP A CA 1
ATOM 2671 C C . ASP A 1 340 ? 122.41310 103.36861 52.56366 1.000 62.47647 340 ASP A C 1
ATOM 2672 O O . ASP A 1 340 ? 121.42138 102.71869 52.92575 1.000 58.72916 340 ASP A O 1
ATOM 2677 N N . ASN A 1 341 ? 123.39138 103.71185 53.41175 1.000 53.88129 341 ASN A N 1
ATOM 2678 C CA . ASN A 1 341 ? 123.28357 103.52651 54.86634 1.000 55.48862 341 ASN A CA 1
ATOM 2679 C C . ASN A 1 341 ? 124.18153 104.57692 55.53773 1.000 59.19040 341 ASN A C 1
ATOM 2680 O O . ASN A 1 341 ? 124.88517 105.33660 54.86384 1.000 53.01718 341 ASN A O 1
ATOM 2685 N N . ASN A 1 342 ? 124.14504 104.64361 56.87447 1.000 55.17663 342 ASN A N 1
ATOM 2686 C CA . ASN A 1 342 ? 124.83548 105.74811 57.52501 1.000 57.49431 342 ASN A CA 1
ATOM 2687 C C . ASN A 1 342 ? 126.34014 105.49545 57.72771 1.000 49.42811 342 ASN A C 1
ATOM 2688 O O . ASN A 1 342 ? 126.97999 106.30857 58.40198 1.000 54.59631 342 ASN A O 1
ATOM 2693 N N . SER A 1 343 ? 126.88784 104.40140 57.19138 1.000 46.30861 343 SER A N 1
ATOM 2694 C CA . SER A 1 343 ? 128.32674 104.22216 57.01958 1.000 50.46363 343 SER A CA 1
ATOM 2695 C C . SER A 1 343 ? 129.09726 104.38864 58.33376 1.000 57.43385 343 SER A C 1
ATOM 2696 O O . SER A 1 343 ? 130.21587 104.91437 58.36119 1.000 50.89565 343 SER A O 1
ATOM 2699 N N . ILE A 1 344 ? 128.51019 103.92713 59.44008 1.000 54.34734 344 ILE A N 1
ATOM 2700 C CA . ILE A 1 344 ? 129.26130 103.83827 60.69810 1.000 56.01337 344 ILE A CA 1
ATOM 2701 C C . ILE A 1 344 ? 130.41653 102.85769 60.52900 1.000 55.17141 344 ILE A C 1
ATOM 2702 O O . ILE A 1 344 ? 130.21037 101.65491 60.32222 1.000 61.37340 344 ILE A O 1
ATOM 2707 N N . ILE A 1 345 ? 131.64215 103.34963 60.55120 1.000 53.45278 345 ILE A N 1
ATOM 2708 C CA . ILE A 1 345 ? 132.77579 102.47919 60.36494 1.000 49.62788 345 ILE A CA 1
ATOM 2709 C C . ILE A 1 345 ? 133.53255 102.36245 61.67434 1.000 51.33698 345 ILE A C 1
ATOM 2710 O O . ILE A 1 345 ? 133.41405 103.19932 62.57240 1.000 56.69080 345 ILE A O 1
ATOM 2715 N N . THR A 1 346 ? 134.33936 101.32058 61.76415 1.000 56.24539 346 THR A N 1
ATOM 2716 C CA . THR A 1 346 ? 135.16772 101.07003 62.93290 1.000 60.94083 346 THR A CA 1
ATOM 2717 C C . THR A 1 346 ? 136.58031 101.62508 62.74843 1.000 58.66840 346 THR A C 1
ATOM 2718 O O . THR A 1 346 ? 136.98635 102.07123 61.66848 1.000 55.82469 346 THR A O 1
ATOM 2722 N N . ARG A 1 347 ? 137.36368 101.53099 63.82946 1.000 59.69878 347 ARG A N 1
ATOM 2723 C CA . ARG A 1 347 ? 138.77604 101.87672 63.75786 1.000 58.15069 347 ARG A CA 1
ATOM 2724 C C . ARG A 1 347 ? 139.47759 101.10239 62.64895 1.000 60.63808 347 ARG A C 1
ATOM 2725 O O . ARG A 1 347 ? 140.21927 101.68743 61.84214 1.000 56.19096 347 ARG A O 1
ATOM 2733 N N . LYS A 1 348 ? 139.21411 99.79419 62.54326 1.000 58.77210 348 LYS A N 1
ATOM 2734 C CA . LYS A 1 348 ? 139.94116 99.02374 61.54264 1.000 58.10962 348 LYS A CA 1
ATOM 2735 C C . LYS A 1 348 ? 139.57321 99.46460 60.13061 1.000 52.83030 348 LYS A C 1
ATOM 2736 O O . LYS A 1 348 ? 140.43822 99.53043 59.24497 1.000 53.60397 348 LYS A O 1
ATOM 2742 N N . GLU A 1 349 ? 138.29792 99.76788 59.90610 1.000 56.96141 349 GLU A N 1
ATOM 2743 C CA . GLU A 1 349 ? 137.87547 100.24764 58.59354 1.000 57.53831 349 GLU A CA 1
ATOM 2744 C C . GLU A 1 349 ? 138.50364 101.59610 58.27473 1.000 49.26776 349 GLU A C 1
ATOM 2745 O O . GLU A 1 349 ? 139.01503 101.81089 57.16226 1.000 51.44570 349 GLU A O 1
ATOM 2751 N N . PHE A 1 350 ? 138.50370 102.50117 59.25540 1.000 50.92419 350 PHE A N 1
ATOM 2752 C CA . PHE A 1 350 ? 139.24045 103.75344 59.10961 1.000 48.18439 350 PHE A CA 1
ATOM 2753 C C . PHE A 1 350 ? 140.66958 103.51948 58.63539 1.000 51.09123 350 PHE A C 1
ATOM 2754 O O . PHE A 1 350 ? 141.11993 104.13461 57.65086 1.000 47.03827 350 PHE A O 1
ATOM 2762 N N . GLN A 1 351 ? 141.42452 102.64697 59.34382 1.000 49.28101 351 GLN A N 1
ATOM 2763 C CA . GLN A 1 351 ? 142.80840 102.38308 58.93997 1.000 49.74656 351 GLN A CA 1
ATOM 2764 C C . GLN A 1 351 ? 142.87405 101.82653 57.52726 1.000 49.80063 351 GLN A C 1
ATOM 2765 O O . GLN A 1 351 ? 143.76209 102.18932 56.73378 1.000 47.35511 351 GLN A O 1
ATOM 2771 N N . GLU A 1 352 ? 141.94660 100.92298 57.20014 1.000 54.53539 352 GLU A N 1
ATOM 2772 C CA . GLU A 1 352 ? 141.87462 100.40962 55.84085 1.000 54.98335 352 GLU A CA 1
ATOM 2773 C C . GLU A 1 352 ? 141.60299 101.53419 54.86193 1.000 52.83438 352 GLU A C 1
ATOM 2774 O O . GLU A 1 352 ? 142.18673 101.56860 53.77753 1.000 53.56466 352 GLU A O 1
ATOM 2780 N N . GLY A 1 353 ? 140.71127 102.46245 55.23147 1.000 51.18219 353 GLY A N 1
ATOM 2781 C CA . GLY A 1 353 ? 140.43466 103.60660 54.36307 1.000 48.82476 353 GLY A CA 1
ATOM 2782 C C . GLY A 1 353 ? 141.66255 104.45324 54.09991 1.000 54.28638 353 GLY A C 1
ATOM 2783 O O . GLY A 1 353 ? 141.90188 104.88987 52.96114 1.000 50.47820 353 GLY A O 1
ATOM 2784 N N . LEU A 1 354 ? 142.48300 104.68640 55.14622 1.000 47.77459 354 LEU A N 1
ATOM 2785 C CA . LEU A 1 354 ? 143.73275 105.41841 54.93003 1.000 51.34551 354 LEU A CA 1
ATOM 2786 C C . LEU A 1 354 ? 144.60595 104.73263 53.88169 1.000 51.41940 354 LEU A C 1
ATOM 2787 O O . LEU A 1 354 ? 145.26638 105.39700 53.06965 1.000 54.44426 354 LEU A O 1
ATOM 2792 N N . LYS A 1 355 ? 144.64392 103.40088 53.88989 1.000 56.25472 355 LYS A N 1
ATOM 2793 C CA . LYS A 1 355 ? 145.51638 102.71689 52.93994 1.000 55.98526 355 LYS A CA 1
ATOM 2794 C C . LYS A 1 355 ? 145.05375 102.94694 51.50535 1.000 58.05617 355 LYS A C 1
ATOM 2795 O O . LYS A 1 355 ? 145.88952 103.07689 50.59114 1.000 56.74437 355 LYS A O 1
ATOM 2801 N N . ILE A 1 356 ? 143.73254 103.09613 51.31193 1.000 58.09023 356 ILE A N 1
ATOM 2802 C CA . ILE A 1 356 ? 143.17317 103.36121 49.98396 1.000 59.23707 356 ILE A CA 1
ATOM 2803 C C . ILE A 1 356 ? 143.49167 104.77907 49.52754 1.000 59.12945 356 ILE A C 1
ATOM 2804 O O . ILE A 1 356 ? 143.83802 105.00965 48.36324 1.000 62.28288 356 ILE A O 1
ATOM 2809 N N . PHE A 1 357 ? 143.40663 105.75252 50.44091 1.000 59.01507 357 PHE A N 1
ATOM 2810 C CA . PHE A 1 357 ? 143.61886 107.13948 50.08443 1.000 52.58610 357 PHE A CA 1
ATOM 2811 C C . PHE A 1 357 ? 145.07350 107.58557 50.14973 1.000 55.53622 357 PHE A C 1
ATOM 2812 O O . PHE A 1 357 ? 145.40561 108.64809 49.60770 1.000 59.34330 357 PHE A O 1
ATOM 2820 N N . PHE A 1 358 ? 145.93877 106.82393 50.80493 1.000 54.23571 358 PHE A N 1
ATOM 2821 C CA . PHE A 1 358 ? 147.35684 107.16864 50.93932 1.000 58.47872 358 PHE A CA 1
ATOM 2822 C C . PHE A 1 358 ? 148.21940 105.94765 50.62883 1.000 63.13001 358 PHE A C 1
ATOM 2823 O O . PHE A 1 358 ? 148.92907 105.42999 51.49730 1.000 61.38953 358 PHE A O 1
ATOM 2831 N N . PRO A 1 359 ? 148.15510 105.44156 49.38974 1.000 66.51417 359 PRO A N 1
ATOM 2832 C CA . PRO A 1 359 ? 148.64507 104.06758 49.14602 1.000 72.15058 359 PRO A CA 1
ATOM 2833 C C . PRO A 1 359 ? 150.14910 103.87554 49.32331 1.000 72.05002 359 PRO A C 1
ATOM 2834 O O . PRO A 1 359 ? 150.56767 102.85209 49.88872 1.000 73.72101 359 PRO A O 1
ATOM 2838 N N . GLY A 1 360 ? 150.97763 104.79990 48.83920 1.000 65.79987 360 GLY A N 1
ATOM 2839 C CA . GLY A 1 360 ? 152.42130 104.62530 48.93766 1.000 69.59079 360 GLY A CA 1
ATOM 2840 C C . GLY A 1 360 ? 153.01795 105.45510 50.06856 1.000 74.32278 360 GLY A C 1
ATOM 2841 O O . GLY A 1 360 ? 154.13990 105.97244 49.97316 1.000 71.16486 360 GLY A O 1
ATOM 2842 N N . VAL A 1 361 ? 152.24116 105.61431 51.14152 1.000 65.96903 361 VAL A N 1
ATOM 2843 C CA . VAL A 1 361 ? 152.65861 106.34718 52.33166 1.000 60.04616 361 VAL A CA 1
ATOM 2844 C C . VAL A 1 361 ? 153.09008 105.32584 53.38157 1.000 56.92210 361 VAL A C 1
ATOM 2845 O O . VAL A 1 361 ? 152.47607 104.25483 53.52269 1.000 54.69297 361 VAL A O 1
ATOM 2849 N N . SER A 1 362 ? 154.15076 105.65427 54.12685 1.000 55.09352 362 SER A N 1
ATOM 2850 C CA . SER A 1 362 ? 154.67423 104.71736 55.10644 1.000 53.17283 362 SER A CA 1
ATOM 2851 C C . SER A 1 362 ? 153.64757 104.44016 56.20285 1.000 54.91989 362 SER A C 1
ATOM 2852 O O . SER A 1 362 ? 152.69219 105.19133 56.40433 1.000 54.21885 362 SER A O 1
ATOM 2855 N N . GLU A 1 363 ? 153.86344 103.34464 56.92861 1.000 49.99133 363 GLU A N 1
ATOM 2856 C CA . GLU A 1 363 ? 153.03547 103.05018 58.09132 1.000 54.51695 363 GLU A CA 1
ATOM 2857 C C . GLU A 1 363 ? 153.04014 104.21387 59.06296 1.000 53.63774 363 GLU A C 1
ATOM 2858 O O . GLU A 1 363 ? 152.00883 104.52337 59.67971 1.000 53.73875 363 GLU A O 1
ATOM 2864 N N . PHE A 1 364 ? 154.21003 104.83452 59.26078 1.000 49.99674 364 PHE A N 1
ATOM 2865 C CA . PHE A 1 364 ? 154.28749 105.94503 60.20721 1.000 51.75122 364 PHE A CA 1
ATOM 2866 C C . PHE A 1 364 ? 153.45667 107.13785 59.71674 1.000 46.97423 364 PHE A C 1
ATOM 2867 O O . PHE A 1 364 ? 152.71625 107.75847 60.49737 1.000 46.59338 364 PHE A O 1
ATOM 2875 N N . GLY A 1 365 ? 153.56572 107.47026 58.43131 1.000 49.48144 365 GLY A N 1
ATOM 2876 C CA . GLY A 1 365 ? 152.70021 108.49537 57.86472 1.000 47.63477 365 GLY A CA 1
ATOM 2877 C C . GLY A 1 365 ? 151.23585 108.26504 58.18147 1.000 47.79554 365 GLY A C 1
ATOM 2878 O O . GLY A 1 365 ? 150.52871 109.17046 58.64750 1.000 46.00537 365 GLY A O 1
ATOM 2879 N N . LYS A 1 366 ? 150.75010 107.02857 57.96252 1.000 49.03743 366 LYS A N 1
ATOM 2880 C CA . LYS A 1 366 ? 149.32767 106.77622 58.18002 1.000 46.73401 366 LYS A CA 1
ATOM 2881 C C . LYS A 1 366 ? 148.98297 106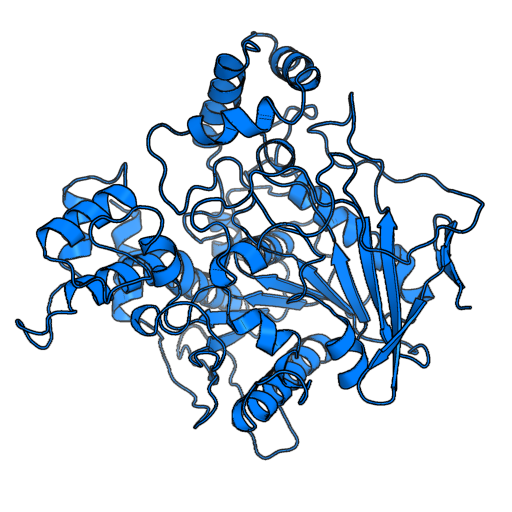.82229 59.66128 1.000 49.61522 366 LYS A C 1
ATOM 2882 O O . LYS A 1 366 ? 147.89787 107.29090 60.04924 1.000 46.00850 366 LYS A O 1
ATOM 2888 N N . GLU A 1 367 ? 149.89373 106.35356 60.50419 1.000 46.16630 367 GLU A N 1
ATOM 2889 C CA . GLU A 1 367 ? 149.66267 106.45884 61.94079 1.000 45.04668 367 GLU A CA 1
ATOM 2890 C C . GLU A 1 367 ? 149.58731 107.91817 62.35506 1.000 41.79933 367 GLU A C 1
ATOM 2891 O O . GLU A 1 367 ? 148.78307 108.28657 63.22111 1.000 47.49523 367 GLU A O 1
ATOM 2897 N N . SER A 1 368 ? 150.37216 108.76928 61.70554 1.000 43.96000 368 SER A N 1
ATOM 2898 C CA . SER A 1 368 ? 150.36911 110.17567 62.11586 1.000 47.82547 368 SER A CA 1
ATOM 2899 C C . SER A 1 368 ? 149.04572 110.83174 61.74226 1.000 46.68891 368 SER A C 1
ATOM 2900 O O . SER A 1 368 ? 148.50270 111.63373 62.51189 1.000 43.51041 368 SER A O 1
ATOM 2903 N N . ILE A 1 369 ? 148.46085 110.43600 60.59594 1.000 45.33225 369 ILE A N 1
ATOM 2904 C CA . ILE A 1 369 ? 147.10455 110.90609 60.26453 1.000 45.19468 369 ILE A CA 1
ATOM 2905 C C . ILE A 1 369 ? 146.13294 110.44688 61.33232 1.000 41.70955 369 ILE A C 1
ATOM 2906 O O . ILE A 1 369 ? 145.34562 111.23279 61.86652 1.000 48.23617 369 ILE A O 1
ATOM 2911 N N . LEU A 1 370 ? 146.17732 109.15637 61.66525 1.000 43.50001 370 LEU A N 1
ATOM 2912 C CA . LEU A 1 370 ? 145.25067 108.61806 62.64155 1.000 44.76977 370 LEU A CA 1
ATOM 2913 C C . LEU A 1 370 ? 145.37809 109.35056 63.96610 1.000 46.80352 370 LEU A C 1
ATOM 2914 O O . LEU A 1 370 ? 144.37564 109.67397 64.60507 1.000 48.16063 370 LEU A O 1
ATOM 2919 N N . PHE A 1 371 ? 146.61739 109.59677 64.39992 1.000 47.58906 371 PHE A N 1
ATOM 2920 C CA . PHE A 1 371 ? 146.85861 110.32580 65.65203 1.000 50.91266 371 PHE A CA 1
ATOM 2921 C C . PHE A 1 371 ? 146.23174 111.72193 65.63161 1.000 46.71666 371 PHE A C 1
ATOM 2922 O O . PHE A 1 371 ? 145.60983 112.14746 66.61404 1.000 48.87881 371 PHE A O 1
ATOM 2930 N N A HIS A 1 372 ? 146.39635 112.45579 64.53004 0.442 46.81845 372 HIS A N 1
ATOM 2931 N N B HIS A 1 372 ? 146.34729 112.43844 64.50633 0.558 46.40248 372 HIS A N 1
ATOM 2932 C CA A HIS A 1 372 ? 145.86070 113.81086 64.48933 0.442 45.76498 372 HIS A CA 1
ATOM 2933 C CA B HIS A 1 372 ? 145.88122 113.82069 64.46616 0.558 46.05478 372 HIS A CA 1
ATOM 2934 C C A HIS A 1 372 ? 144.33462 113.80892 64.53828 0.442 49.10210 372 HIS A C 1
ATOM 2935 C C B HIS A 1 372 ? 144.37900 113.95377 64.27182 0.558 49.14882 372 HIS A C 1
ATOM 2936 O O A HIS A 1 372 ? 143.72477 114.58658 65.28120 0.442 47.24753 372 HIS A O 1
ATOM 2937 O O B HIS A 1 372 ? 143.82418 115.01039 64.59280 0.558 48.19582 372 HIS A O 1
ATOM 2950 N N . TYR A 1 373 ? 143.70099 112.90867 63.80055 1.000 47.65249 373 TYR A N 1
ATOM 2951 C CA . TYR A 1 373 ? 142.26351 112.96835 63.58489 1.000 48.53816 373 TYR A CA 1
ATOM 2952 C C . TYR A 1 373 ? 141.43412 112.10945 64.53322 1.000 53.05361 373 TYR A C 1
ATOM 2953 O O . TYR A 1 373 ? 140.21437 112.04464 64.35458 1.000 56.94117 373 TYR A O 1
ATOM 2962 N N . THR A 1 374 ? 142.02890 111.37792 65.48377 1.000 51.35276 374 THR A N 1
ATOM 2963 C CA . THR A 1 374 ? 141.19524 110.50183 66.31355 1.000 55.34550 374 THR A CA 1
ATOM 2964 C C . THR A 1 374 ? 141.31267 110.80618 67.79516 1.000 65.52387 374 THR A C 1
ATOM 2965 O O . THR A 1 374 ? 141.07731 109.91746 68.6139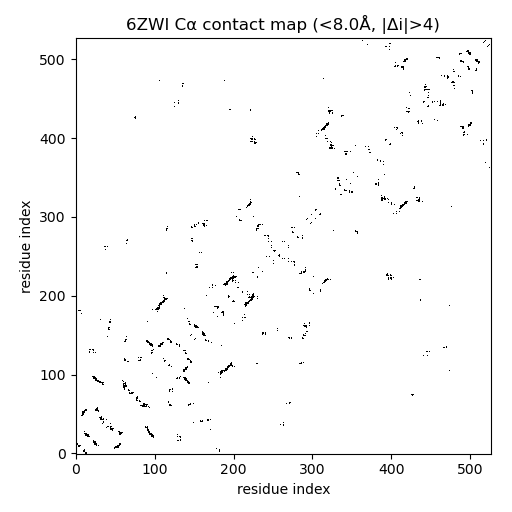9 1.000 62.49941 374 THR A O 1
ATOM 2969 N N . ASP A 1 375 ? 141.67581 112.01857 68.18283 1.000 67.27224 375 ASP A N 1
ATOM 2970 C CA . ASP A 1 375 ? 141.60536 112.32562 69.60965 1.000 78.90251 375 ASP A CA 1
ATOM 2971 C C . ASP A 1 375 ? 140.26464 113.00288 69.84971 1.000 80.49656 375 ASP A C 1
ATOM 2972 O O . ASP A 1 375 ? 140.11727 114.22878 69.74965 1.000 75.56625 375 ASP A O 1
ATOM 2977 N N . TRP A 1 376 ? 139.29342 112.16206 70.19529 1.000 77.02398 376 TRP A N 1
ATOM 2978 C CA . TRP A 1 376 ? 137.87990 112.48740 70.19375 1.000 81.83665 376 TRP A CA 1
ATOM 2979 C C . TRP A 1 376 ? 137.50787 113.41471 71.34939 1.000 91.16974 376 TRP A C 1
ATOM 2980 O O . TRP A 1 376 ? 138.14876 113.43648 72.40734 1.000 92.49098 376 TRP A O 1
ATOM 2991 N N . VAL A 1 377 ? 136.41687 114.15091 71.14707 1.000 90.41309 377 VAL A N 1
ATOM 2992 C CA . VAL A 1 377 ? 135.78275 114.83493 72.26451 1.000 95.02904 377 VAL A CA 1
ATOM 2993 C C . VAL A 1 377 ? 134.89529 113.86999 73.07257 1.000 98.98618 377 VAL A C 1
ATOM 2994 O O . VAL A 1 377 ? 134.71292 114.06447 74.27886 1.000 99.43505 377 VAL A O 1
ATOM 2998 N N . ASP A 1 378 ? 134.33981 112.82434 72.44384 1.000 97.74930 378 ASP A N 1
ATOM 2999 C CA . ASP A 1 378 ? 133.67420 111.72306 73.14747 1.000 95.58906 378 ASP A CA 1
ATOM 3000 C C . ASP A 1 378 ? 134.09979 110.39987 72.51875 1.000 93.40893 378 ASP A C 1
ATOM 3001 O O . ASP A 1 378 ? 133.90568 110.17654 71.31649 1.000 91.10280 378 ASP A O 1
ATOM 3006 N N . ASP A 1 379 ? 134.64532 109.52233 73.36009 1.000 94.42404 379 ASP A N 1
ATOM 3007 C CA . ASP A 1 379 ? 135.12381 108.20500 72.95974 1.000 96.13807 379 ASP A CA 1
ATOM 3008 C C . ASP A 1 379 ? 134.08472 107.41220 72.17629 1.000 95.04612 379 ASP A C 1
ATOM 3009 O O . ASP A 1 379 ? 134.42887 106.60286 71.30759 1.000 89.78748 379 ASP A O 1
ATOM 3014 N N . GLN A 1 380 ? 132.80831 107.60886 72.49735 1.000 92.88531 380 GLN A N 1
ATOM 3015 C CA . GLN A 1 380 ? 131.78579 106.62227 72.18871 1.000 91.81050 380 GLN A CA 1
ATOM 3016 C C . GLN A 1 380 ? 130.79030 107.07043 71.12758 1.000 88.16951 380 GLN A C 1
ATOM 3017 O O . GLN A 1 380 ? 129.78614 106.37516 70.91942 1.000 79.03126 380 GLN A O 1
ATOM 3023 N N . ARG A 1 381 ? 131.02560 108.20066 70.45288 1.000 83.06159 381 ARG A N 1
ATOM 3024 C CA . ARG A 1 381 ? 130.12381 108.60096 69.36236 1.000 71.41360 381 ARG A CA 1
ATOM 3025 C C . ARG A 1 381 ? 130.30712 107.67959 68.15701 1.000 63.56988 381 ARG A C 1
ATOM 3026 O O . ARG A 1 381 ? 131.42054 107.58913 67.61083 1.000 66.00471 381 ARG A O 1
ATOM 3034 N N . PRO A 1 382 ? 129.25952 106.97422 67.71582 1.000 60.83916 382 PRO A N 1
ATOM 3035 C CA . PRO A 1 382 ? 129.44668 105.941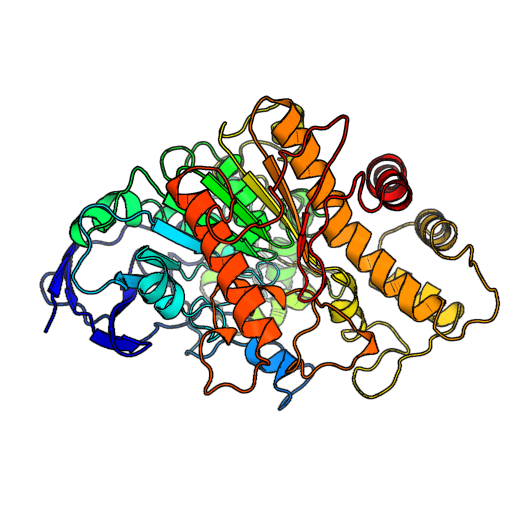57 66.67338 1.000 64.24043 382 PRO A CA 1
ATOM 3036 C C . PRO A 1 382 ? 130.01368 106.47054 65.36396 1.000 56.12229 382 PRO A C 1
ATOM 3037 O O . PRO A 1 382 ? 130.71776 105.72853 64.66881 1.000 54.84653 382 PRO A O 1
ATOM 3041 N N . GLU A 1 383 ? 129.74000 107.72257 65.01307 1.000 59.62376 383 GLU A N 1
ATOM 3042 C CA . GLU A 1 383 ? 130.15925 108.25202 63.71956 1.000 58.15206 383 GLU A CA 1
ATOM 3043 C C . GLU A 1 383 ? 131.55535 108.86124 63.74869 1.000 60.14317 383 GLU A C 1
ATOM 3044 O O . GLU A 1 383 ? 131.96084 109.46128 62.74320 1.000 55.80996 383 GLU A O 1
ATOM 3050 N N . ASN A 1 384 ? 132.31083 108.67560 64.84896 1.000 55.29812 384 ASN A N 1
ATOM 3051 C CA . ASN A 1 384 ? 133.63760 109.28307 64.99807 1.000 51.67217 384 ASN A CA 1
ATOM 3052 C C . ASN A 1 384 ? 134.52154 108.98357 63.79749 1.000 44.94835 384 ASN A C 1
ATOM 3053 O O . ASN A 1 384 ? 135.05381 109.89443 63.14362 1.000 51.12192 384 ASN A O 1
ATOM 3058 N N . TYR A 1 385 ? 134.72338 107.70732 63.51161 1.000 44.68212 385 TYR A N 1
ATOM 3059 C CA . TYR A 1 385 ? 135.65884 107.35760 62.45351 1.000 49.55552 385 TYR A CA 1
ATOM 3060 C C . TYR A 1 385 ? 135.11156 107.75018 61.08316 1.000 50.50481 385 TYR A C 1
ATOM 3061 O O . TYR A 1 385 ? 135.87309 108.16738 60.20224 1.000 48.06056 385 TYR A O 1
ATOM 3070 N N . ARG A 1 386 ? 133.80439 107.60216 60.88916 1.000 46.80068 386 ARG A N 1
ATOM 3071 C CA . ARG A 1 386 ? 133.18031 108.02637 59.62442 1.000 50.82633 386 ARG A CA 1
ATOM 3072 C C . ARG A 1 386 ? 133.46676 109.49292 59.33517 1.000 47.25605 386 ARG A C 1
ATOM 3073 O O . ARG A 1 386 ? 133.92701 109.85952 58.24001 1.000 45.23993 386 ARG A O 1
ATOM 3081 N N . GLU A 1 387 ? 133.21958 110.34903 60.31755 1.000 44.54569 387 GLU A N 1
ATOM 3082 C CA . GLU A 1 387 ? 133.44771 111.77187 60.11957 1.000 48.97311 387 GLU A CA 1
ATOM 3083 C C . GLU A 1 387 ? 134.91298 112.08716 59.96093 1.000 46.58040 387 GLU A C 1
ATOM 3084 O O . GLU A 1 387 ? 135.27677 112.97142 59.16284 1.000 43.04260 387 GLU A O 1
ATOM 3090 N N . ALA A 1 388 ? 135.78057 111.36963 60.70147 1.000 44.89226 388 ALA A N 1
ATOM 3091 C CA . ALA A 1 388 ? 137.21101 111.67106 60.62238 1.000 46.82554 388 ALA A CA 1
ATOM 3092 C C . ALA A 1 388 ? 137.76603 111.34514 59.24421 1.000 44.13683 388 ALA A C 1
ATOM 3093 O O . ALA A 1 388 ? 138.59759 112.08656 58.72297 1.000 42.54774 388 ALA A O 1
ATOM 3095 N N . LEU A 1 389 ? 137.33946 110.22973 58.65644 1.000 40.93555 389 LEU A N 1
ATOM 3096 C CA . LEU A 1 389 ? 137.91313 109.86210 57.37206 1.000 43.70751 389 LEU A CA 1
ATOM 3097 C C . LEU A 1 389 ? 137.54219 110.89918 56.32261 1.000 39.03494 389 LEU A C 1
ATOM 3098 O O . LEU A 1 389 ? 138.39148 111.31010 55.52523 1.000 43.28615 389 LEU A O 1
ATOM 3103 N N . GLY A 1 390 ? 136.30742 111.39958 56.38067 1.000 46.03406 390 GLY A N 1
ATOM 3104 C CA . GLY A 1 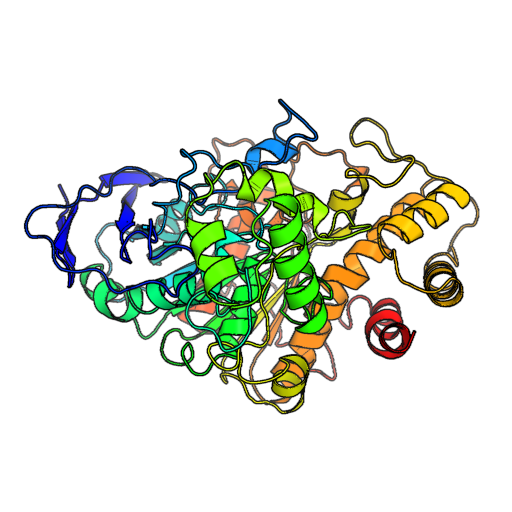390 ? 135.89162 112.41861 55.41871 1.000 42.54940 390 GLY A CA 1
ATOM 3105 C C . GLY A 1 390 ? 136.66782 113.70168 55.59842 1.000 45.99151 390 GLY A C 1
ATOM 3106 O O . GLY A 1 390 ? 137.08669 114.33275 54.61991 1.000 40.90688 390 GLY A O 1
ATOM 3107 N N . ASP A 1 391 ? 136.91398 114.08614 56.86189 1.000 40.16415 391 ASP A N 1
ATOM 3108 C CA . ASP A 1 391 ? 137.69673 115.29919 57.10350 1.000 41.06639 391 ASP A CA 1
ATOM 3109 C C . ASP A 1 391 ? 139.14775 115.12029 56.67999 1.000 43.31745 391 ASP A C 1
ATOM 3110 O O . ASP A 1 391 ? 139.75227 116.04585 56.11313 1.000 41.58972 391 ASP A O 1
ATOM 3115 N N . VAL A 1 392 ? 139.71770 113.93661 56.92088 1.000 42.85504 392 VAL A N 1
ATOM 3116 C CA . VAL A 1 392 ? 141.06153 113.63536 56.42122 1.000 42.32450 392 VAL A CA 1
ATOM 3117 C C . VAL A 1 392 ? 141.13062 113.89868 54.92465 1.000 44.72556 392 VAL A C 1
ATOM 3118 O O . VAL A 1 392 ? 142.00804 114.61408 54.42683 1.000 40.09929 392 VAL A O 1
ATOM 3122 N N . VAL A 1 393 ? 140.20295 113.29196 54.18350 1.000 38.88564 393 VAL A N 1
ATOM 3123 C CA . VAL A 1 393 ? 140.29756 113.38004 52.73190 1.000 41.28817 393 VAL A CA 1
ATOM 3124 C C . VAL A 1 393 ? 140.07859 114.81146 52.27453 1.000 37.86086 393 VAL A C 1
ATOM 3125 O O . VAL A 1 393 ? 140.75701 115.28639 51.36315 1.000 41.39275 393 VAL A O 1
ATOM 3129 N N . GLY A 1 394 ? 139.14282 115.51078 52.90950 1.000 38.96543 394 GLY A N 1
ATOM 3130 C CA . GLY A 1 394 ? 138.80518 116.85301 52.46170 1.000 43.81259 394 GLY A CA 1
ATOM 3131 C C . GLY A 1 394 ? 139.87448 117.86830 52.83086 1.000 43.95378 394 GLY A C 1
ATOM 3132 O O . GLY A 1 394 ? 140.20708 118.75329 52.02716 1.000 37.91331 394 GLY A O 1
ATOM 3133 N N . ASP A 1 395 ? 140.44570 117.74436 54.04518 1.000 39.71808 395 ASP A N 1
ATOM 3134 C CA . ASP A 1 395 ? 141.49666 118.68752 54.45808 1.000 39.63727 395 ASP A CA 1
ATOM 3135 C C . ASP A 1 395 ? 142.76181 118.50573 53.61422 1.000 38.73533 395 ASP A C 1
ATOM 3136 O O . ASP A 1 395 ? 143.34438 119.48197 53.14719 1.000 39.98605 395 ASP A O 1
ATOM 3141 N N . TYR A 1 396 ? 143.18388 117.25853 53.38215 1.000 38.28938 396 TYR A N 1
ATOM 3142 C CA . TYR A 1 396 ? 144.42882 117.02146 52.64659 1.000 35.57361 396 TYR A CA 1
ATOM 3143 C C . TYR A 1 396 ? 144.28915 117.45855 51.19511 1.000 38.20995 396 TYR A C 1
ATOM 3144 O O . TYR A 1 396 ? 145.22664 118.00700 50.60307 1.000 38.16087 396 TYR A O 1
ATOM 3153 N N . ASN A 1 397 ? 143.15863 117.07310 50.56487 1.000 38.63552 397 ASN A N 1
ATOM 3154 C CA . ASN A 1 397 ? 143.04989 117.19965 49.10901 1.000 40.85090 397 ASN A CA 1
ATOM 3155 C C . ASN A 1 397 ? 142.54368 118.56206 48.65945 1.000 40.69203 397 ASN A C 1
ATOM 3156 O O . ASN A 1 397 ? 142.79022 118.95432 47.50413 1.000 40.03424 397 ASN A O 1
ATOM 3161 N N . PHE A 1 398 ? 141.78356 119.27682 49.50887 1.000 37.97580 398 PHE A N 1
ATOM 3162 C CA . PHE A 1 398 ? 141.16140 120.53832 49.08119 1.000 40.28350 398 PHE A CA 1
ATOM 3163 C C . PHE A 1 398 ? 141.37846 121.73004 50.02833 1.000 40.52951 398 PHE A C 1
ATOM 3164 O O . PHE A 1 398 ? 141.80599 122.81843 49.59473 1.000 35.50404 398 PHE A O 1
ATOM 3172 N N . ILE A 1 399 ? 141.00098 121.57622 51.29958 1.000 37.12502 399 ILE A N 1
ATOM 3173 C CA . ILE A 1 399 ? 140.90252 122.76351 52.14156 1.000 39.91586 399 ILE A CA 1
ATOM 3174 C C . ILE A 1 399 ? 142.29346 123.32057 52.45068 1.000 39.14916 399 ILE A C 1
ATOM 3175 O O . ILE A 1 399 ? 142.55442 124.49259 52.19158 1.000 38.97823 399 ILE A O 1
ATOM 3180 N N . CYS A 1 400 ? 143.19835 122.49623 53.04507 1.000 40.17978 400 CYS A N 1
ATOM 3181 C CA . CYS A 1 400 ? 144.51548 123.02803 53.38620 1.000 37.79519 400 CYS A CA 1
ATOM 3182 C C . CYS A 1 400 ? 145.27334 123.52359 52.15178 1.000 40.32726 400 CYS A C 1
ATOM 3183 O O . CYS A 1 400 ? 145.90985 124.58840 52.24108 1.000 38.70840 400 CYS A O 1
ATOM 3186 N N . PRO A 1 401 ? 145.23205 122.84496 50.99437 1.000 40.83387 401 PRO A N 1
ATOM 3187 C CA . PRO A 1 401 ? 145.89169 123.43038 49.81510 1.000 39.89982 401 PRO A CA 1
ATOM 3188 C C . PRO A 1 401 ? 145.27877 124.74857 49.40350 1.000 38.72021 401 PRO A C 1
ATOM 3189 O O . PRO A 1 401 ? 146.02285 125.65532 48.98120 1.000 41.32621 401 PRO A O 1
ATOM 3193 N N . ALA A 1 402 ? 143.93080 124.88098 49.48103 1.000 39.81644 402 ALA A N 1
ATOM 3194 C CA . ALA A 1 402 ? 143.31181 126.13235 49.04558 1.000 39.69377 402 ALA A CA 1
ATOM 3195 C C . ALA A 1 402 ? 143.71551 127.26197 49.98911 1.000 39.12191 402 ALA A C 1
ATOM 3196 O O . ALA A 1 402 ? 143.99731 128.36749 49.55136 1.000 37.15522 402 ALA A O 1
ATOM 3198 N N . LEU A 1 403 ? 143.75744 126.98484 51.28632 1.000 39.43923 403 LEU A N 1
ATOM 3199 C CA . LEU A 1 403 ? 144.17946 128.01712 52.23607 1.000 41.98428 403 LEU A CA 1
ATOM 3200 C C . LEU A 1 403 ? 145.64464 128.39764 52.02800 1.000 39.62847 403 LEU A C 1
ATOM 3201 O O . LEU A 1 403 ? 146.00156 129.57991 52.08323 1.000 40.83866 403 LEU A O 1
ATOM 3206 N N . GLU A 1 404 ? 146.50952 127.41628 51.74129 1.000 40.38669 404 GLU A N 1
ATOM 3207 C CA . GLU A 1 404 ? 147.92752 127.72589 51.56850 1.000 41.26412 404 GLU A CA 1
ATOM 3208 C C . GLU A 1 404 ? 148.13864 128.53846 50.29213 1.000 41.91719 404 GLU A C 1
ATOM 3209 O O . GLU A 1 404 ? 148.91449 129.50692 50.26979 1.000 41.50553 404 GLU A O 1
ATOM 3215 N N . PHE A 1 405 ? 147.46131 128.14278 49.21360 1.000 41.73277 405 PHE A N 1
ATOM 3216 C CA . PHE A 1 405 ? 147.48394 128.94562 47.99238 1.000 39.51272 405 PHE A CA 1
ATOM 3217 C C . PHE A 1 405 ? 147.10373 130.39617 48.28278 1.000 38.26744 405 PHE A C 1
ATOM 3218 O O . PHE A 1 405 ? 147.78172 131.33899 47.87489 1.000 39.36438 405 PHE A O 1
ATOM 3226 N N . THR A 1 406 ? 145.99831 130.59254 49.00635 1.000 36.84152 406 THR A N 1
ATOM 3227 C CA . THR A 1 406 ? 145.50294 131.93860 49.23192 1.000 38.13809 406 THR A CA 1
ATOM 3228 C C . THR A 1 406 ? 146.49675 132.73397 50.08733 1.000 40.81186 406 THR A C 1
ATOM 3229 O O . THR A 1 406 ? 146.77678 133.91617 49.81416 1.000 40.56517 406 THR A O 1
ATOM 3233 N N . LYS A 1 407 ? 147.07079 132.09600 51.10298 1.000 40.27456 407 LYS A N 1
ATOM 3234 C CA . LYS A 1 407 ? 148.05498 132.82235 51.92519 1.000 42.03042 407 LYS A CA 1
ATOM 3235 C C . LYS A 1 407 ? 149.23960 133.23395 51.07721 1.000 41.39695 407 LYS A C 1
ATOM 3236 O O . LYS A 1 407 ? 149.65908 134.39108 51.08975 1.000 43.58071 407 LYS A O 1
ATOM 3242 N N . LYS A 1 408 ? 149.77402 132.28579 50.30123 1.000 42.17087 408 LYS A N 1
ATOM 3243 C CA . LYS A 1 408 ? 151.00306 132.53695 49.56132 1.000 40.16781 408 LYS A CA 1
ATOM 3244 C C . LYS A 1 408 ? 150.76589 133.56311 48.47338 1.000 43.82028 408 LYS A C 1
ATOM 3245 O O . LYS A 1 408 ? 151.63014 134.40088 48.21054 1.000 48.12086 408 LYS A O 1
ATOM 3251 N N . PHE A 1 409 ? 149.56080 133.57245 47.90395 1.000 43.26091 409 PHE A N 1
ATOM 3252 C CA . PHE A 1 409 ? 149.22596 134.51967 46.84999 1.000 42.63460 409 PHE A CA 1
ATOM 3253 C C . PHE A 1 409 ? 149.00937 135.91047 47.43354 1.000 44.70069 409 PHE A C 1
ATOM 3254 O O . PHE A 1 409 ? 149.46713 136.91853 46.87629 1.000 46.75855 409 PHE A O 1
ATOM 3262 N N . SER A 1 410 ? 148.31526 135.99880 48.56364 1.000 41.81995 410 SER A N 1
ATOM 3263 C CA . SER A 1 410 ? 148.08877 137.31152 49.14696 1.000 38.89104 410 SER A CA 1
ATOM 3264 C C . SER A 1 410 ? 149.38068 137.93318 49.68934 1.000 45.66038 410 SER A C 1
ATOM 3265 O O . SER A 1 410 ? 149.46681 139.16842 49.79480 1.000 45.55376 410 SER A O 1
ATOM 3268 N N . GLU A 1 411 ? 150.39617 137.12057 50.00488 1.000 47.60027 411 GLU A N 1
ATOM 3269 C CA . GLU A 1 411 ? 151.62324 137.67810 50.58799 1.000 47.57438 411 GLU A CA 1
ATOM 3270 C C . GLU A 1 411 ? 152.35299 138.57971 49.61259 1.000 50.76377 411 GLU A C 1
ATOM 3271 O O . GLU A 1 411 ? 153.19838 139.37029 50.03700 1.000 48.52370 411 GLU A O 1
ATOM 3277 N N . TRP A 1 412 ? 152.02476 138.51273 48.32002 1.000 47.89446 412 TRP A N 1
ATOM 3278 C CA . TRP A 1 412 ? 152.64997 139.36651 47.31963 1.000 46.41628 412 TRP A CA 1
ATOM 3279 C C . TRP A 1 412 ? 151.83461 140.59559 47.01953 1.000 47.42089 412 TRP A C 1
ATOM 3280 O O . TRP A 1 412 ? 152.08813 141.27039 46.02920 1.000 50.60691 412 TRP A O 1
ATOM 3291 N N . GLY A 1 413 ? 150.89389 140.95360 47.87855 1.000 48.69531 413 GLY A N 1
ATOM 32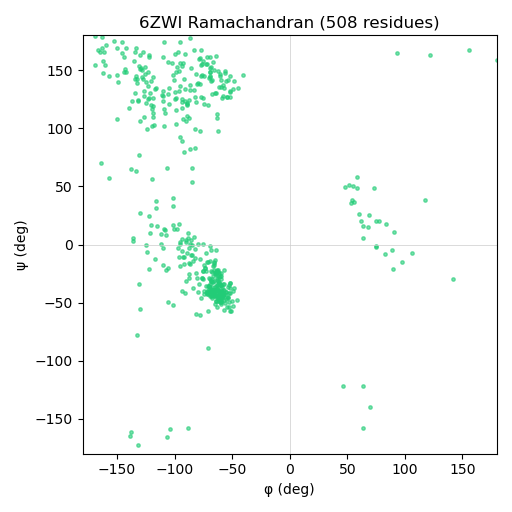92 C CA . GLY A 1 413 ? 150.30986 142.26712 47.78432 1.000 49.28331 413 GLY A CA 1
ATOM 3293 C C . GLY A 1 413 ? 148.90028 142.33727 47.23519 1.000 53.95446 413 GLY A C 1
ATOM 3294 O O . GLY A 1 413 ? 148.30574 143.40445 47.29877 1.000 58.97356 413 GLY A O 1
ATOM 3295 N N . ASN A 1 414 ? 148.31803 141.25095 46.74065 1.000 52.32382 414 ASN A N 1
ATOM 3296 C CA . ASN A 1 414 ? 147.03253 141.35585 46.05373 1.000 50.72747 414 ASN A CA 1
ATOM 3297 C C . ASN A 1 414 ? 145.87519 141.04949 46.97603 1.000 42.24279 414 ASN A C 1
ATOM 3298 O O . ASN A 1 414 ? 146.00679 140.26053 47.91417 1.000 46.16755 414 ASN A O 1
ATOM 3303 N N . ASN A 1 415 ? 144.74464 141.68256 46.70706 1.000 43.67573 415 ASN A N 1
ATOM 3304 C CA . ASN A 1 415 ? 143.53874 141.35734 47.45820 1.000 44.81113 415 ASN A CA 1
ATOM 3305 C C . ASN A 1 415 ? 143.07811 139.93235 47.13258 1.000 44.88058 415 ASN A C 1
ATOM 3306 O O . ASN A 1 415 ? 142.92179 139.55909 45.95475 1.000 44.74645 415 ASN A O 1
ATOM 3311 N N . ALA A 1 416 ? 142.82963 139.15944 48.17562 1.000 41.05401 416 ALA A N 1
ATOM 3312 C CA . ALA A 1 416 ? 142.25301 137.81800 48.07896 1.000 40.19744 416 ALA A CA 1
ATOM 3313 C C . ALA A 1 416 ? 141.05307 137.74034 49.01527 1.000 44.58556 416 ALA A C 1
ATOM 3314 O O . ALA A 1 416 ? 141.04648 138.35709 50.09687 1.000 43.51176 416 ALA A O 1
ATOM 3316 N N . PHE A 1 417 ? 140.02908 137.00596 48.58822 1.000 38.02394 417 PHE A N 1
ATOM 3317 C CA . PHE A 1 417 ? 138.80546 136.78773 49.36151 1.000 38.96343 417 PHE A CA 1
ATOM 3318 C C . PHE A 1 417 ? 138.53934 135.29942 49.48027 1.000 44.07088 417 PHE A C 1
ATOM 3319 O O . PHE A 1 417 ? 138.56274 134.60023 48.46942 1.000 40.15698 417 PHE A O 1
ATOM 3327 N N . PHE A 1 418 ? 138.24655 134.80969 50.68917 1.000 39.34869 418 PHE A N 1
ATOM 3328 C CA . PHE A 1 418 ? 138.13623 133.36013 50.89336 1.000 38.35744 418 PHE A CA 1
ATOM 3329 C C . PHE A 1 418 ? 136.75764 133.06689 51.46309 1.000 42.21040 418 PHE A C 1
ATOM 3330 O O . PHE A 1 418 ? 136.27718 133.80118 52.36087 1.000 37.28957 418 PHE A O 1
ATOM 3338 N N . TYR A 1 419 ? 136.09928 132.01789 50.93804 1.000 38.02056 419 TYR A N 1
ATOM 3339 C CA . TYR A 1 419 ? 134.82414 131.60543 51.51977 1.000 37.21884 419 TYR A CA 1
ATOM 3340 C C . TYR A 1 419 ? 134.81877 130.16095 51.99787 1.000 39.67071 419 TYR A C 1
ATOM 3341 O O . TYR A 1 419 ? 135.58830 129.28810 51.54940 1.000 38.02135 419 TYR A O 1
ATOM 3350 N N . TYR A 1 420 ? 133.82425 129.88803 52.83711 1.000 38.25249 420 TYR A N 1
ATOM 3351 C CA . TYR A 1 420 ? 133.57844 128.55572 53.35490 1.000 38.40614 420 TYR A CA 1
ATOM 3352 C C . TYR A 1 420 ? 132.09985 128.27099 53.13788 1.000 43.06921 420 TYR A C 1
ATOM 3353 O O . TYR A 1 420 ? 131.22843 128.88124 53.78594 1.000 41.56988 420 TYR A O 1
ATOM 3362 N N . PHE A 1 421 ? 131.80759 127.42022 52.16412 1.000 40.84948 421 PHE A N 1
ATOM 3363 C CA . PHE A 1 421 ? 130.42021 127.18990 51.76145 1.000 41.98106 421 PHE A CA 1
ATOM 3364 C C . PHE A 1 421 ? 129.87016 126.05317 52.61526 1.000 38.62875 421 PHE A C 1
ATOM 3365 O O . PHE A 1 421 ? 130.40716 124.94954 52.59221 1.000 41.17348 421 PHE A O 1
ATOM 3373 N N . GLU A 1 422 ? 128.80609 126.32056 53.38334 1.000 40.87328 422 GLU A N 1
ATOM 3374 C CA . GLU A 1 422 ? 128.35918 125.27881 54.30876 1.000 38.31560 422 GLU A CA 1
ATOM 3375 C C . GLU A 1 422 ? 126.85738 125.01818 54.18527 1.000 50.90259 422 GLU A C 1
ATOM 3376 O O . GLU A 1 422 ? 126.23552 124.54289 55.13407 1.000 46.69655 422 GLU A O 1
ATOM 3382 N N . HIS A 1 423 ? 126.25421 125.26662 53.01723 1.000 41.09036 423 HIS A N 1
ATOM 3383 C CA . HIS A 1 423 ? 124.82919 124.96190 52.82622 1.000 43.87075 423 HIS A CA 1
ATOM 3384 C C . HIS A 1 423 ? 124.63940 123.63119 52.09617 1.000 45.65080 423 HIS A C 1
ATOM 3385 O O . HIS A 1 423 ? 125.16567 123.44115 50.99789 1.000 42.94566 423 HIS A O 1
ATOM 3392 N N . ARG A 1 424 ? 123.85971 122.72788 52.68233 1.000 47.48747 424 ARG A N 1
ATOM 3393 C CA . ARG A 1 424 ? 123.49518 121.49264 52.00686 1.000 48.30767 424 ARG A CA 1
ATOM 3394 C C . ARG A 1 424 ? 122.20970 121.66368 51.18977 1.000 50.04656 424 ARG A C 1
ATOM 3395 O O . ARG A 1 424 ? 121.16360 121.96838 51.75173 1.000 49.28531 424 ARG A O 1
ATOM 3403 N N . SER A 1 425 ? 122.28666 121.42952 49.88129 1.000 50.00521 425 SER A N 1
ATOM 3404 C CA . SER A 1 425 ? 121.14801 121.65712 48.99118 1.000 52.40775 425 SER A CA 1
ATOM 3405 C C . SER A 1 425 ? 119.93943 120.85250 49.46040 1.000 50.49271 425 SER A C 1
ATOM 3406 O O . SER A 1 425 ? 120.05985 119.68909 49.84631 1.000 54.92895 425 SER A O 1
ATOM 3409 N N . SER A 1 426 ? 118.77191 121.48864 49.48603 1.000 51.62055 426 SER A N 1
ATOM 3410 C CA . SER A 1 426 ? 117.57329 120.75302 49.86731 1.000 52.45754 426 SER A CA 1
ATOM 3411 C C . SER A 1 426 ? 117.27964 119.61481 48.89635 1.000 53.45697 426 SER A C 1
ATOM 3412 O O . SER A 1 426 ? 116.60310 118.66032 49.26979 1.000 56.59156 426 SER A O 1
ATOM 3415 N N . LYS A 1 427 ? 117.76715 119.69429 47.66366 1.000 57.33952 427 LYS A N 1
ATOM 3416 C CA . LYS A 1 427 ? 117.50660 118.65910 46.67295 1.000 57.11786 427 LYS A CA 1
ATOM 3417 C C . LYS A 1 427 ? 118.60479 117.60035 46.61597 1.000 65.68241 427 LYS A C 1
ATOM 3418 O O . LYS A 1 427 ? 118.57345 116.75609 45.71710 1.000 57.96431 427 LYS A O 1
ATOM 3424 N N . LEU A 1 428 ? 119.60739 117.65526 47.49711 1.000 59.71228 428 LEU A N 1
ATOM 3425 C CA . LEU A 1 428 ? 120.76326 116.78924 47.33757 1.000 52.46988 428 LEU A CA 1
ATOM 3426 C C . LEU A 1 428 ? 120.34100 115.31588 47.35132 1.000 53.90149 428 LEU A C 1
ATOM 3427 O O . LEU A 1 428 ? 119.63008 114.88437 48.27282 1.000 56.14670 428 LEU A O 1
ATOM 3432 N N . PRO A 1 429 ? 120.70316 114.52596 46.32953 1.000 52.31080 429 PRO A N 1
ATOM 3433 C CA . PRO A 1 429 ? 120.25858 113.12568 46.28735 1.000 51.72033 429 PRO A CA 1
ATOM 3434 C C . PRO A 1 429 ? 121.13702 112.18353 47.09954 1.000 51.04056 429 PRO A C 1
ATOM 3435 O O . PRO A 1 429 ? 120.74151 111.02825 47.35005 1.000 48.13524 429 PRO A O 1
ATOM 3439 N N . TRP A 1 430 ? 122.31593 112.64111 47.49727 1.000 50.03012 430 TRP A N 1
ATOM 3440 C CA . TRP A 1 430 ? 123.19449 111.85205 48.34618 1.000 48.71661 430 TRP A CA 1
ATOM 3441 C C . TRP A 1 430 ? 122.69920 111.91526 49.79860 1.000 45.55304 430 TRP A C 1
ATOM 3442 O O . TRP A 1 430 ? 121.97930 112.83537 50.15921 1.000 48.76122 430 TRP A O 1
ATOM 3453 N N . PRO A 1 431 ? 123.11277 110.97219 50.65902 1.000 43.99504 431 PRO A N 1
ATOM 3454 C CA . PRO A 1 431 ? 122.56394 110.92695 52.02327 1.000 45.83855 431 PRO A CA 1
ATOM 3455 C C . PRO A 1 431 ? 123.08181 112.06814 52.88301 1.000 49.87181 431 PRO A C 1
ATOM 3456 O O . PRO A 1 431 ? 124.09601 112.71964 52.58836 1.000 46.81569 431 PRO A O 1
ATOM 3460 N N . GLU A 1 432 ? 122.35431 112.31028 53.96638 1.000 47.21934 432 GLU A N 1
ATOM 3461 C CA . GLU A 1 432 ? 122.68120 113.43676 54.82840 1.000 52.77966 432 GLU A CA 1
ATOM 3462 C C . GLU A 1 432 ? 124.08300 113.32480 55.43320 1.000 45.41407 432 GLU A C 1
ATOM 3463 O O . GLU A 1 432 ? 124.73347 114.35311 55.68843 1.000 49.71835 432 GLU A O 1
ATOM 3469 N N . TRP A 1 433 ? 124.55942 112.11540 55.69854 1.000 45.69316 433 TRP A N 1
ATOM 3470 C CA . TRP A 1 433 ? 125.87101 111.98294 56.34604 1.000 50.61783 433 TRP A CA 1
ATOM 3471 C C . TRP A 1 433 ? 127.00325 112.53131 55.48499 1.000 51.06157 433 TRP A C 1
ATOM 3472 O O . TRP A 1 433 ? 128.07231 112.86606 56.01823 1.000 46.07613 433 TRP A O 1
ATOM 3483 N N . MET A 1 434 ? 126.80607 112.61723 54.16758 1.000 47.17265 434 MET A N 1
ATOM 3484 C CA . MET A 1 434 ? 127.82937 113.21288 53.30247 1.000 46.54459 434 MET A CA 1
ATOM 3485 C C . MET A 1 434 ? 127.85854 114.73132 53.33429 1.000 42.00789 434 MET A C 1
ATOM 3486 O O . MET A 1 434 ? 128.84087 115.29422 52.85059 1.000 43.15032 434 MET A O 1
ATOM 3491 N N . GLY A 1 435 ? 126.84926 115.38876 53.90889 1.000 42.29517 435 GLY A N 1
ATOM 3492 C CA . GLY A 1 435 ? 126.97346 116.79756 54.25763 1.000 41.11920 435 GLY A CA 1
ATOM 3493 C C . GLY A 1 435 ? 127.01812 117.69743 53.02545 1.000 49.73450 435 GLY A C 1
ATOM 3494 O O . GLY A 1 435 ? 126.31998 117.43216 52.03247 1.000 42.28415 435 GLY A O 1
ATOM 3495 N N . VAL A 1 436 ? 127.88746 118.72397 53.08046 1.000 40.67306 436 VAL A N 1
ATOM 3496 C CA . VAL A 1 436 ? 128.00865 119.78334 52.05690 1.000 41.67353 436 VAL A CA 1
ATOM 3497 C C . VAL A 1 436 ? 129.10657 119.34013 51.08192 1.000 44.94455 436 VAL A C 1
ATOM 3498 O O . VAL A 1 436 ? 130.30414 119.62893 51.23786 1.000 42.98974 436 VAL A O 1
ATOM 3502 N N . MET A 1 437 ? 128.71113 118.61570 50.07485 1.000 38.27883 437 MET A N 1
ATOM 3503 C CA . MET A 1 437 ? 129.65551 117.83013 49.29881 1.000 35.67953 437 MET A CA 1
ATOM 3504 C C . MET A 1 437 ? 130.44325 118.65534 48.28980 1.000 38.73942 437 MET A C 1
ATOM 3505 O O . MET A 1 437 ? 130.00694 119.70310 47.82722 1.000 39.86511 437 MET A O 1
ATOM 3510 N N . HIS A 1 438 ? 131.56802 118.07689 47.88145 1.000 39.92364 438 HIS A N 1
ATOM 3511 C CA . HIS A 1 438 ? 132.35253 118.54879 46.75682 1.000 40.92636 438 HIS A CA 1
ATOM 3512 C C . HIS A 1 438 ? 131.47746 118.63901 45.50989 1.000 41.38111 438 HIS A C 1
ATOM 3513 O O . HIS A 1 438 ? 130.78754 117.67323 45.17619 1.000 41.52255 438 HIS A O 1
ATOM 3520 N N . GLY A 1 439 ? 131.47912 119.80747 44.85726 1.000 41.06820 439 GLY A N 1
ATOM 3521 C CA . GLY A 1 439 ? 130.68069 120.02442 43.64818 1.000 42.76405 439 GLY A CA 1
ATOM 3522 C C . GLY A 1 439 ? 129.34748 120.70650 43.87194 1.000 45.24617 439 GLY A C 1
ATOM 3523 O O . GLY A 1 439 ? 128.72826 121.18386 42.89231 1.000 42.04628 439 GLY A O 1
ATOM 3524 N N . TYR A 1 440 ? 128.85821 120.77540 45.11307 1.000 38.88091 440 TYR A N 1
ATOM 3525 C CA . TYR A 1 440 ? 127.46353 121.16064 45.27384 1.000 42.45524 440 TYR A CA 1
ATOM 3526 C C . TYR A 1 440 ? 127.27792 122.61193 45.67856 1.000 40.07943 440 TYR A C 1
ATOM 3527 O O . TYR A 1 440 ? 126.17541 122.99006 46.09574 1.000 41.56553 440 TYR A O 1
ATOM 3536 N N . GLU A 1 441 ? 128.29797 123.43235 45.50404 1.000 38.29643 441 GLU A N 1
ATOM 3537 C CA . GLU A 1 441 ? 128.09000 124.87404 45.47657 1.000 39.44694 441 GLU A CA 1
ATOM 3538 C C . GLU A 1 441 ? 127.85964 125.37295 44.07192 1.000 40.97372 441 GLU A C 1
ATOM 3539 O O . GLU A 1 441 ? 127.38866 126.50694 43.88210 1.000 36.52812 441 GLU A O 1
ATOM 3545 N N . ILE A 1 442 ? 128.21334 124.55748 43.08203 1.000 40.60760 442 ILE A N 1
ATOM 3546 C CA . ILE A 1 442 ? 128.20635 125.05144 41.70906 1.000 37.43668 442 ILE A CA 1
ATOM 3547 C C . ILE A 1 442 ? 126.82118 125.52623 41.32923 1.000 37.01403 442 ILE A C 1
ATOM 3548 O O . ILE A 1 442 ? 126.66927 126.59821 40.73820 1.000 40.42803 442 ILE A O 1
ATOM 3553 N N . GLU A 1 443 ? 125.78033 124.72955 41.64379 1.000 39.76244 443 GLU A N 1
ATOM 3554 C CA . GLU A 1 443 ? 124.45049 125.12458 41.20500 1.000 40.91273 443 GLU A CA 1
ATOM 3555 C C . GLU A 1 443 ? 124.03176 126.46946 41.83214 1.000 45.47310 443 GLU A C 1
ATOM 3556 O O . GLU A 1 443 ? 123.28268 127.22757 41.21830 1.000 45.05884 443 GLU A O 1
ATOM 3562 N N . PHE A 1 444 ? 124.55962 126.82506 43.01485 1.000 43.28298 444 PHE A N 1
ATOM 3563 C CA . PHE A 1 444 ? 124.26921 128.15345 43.57033 1.000 40.44420 444 PHE A CA 1
ATOM 3564 C C . PHE A 1 444 ? 124.98404 129.25153 42.81523 1.000 41.34592 444 PHE A C 1
ATOM 3565 O O . PHE A 1 444 ? 124.41537 130.32812 42.59013 1.000 43.48364 444 PHE A O 1
ATOM 3573 N N . VAL A 1 445 ? 126.25177 129.01718 42.47035 1.000 39.85949 445 VAL A N 1
ATOM 3574 C CA . VAL A 1 445 ? 127.02975 129.97590 41.69190 1.000 38.60521 445 VAL A CA 1
ATOM 3575 C C . VAL A 1 445 ? 126.33948 130.26517 40.35923 1.000 40.91689 445 VAL A C 1
ATOM 3576 O O . VAL A 1 445 ? 126.27731 131.41389 39.92744 1.000 42.03292 445 VAL A O 1
ATOM 3580 N N . PHE A 1 446 ? 125.83171 129.22074 39.68041 1.000 39.92973 446 PHE A N 1
ATOM 3581 C CA . PHE A 1 446 ? 125.22516 129.42452 38.35919 1.000 42.46331 446 PHE A CA 1
ATOM 3582 C C . PHE A 1 446 ? 123.75447 129.83535 38.45419 1.000 46.25441 446 PHE A C 1
ATOM 3583 O O . PHE A 1 446 ? 123.12664 130.12460 37.41716 1.000 46.02375 446 PHE A O 1
ATOM 3591 N N . GLY A 1 447 ? 123.20427 129.94545 39.67580 1.000 42.47767 447 GLY A N 1
ATOM 3592 C CA . GLY A 1 447 ? 121.89876 130.56908 39.83362 1.000 43.61057 447 GLY A CA 1
ATOM 3593 C C . GLY A 1 447 ? 120.74430 129.63381 39.58666 1.000 47.10136 447 GLY A C 1
ATOM 3594 O O . GLY A 1 447 ? 119.62112 130.09069 39.36204 1.000 45.11590 447 GLY A O 1
ATOM 3595 N N . LEU A 1 448 ? 120.98135 128.31828 39.62017 1.000 45.02869 448 LEU A N 1
ATOM 3596 C CA . LEU A 1 448 ? 119.87487 127.39391 39.39777 1.000 47.00263 448 LEU A CA 1
ATOM 3597 C C . LEU A 1 448 ? 118.74188 127.60135 40.40040 1.000 50.77868 448 LEU A C 1
ATOM 3598 O O . LEU A 1 448 ? 117.56998 127.52510 39.98945 1.000 50.78008 448 LEU A O 1
ATOM 3603 N N . PRO A 1 449 ? 118.99510 127.87946 41.68227 1.000 48.80206 449 PRO A N 1
ATOM 3604 C CA . PRO A 1 449 ? 117.88110 128.09216 42.60875 1.000 48.64811 449 PRO A CA 1
ATOM 3605 C C . PRO A 1 449 ? 117.12138 129.37504 42.35197 1.000 48.16748 449 PRO A C 1
ATOM 3606 O O . PRO A 1 449 ? 116.16646 129.64445 43.06741 1.000 52.36092 449 PRO A O 1
ATOM 3610 N N . LEU A 1 450 ? 117.51412 130.18089 41.38235 1.000 49.45590 450 LEU A N 1
ATOM 3611 C CA . LEU A 1 450 ? 116.70592 131.35054 41.04983 1.000 51.74690 450 LEU A CA 1
ATOM 3612 C C . LEU A 1 450 ? 115.45860 130.94233 40.28785 1.000 57.62976 450 LEU A C 1
ATOM 3613 O O . LEU A 1 450 ? 114.49864 131.72109 40.22081 1.000 63.05317 450 LEU A O 1
ATOM 3618 N N . GLU A 1 451 ? 115.45372 129.73175 39.74035 1.000 57.63038 451 GLU A N 1
ATOM 3619 C CA . GLU A 1 451 ? 114.29954 129.18755 39.03715 1.000 65.51137 451 GLU A CA 1
ATOM 3620 C C . GLU A 1 451 ? 113.34848 128.61945 40.07448 1.000 66.43060 451 GLU A C 1
ATOM 3621 O O . GLU A 1 451 ? 113.54443 127.50872 40.57062 1.000 64.96230 451 GLU A O 1
ATOM 3627 N N . ARG A 1 452 ? 112.31247 129.39611 40.40684 1.000 75.44656 452 ARG A N 1
ATOM 3628 C CA . ARG A 1 452 ? 111.32758 128.96990 41.40246 1.000 80.07822 452 ARG A CA 1
ATOM 3629 C C . ARG A 1 452 ? 110.60939 127.68673 40.99242 1.000 79.26989 452 ARG A C 1
ATOM 3630 O O . ARG A 1 452 ? 110.17657 126.91511 41.85675 1.000 78.52865 452 ARG A O 1
ATOM 3638 N N . ARG A 1 453 ? 110.49985 127.41936 39.69097 1.000 75.47655 453 ARG A N 1
ATOM 3639 C CA . ARG A 1 453 ? 109.86384 126.18913 39.23945 1.000 83.01245 453 ARG A CA 1
ATOM 3640 C C . ARG A 1 453 ? 110.62270 124.93471 39.66300 1.000 87.28817 453 ARG A C 1
ATOM 3641 O O . ARG A 1 453 ? 110.14656 123.82078 39.42418 1.000 91.78092 453 ARG A O 1
ATOM 3649 N N . ASP A 1 454 ? 111.78800 125.07304 40.29264 1.000 86.62383 454 ASP A N 1
ATOM 3650 C CA . ASP A 1 454 ? 112.72097 123.95291 40.35111 1.000 88.76460 454 ASP A CA 1
ATOM 3651 C C . ASP A 1 454 ? 112.98875 123.43579 41.76620 1.000 86.88609 454 ASP A C 1
ATOM 3652 O O . ASP A 1 454 ? 114.08321 122.94336 42.04062 1.000 90.43229 454 ASP A O 1
ATOM 3657 N N . GLN A 1 455 ? 112.02075 123.52159 42.67762 1.000 84.93037 455 GLN A N 1
ATOM 3658 C CA . GLN A 1 455 ? 112.01652 122.74504 43.92241 1.000 87.82768 455 GLN A CA 1
ATOM 3659 C C . GLN A 1 455 ? 112.99518 123.20719 45.01614 1.000 76.00307 455 GLN A C 1
ATOM 3660 O O . GLN A 1 455 ? 113.02646 122.57865 46.07281 1.000 76.17525 455 GLN A O 1
ATOM 3666 N N . TYR A 1 456 ? 113.80109 124.24392 44.80295 1.000 64.12712 456 TYR A N 1
ATOM 3667 C CA . TYR A 1 456 ? 114.60993 124.79925 45.88428 1.000 59.86551 456 TYR A CA 1
ATOM 3668 C C . TYR A 1 456 ? 113.74272 125.63328 46.83300 1.000 59.83356 456 TYR A C 1
ATOM 3669 O O . TYR A 1 456 ? 112.68876 126.14326 46.44779 1.000 56.36054 456 TYR A O 1
ATOM 3678 N N . THR A 1 457 ? 114.22404 125.81586 48.07228 1.000 54.67049 457 THR A N 1
ATOM 3679 C CA . THR A 1 457 ? 113.52072 126.65284 49.04740 1.000 53.96531 457 THR A CA 1
ATOM 3680 C C . THR A 1 457 ? 113.72953 128.14230 48.79035 1.000 54.08034 457 THR A C 1
ATOM 3681 O O . THR A 1 457 ? 114.62615 128.57247 48.04475 1.000 49.94659 457 THR A O 1
ATOM 3685 N N . LYS A 1 458 ? 112.90453 128.95469 49.47208 1.000 50.86272 458 LYS A N 1
ATOM 3686 C CA . LYS A 1 458 ? 113.05185 130.39901 49.36346 1.000 53.13485 458 LYS A CA 1
ATOM 3687 C C . LYS A 1 458 ? 114.42125 130.83676 49.88318 1.000 50.93378 458 LYS A C 1
ATOM 3688 O O . LYS A 1 458 ? 115.08186 131.70476 49.29444 1.000 49.36085 458 LYS A O 1
ATOM 3694 N N . ALA A 1 459 ? 114.85951 130.24973 50.99504 1.000 50.30134 459 ALA A N 1
ATOM 3695 C CA . ALA A 1 459 ? 116.15344 130.64037 51.53575 1.000 49.25611 459 ALA A CA 1
ATOM 3696 C C . ALA A 1 459 ? 117.27614 130.32712 50.55354 1.000 48.35515 459 ALA A C 1
ATOM 3697 O O . ALA A 1 459 ? 118.26003 131.06316 50.50242 1.000 50.65735 459 ALA A O 1
ATOM 3699 N N . GLU A 1 460 ? 117.14020 129.24037 49.78277 1.000 49.63756 460 GLU A N 1
ATOM 3700 C CA . GLU A 1 460 ? 118.15263 128.88452 48.79141 1.000 49.72692 460 GLU A CA 1
ATOM 3701 C C . GLU A 1 460 ? 118.11527 129.82971 47.60922 1.000 50.10489 460 GLU A C 1
ATOM 3702 O O . GLU A 1 460 ? 119.15971 130.16286 47.03246 1.000 48.48210 460 GLU A O 1
ATOM 3708 N N . GLU A 1 461 ? 116.91539 130.28512 47.22554 1.000 52.02854 461 GLU A N 1
ATOM 3709 C CA . GLU A 1 461 ? 116.83328 131.35374 46.23570 1.000 46.35513 461 GLU A CA 1
ATOM 3710 C C . GLU A 1 461 ? 117.59726 132.58213 46.70803 1.000 48.11254 461 GLU A C 1
ATOM 3711 O O . GLU A 1 461 ? 118.38749 133.17387 45.96363 1.000 48.32061 461 GLU A O 1
ATOM 3717 N N . ILE A 1 462 ? 117.37069 133.00054 47.95222 1.000 48.58536 462 ILE A N 1
ATOM 3718 C CA . ILE A 1 462 ? 118.06211 134.20136 48.42989 1.000 49.43998 462 ILE A CA 1
ATOM 3719 C C . ILE A 1 462 ? 119.58321 133.98310 48.45732 1.000 46.10366 462 ILE A C 1
ATOM 3720 O O . ILE A 1 462 ? 120.36095 134.84194 48.01621 1.000 48.72940 462 ILE A O 1
ATOM 3725 N N . LEU A 1 463 ? 120.02386 132.82491 48.95393 1.000 46.97613 463 LEU A N 1
ATOM 3726 C CA . LEU A 1 463 ? 121.46254 132.51765 48.98384 1.000 47.37628 463 LEU A CA 1
ATOM 3727 C C . LEU A 1 463 ? 122.06108 132.51992 47.57585 1.000 43.81749 463 LEU A C 1
ATOM 3728 O O . LEU A 1 463 ? 123.09830 133.13825 47.33207 1.000 41.13957 463 LEU A O 1
ATOM 3733 N N . SER A 1 464 ? 121.43159 131.81986 46.63469 1.000 44.16254 464 SER A N 1
ATOM 3734 C CA . SER A 1 464 ? 122.01310 131.83287 45.29651 1.000 43.95095 464 SER A CA 1
ATOM 3735 C C . SER A 1 464 ? 122.04128 133.27487 44.74846 1.000 41.56129 464 SER A C 1
ATOM 3736 O O . SER A 1 464 ? 123.04306 133.72950 44.19483 1.000 44.68465 464 SER A O 1
ATOM 3739 N N . ARG A 1 465 ? 120.98034 134.03713 44.97317 1.000 45.48092 465 ARG A N 1
ATOM 3740 C CA . ARG A 1 465 ? 120.96167 135.41733 44.47383 1.000 45.40601 465 ARG A CA 1
ATOM 3741 C C . ARG A 1 465 ? 122.10908 136.21583 45.05177 1.000 44.47449 465 ARG A C 1
ATOM 3742 O O . ARG A 1 465 ? 122.71613 137.04876 44.36824 1.000 45.22570 465 ARG A O 1
ATOM 3750 N N . SER A 1 466 ? 122.40393 136.00434 46.32546 1.000 43.04724 466 SER A N 1
ATOM 3751 C CA . SER A 1 466 ? 123.47327 136.78235 46.91417 1.000 41.81454 466 SER A CA 1
ATOM 3752 C C . SER A 1 466 ? 124.84153 136.32385 46.36683 1.000 42.51104 466 SER A C 1
ATOM 3753 O O . SER A 1 466 ? 125.68645 137.15111 46.01828 1.000 44.22917 466 SER A O 1
ATOM 3756 N N . ILE A 1 467 ? 125.05384 135.00527 46.23621 1.000 43.01768 467 ILE A N 1
ATOM 3757 C CA . ILE A 1 467 ? 126.31865 134.49454 45.68817 1.000 42.08556 467 ILE A CA 1
ATOM 3758 C C . ILE A 1 467 ? 126.51518 134.99562 44.26748 1.000 39.47994 467 ILE A C 1
ATOM 3759 O O . ILE A 1 467 ? 127.59952 135.45713 43.89540 1.000 39.23806 467 ILE A O 1
ATOM 3764 N N . VAL A 1 468 ? 125.45199 134.94608 43.45887 1.000 42.70990 468 VAL A N 1
ATOM 3765 C CA . VAL A 1 468 ? 125.56362 135.40162 42.07738 1.000 42.75376 468 VAL A CA 1
ATOM 3766 C C . VAL A 1 468 ? 125.98904 136.87023 42.02295 1.000 43.32774 468 VAL A C 1
ATOM 3767 O O . VAL A 1 468 ? 126.87033 137.26066 41.24044 1.000 44.12695 468 VAL A O 1
ATOM 3771 N N . LYS A 1 469 ? 125.38830 137.70556 42.87375 1.000 40.94853 469 LYS A N 1
ATOM 3772 C CA . LYS A 1 469 ? 125.75941 139.12140 42.89143 1.000 39.06299 469 LYS A CA 1
ATOM 3773 C C . LYS A 1 469 ? 127.22541 139.29617 43.32654 1.000 42.94391 469 LYS A C 1
ATOM 3774 O O . LYS A 1 469 ? 127.97860 140.07883 42.73723 1.000 42.52506 469 LYS A O 1
ATOM 3780 N N . ARG A 1 470 ? 127.65584 138.56827 44.37225 1.000 42.26354 470 ARG A N 1
ATOM 3781 C CA . ARG A 1 470 ? 129.05211 138.71484 44.81849 1.000 40.92440 470 ARG A CA 1
ATOM 3782 C C . ARG A 1 470 ? 130.05092 138.24731 43.73133 1.000 41.02229 470 ARG A C 1
ATOM 3783 O O . ARG A 1 470 ? 131.08893 138.88523 43.49155 1.000 39.92418 470 ARG A O 1
ATOM 3791 N N . TRP A 1 471 ? 129.76510 137.10547 43.09453 1.000 41.67672 471 TRP A N 1
ATOM 3792 C CA . TRP A 1 471 ? 130.63045 136.65300 42.00512 1.000 42.10516 471 TRP A CA 1
ATOM 3793 C C . TRP A 1 471 ? 130.69882 137.69239 40.89724 1.000 39.81957 471 TRP A C 1
ATOM 3794 O O . TRP A 1 471 ? 131.77388 137.96497 40.36332 1.000 41.31506 471 TRP A O 1
ATOM 3805 N N . ALA A 1 472 ? 129.53592 138.25890 40.51325 1.000 42.36891 472 ALA A N 1
ATOM 3806 C CA . ALA A 1 472 ? 129.48095 139.24265 39.43403 1.000 43.80178 472 ALA A CA 1
ATOM 3807 C C . ALA A 1 472 ? 130.21053 140.51445 39.80662 1.000 42.17697 472 ALA A C 1
ATOM 3808 O O . ALA A 1 472 ? 130.95938 141.07709 39.00349 1.000 45.70685 472 ALA A O 1
ATOM 3810 N N . ASN A 1 473 ? 130.02181 140.96730 41.03845 1.000 45.46088 473 ASN A N 1
ATOM 3811 C CA . ASN A 1 473 ? 130.76020 142.12476 41.50973 1.000 43.71217 473 ASN A CA 1
ATOM 3812 C C . ASN A 1 473 ? 132.24442 141.85165 41.54399 1.000 43.32054 473 ASN A C 1
ATOM 3813 O O . ASN A 1 473 ? 133.04682 142.73411 41.20330 1.000 41.84186 473 ASN A O 1
ATOM 3818 N N . PHE A 1 474 ? 132.64562 140.62460 41.92195 1.000 43.35936 474 PHE A N 1
ATOM 3819 C CA . PHE A 1 474 ? 134.07207 140.31230 41.87387 1.000 38.12649 474 PHE A CA 1
ATOM 3820 C C . PHE A 1 474 ? 134.59668 140.41429 40.45155 1.000 39.14641 474 PHE A C 1
ATOM 3821 O O . PHE A 1 474 ? 135.65094 140.99096 40.20899 1.000 41.50969 474 PHE A O 1
ATOM 3829 N N . ALA A 1 475 ? 133.89463 139.79063 39.50675 1.000 40.47649 475 ALA A N 1
ATOM 3830 C CA . ALA A 1 475 ? 134.35381 139.83934 38.12401 1.000 43.02095 475 ALA A CA 1
ATOM 3831 C C . ALA A 1 475 ? 134.42763 141.27382 37.62126 1.000 41.74462 475 ALA A C 1
ATOM 3832 O O . ALA A 1 475 ? 135.41875 141.67610 37.00050 1.000 45.54379 475 ALA A O 1
ATOM 3834 N N . LYS A 1 476 ? 133.36190 142.04561 37.84214 1.000 43.30046 476 LYS A N 1
ATOM 3835 C CA . LYS A 1 476 ? 133.29404 143.40395 37.28834 1.000 45.00118 476 LYS A CA 1
ATOM 3836 C C . LYS A 1 476 ? 134.24668 144.36098 37.98567 1.000 46.77385 476 LYS A C 1
ATOM 3837 O O . LYS A 1 476 ? 134.91210 145.16673 37.31777 1.000 45.20113 476 LYS A O 1
ATOM 3843 N N . TYR A 1 477 ? 134.33576 144.28539 39.31406 1.000 44.17963 477 TYR A N 1
ATOM 3844 C CA . TYR A 1 477 ? 134.95310 145.33566 40.12866 1.000 47.15406 477 TYR A CA 1
ATOM 3845 C C . TYR A 1 477 ? 136.09029 144.85153 41.02498 1.000 47.31310 477 TYR A C 1
ATOM 3846 O O . TYR A 1 477 ? 136.72668 145.68420 41.68039 1.000 47.25016 477 TYR A O 1
ATOM 3855 N N . GLY A 1 478 ? 136.33950 143.54210 41.09832 1.000 43.85396 478 GLY A N 1
ATOM 3856 C CA . GLY A 1 478 ? 137.41567 143.02149 41.90536 1.000 45.49509 478 GLY A CA 1
ATOM 3857 C C . GLY A 1 478 ? 137.09385 142.97290 43.38320 1.000 41.80755 478 GLY A C 1
ATOM 3858 O O . GLY A 1 478 ? 138.01278 142.85548 44.20656 1.000 44.54540 478 GLY A O 1
ATOM 3859 N N . ASN A 1 479 ? 135.83742 142.99967 43.73183 1.000 41.47319 479 ASN A N 1
ATOM 3860 C CA . ASN A 1 479 ? 135.40462 143.10094 45.13088 1.000 44.89982 479 ASN A CA 1
ATOM 3861 C C . ASN A 1 479 ? 134.06271 142.41104 45.35599 1.000 40.70361 479 ASN A C 1
ATOM 3862 O O . ASN A 1 479 ? 133.02903 142.91008 44.87525 1.000 47.94527 479 ASN A O 1
ATOM 3867 N N . PRO A 1 480 ? 134.00565 141.18790 46.06969 1.000 42.28860 480 PRO A N 1
ATOM 3868 C CA . PRO A 1 480 ? 132.79951 140.34901 46.05783 1.000 38.04811 480 PRO A CA 1
ATOM 3869 C C . PRO A 1 480 ? 131.76761 140.78169 47.10297 1.000 42.15184 480 PRO A C 1
ATOM 3870 O O . PRO A 1 480 ? 131.25567 139.96596 47.87525 1.000 42.92167 480 PRO A O 1
ATOM 3874 N N . GLN A 1 481 ? 131.38204 142.06012 47.06961 1.000 44.99053 481 GLN A N 1
ATOM 3875 C CA . GLN A 1 481 ? 130.36591 142.54174 48.00140 1.000 43.45601 481 GLN A CA 1
ATOM 3876 C C . GLN A 1 481 ? 128.98897 142.44292 47.39010 1.000 45.25259 481 GLN A C 1
ATOM 3877 O O . GLN A 1 481 ? 128.82147 142.42773 46.16311 1.000 46.34964 481 GLN A O 1
ATOM 3883 N N . GLU A 1 482 ? 127.99335 142.37286 48.27857 1.000 44.29219 482 GLU A N 1
ATOM 3884 C CA . GLU A 1 482 ? 126.58926 142.62779 47.97699 1.000 50.73948 482 GLU A CA 1
ATOM 3885 C C . GLU A 1 482 ? 126.28247 143.95397 48.67972 1.000 51.92691 482 GLU A C 1
ATOM 3886 O O . GLU A 1 482 ? 126.18970 143.99776 49.90272 1.000 52.61245 482 GLU A O 1
ATOM 3892 N N . THR A 1 483 ? 126.23078 145.04678 47.93567 1.000 48.97441 483 THR A N 1
ATOM 3893 C CA . THR A 1 483 ? 126.27307 146.36217 48.58536 1.000 52.86222 483 THR A CA 1
ATOM 3894 C C . THR A 1 483 ? 124.89847 146.92782 48.97070 1.000 54.42933 483 THR A C 1
ATOM 3895 O O . THR A 1 483 ? 124.83408 147.97162 49.62455 1.000 49.71179 483 THR A O 1
ATOM 3899 N N . GLN A 1 484 ? 123.80559 146.29546 48.56807 1.000 53.17507 484 GLN A N 1
ATOM 3900 C CA . GLN A 1 484 ? 122.51197 146.94837 48.64053 1.000 57.84027 484 GLN A CA 1
ATOM 3901 C C . GLN A 1 484 ? 121.59910 146.42414 49.73159 1.000 62.07416 484 GLN A C 1
ATOM 3902 O O . GLN A 1 484 ? 120.69338 147.14297 50.13785 1.000 62.23456 484 GLN A O 1
ATOM 3908 N N . ASN A 1 485 ? 121.79391 145.21509 50.21043 1.000 59.86993 485 ASN A N 1
ATOM 3909 C CA . ASN A 1 485 ? 120.76579 144.57785 51.03050 1.000 65.17851 485 ASN A CA 1
ATOM 3910 C C . ASN A 1 485 ? 121.26488 144.32590 52.45355 1.000 65.80465 485 ASN A C 1
ATOM 3911 O O . ASN A 1 485 ? 120.96958 143.28988 53.06147 1.000 69.77849 485 ASN A O 1
ATOM 3916 N N . GLN A 1 486 ? 122.05658 145.26100 52.98415 1.000 61.40454 486 GLN A N 1
ATOM 3917 C CA . GLN A 1 486 ? 122.55648 145.20221 54.36293 1.000 66.21364 486 GLN A CA 1
ATOM 3918 C C . GLN A 1 486 ? 123.29446 143.88928 54.64306 1.000 67.18826 486 GLN A C 1
ATOM 3919 O O . GLN A 1 486 ? 123.02062 143.18161 55.61999 1.000 67.41691 486 GLN A O 1
ATOM 3925 N N . SER A 1 487 ? 124.23099 143.55320 53.75628 1.000 59.42998 487 SER A N 1
ATOM 3926 C CA . SER A 1 487 ? 124.91996 142.26839 53.81955 1.000 61.50925 487 SER A CA 1
ATOM 3927 C C . SER A 1 487 ? 126.20973 142.39901 54.60799 1.000 55.64110 487 SER A C 1
ATOM 3928 O O . SER A 1 487 ? 126.80604 143.48071 54.68526 1.000 56.40994 487 SER A O 1
ATOM 3931 N N . THR A 1 488 ? 126.62585 141.27782 55.19950 1.000 59.68267 488 THR A N 1
ATOM 3932 C CA . THR A 1 488 ? 127.96045 141.15489 55.76242 1.000 52.82555 488 THR A CA 1
ATOM 3933 C C . THR A 1 488 ? 128.98072 141.55573 54.70589 1.000 54.76978 488 THR A C 1
ATOM 3934 O O . THR A 1 488 ? 128.93132 141.08969 53.55523 1.000 53.76013 488 THR A O 1
ATOM 3938 N N . SER A 1 489 ? 129.90677 142.41921 55.08478 1.000 45.80420 489 SER A N 1
ATOM 3939 C CA . SER A 1 489 ? 130.94597 142.81316 54.15667 1.000 47.98753 489 SER A CA 1
ATOM 3940 C C . SER A 1 489 ? 132.02284 141.72413 54.13684 1.000 51.88107 489 SER A C 1
ATOM 3941 O O . SER A 1 489 ? 132.33776 141.14317 55.17271 1.000 50.23185 489 SER A O 1
ATOM 3944 N N . TRP A 1 490 ? 132.53319 141.38611 52.94140 1.000 46.06840 490 TRP A N 1
ATOM 3945 C CA . TRP A 1 490 ? 133.52976 140.32591 52.82095 1.000 44.18638 490 TRP A CA 1
ATOM 3946 C C . TRP A 1 490 ? 134.92186 140.91789 52.98069 1.000 40.42241 490 TRP A C 1
ATOM 3947 O O . TRP A 1 490 ? 135.36688 141.66207 52.09715 1.000 42.95714 490 TRP A O 1
ATOM 3958 N N . PRO A 1 491 ? 135.64760 140.63896 54.06992 1.000 43.13924 491 PRO A N 1
ATOM 3959 C CA . PRO A 1 491 ? 136.97126 141.22989 54.24491 1.000 45.36952 491 PRO A CA 1
ATOM 3960 C C . PRO A 1 491 ? 137.99824 140.55062 53.36632 1.000 42.96465 491 PRO A C 1
ATOM 3961 O O . PRO A 1 491 ? 137.86162 139.38593 53.01885 1.000 43.32365 491 PRO A O 1
ATOM 3965 N N . VAL A 1 492 ? 139.07506 141.28332 53.05680 1.000 41.65655 492 VAL A N 1
ATOM 3966 C CA . VAL A 1 492 ? 140.18706 140.63018 52.37660 1.000 44.21879 492 VAL A CA 1
ATOM 3967 C C . VAL A 1 492 ? 140.86174 139.65913 53.32521 1.000 48.06225 492 VAL A C 1
ATOM 3968 O O . VAL A 1 492 ? 140.94496 139.88723 54.54604 1.000 45.10850 492 VAL A O 1
ATOM 3972 N N . PHE A 1 493 ? 141.31031 138.54734 52.75495 1.000 40.46066 493 PHE A N 1
ATOM 3973 C CA . PHE A 1 493 ? 142.15565 137.56883 53.42287 1.000 43.03238 493 PHE A CA 1
ATOM 3974 C C . PHE A 1 493 ? 143.60456 138.01528 53.39874 1.000 49.63644 493 PHE A C 1
ATOM 3975 O O . PHE A 1 493 ? 144.19124 138.19192 52.32192 1.000 49.29852 493 PHE A O 1
ATOM 3983 N N . LYS A 1 494 ? 144.19731 138.12854 54.57999 1.000 48.58735 494 LYS A N 1
ATOM 3984 C CA . LYS A 1 494 ? 145.58510 138.50741 54.76964 1.000 50.72057 494 LYS A CA 1
ATOM 3985 C C . LYS A 1 494 ? 146.24297 137.39284 55.56882 1.000 55.52069 494 LYS A C 1
ATOM 3986 O O . LYS A 1 494 ? 145.57391 136.69817 56.34799 1.000 50.64602 494 LYS A O 1
ATOM 3992 N N . SER A 1 495 ? 147.54338 137.16583 55.33298 1.000 52.94021 495 SER A N 1
ATOM 3993 C CA . SER A 1 495 ? 148.16690 135.98572 55.93633 1.000 62.59923 495 SER A CA 1
ATOM 3994 C C . SER A 1 495 ? 148.24502 136.08488 57.45650 1.000 57.70496 495 SER A C 1
ATOM 3995 O O . SER A 1 495 ? 148.35136 135.05139 58.12687 1.000 57.86939 495 SER A O 1
ATOM 3998 N N . THR A 1 496 ? 148.13154 137.28358 58.02025 1.000 52.38492 496 THR A N 1
ATOM 3999 C CA . THR A 1 496 ? 148.12796 137.37142 59.46899 1.000 58.02299 496 THR A CA 1
ATOM 4000 C C . THR A 1 496 ? 146.76315 136.98513 60.05431 1.000 52.02565 496 THR A C 1
ATOM 4001 O O . THR A 1 496 ? 146.65132 136.00212 60.79096 1.000 53.72787 496 THR A O 1
ATOM 4005 N N . GLU A 1 497 ? 145.70805 137.70699 59.69763 1.000 49.47026 497 GLU A N 1
ATOM 4006 C CA . GLU A 1 497 ? 144.43044 137.47161 60.35790 1.000 53.15642 497 GLU A CA 1
ATOM 4007 C C . GLU A 1 497 ? 143.60202 136.37104 59.70550 1.000 50.16483 497 GLU A C 1
ATOM 4008 O O . GLU A 1 497 ? 142.82493 135.69780 60.40851 1.000 43.96729 497 GLU A O 1
ATOM 4014 N N . GLN A 1 498 ? 143.76534 136.15414 58.39358 1.000 43.12572 498 GLN A N 1
ATOM 4015 C CA . GLN A 1 498 ? 143.14824 134.98777 57.75346 1.000 41.09306 498 GLN A CA 1
ATOM 4016 C C . GLN A 1 498 ? 141.62571 134.96578 57.92805 1.000 37.57346 498 GLN A C 1
ATOM 4017 O O . GLN A 1 498 ? 141.01982 133.93272 58.25202 1.000 45.11080 498 GLN A O 1
ATOM 4023 N N . LYS A 1 499 ? 140.99739 136.09693 57.65086 1.000 40.25087 499 LYS A N 1
ATOM 4024 C CA . LYS A 1 499 ? 139.54620 136.20187 57.75854 1.000 40.65359 499 LYS A CA 1
ATOM 4025 C C . LYS A 1 499 ? 138.89271 135.53265 56.54794 1.000 43.64019 499 LYS A C 1
ATOM 4026 O O . LYS A 1 499 ? 139.38604 135.67908 55.42802 1.000 39.93678 499 LYS A O 1
ATOM 4032 N N . TYR A 1 500 ? 137.73556 134.90314 56.76670 1.000 39.04046 500 TYR A N 1
ATOM 4033 C CA . TYR A 1 500 ? 136.99348 134.30655 55.64312 1.000 41.99029 500 TYR A CA 1
ATOM 4034 C C . TYR A 1 500 ? 135.51016 134.47538 55.89617 1.000 47.09056 500 TYR A C 1
ATOM 4035 O O . TYR A 1 500 ? 135.07733 134.70544 57.03295 1.000 42.71727 500 TYR A O 1
ATOM 4044 N N . LEU A 1 501 ? 134.74313 134.34791 54.82572 1.000 38.66663 501 LEU A N 1
ATOM 4045 C CA . LEU A 1 501 ? 133.27564 134.50108 54.84779 1.000 44.15501 501 LEU A CA 1
ATOM 4046 C C . LEU A 1 501 ? 132.56723 133.13884 54.73624 1.000 46.21491 501 LEU A C 1
ATOM 4047 O O . LEU A 1 501 ? 132.88164 132.32964 53.84402 1.000 42.38860 501 LEU A O 1
ATOM 4052 N N . THR A 1 502 ? 131.60821 132.86964 55.64379 1.000 41.92124 502 THR A N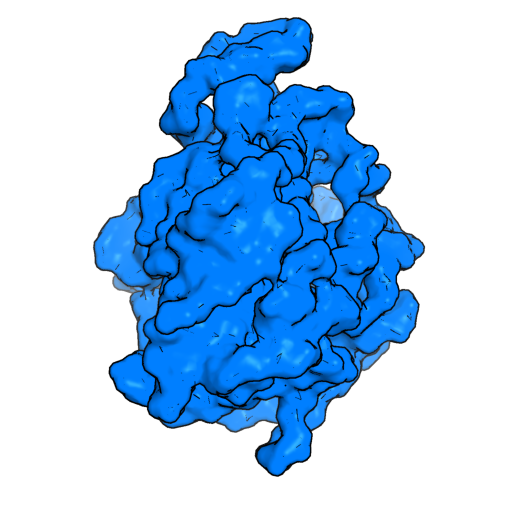 1
ATOM 4053 C CA . THR A 1 502 ? 130.83066 131.64774 55.54735 1.000 40.19245 502 THR A CA 1
ATOM 4054 C C . THR A 1 502 ? 129.57906 131.93068 54.73278 1.000 45.19978 502 THR A C 1
ATOM 4055 O O . THR A 1 502 ? 128.98157 133.01275 54.82552 1.000 46.43336 502 THR A O 1
ATOM 4059 N N . LEU A 1 503 ? 129.19054 130.95367 53.92958 1.000 44.19493 503 LEU A N 1
ATOM 4060 C CA . LEU A 1 503 ? 128.07697 131.11046 53.00935 1.000 42.89119 503 LEU A CA 1
ATOM 4061 C C . LEU A 1 503 ? 127.07493 130.06560 53.42354 1.000 42.73211 503 LEU A C 1
ATOM 4062 O O . LEU A 1 503 ? 127.36253 128.86443 53.34623 1.000 43.28239 503 LEU A O 1
ATOM 4067 N N . ASN A 1 504 ? 125.90539 130.52619 53.85354 1.000 45.76803 504 ASN A N 1
ATOM 4068 C CA . ASN A 1 504 ? 124.83330 129.64244 54.27159 1.000 47.48267 504 ASN A CA 1
ATOM 4069 C C . ASN A 1 504 ? 123.51411 130.42413 54.21512 1.000 47.76506 504 ASN A C 1
ATOM 4070 O O . ASN A 1 504 ? 123.50087 131.64572 54.02994 1.000 48.00118 504 ASN A O 1
ATOM 4075 N N . THR A 1 505 ? 122.39967 129.70870 54.40400 1.000 50.09785 505 THR A N 1
ATOM 4076 C CA . THR A 1 505 ? 121.10635 130.38025 54.30963 1.000 52.94513 505 THR A CA 1
ATOM 4077 C C . THR A 1 505 ? 120.78437 131.16407 55.56884 1.000 66.66503 505 THR A C 1
ATOM 4078 O O . THR A 1 505 ? 120.11635 132.20201 55.48561 1.000 66.41185 505 THR A O 1
ATOM 4082 N N . GLU A 1 506 ? 121.21474 130.67332 56.73263 1.000 63.78282 506 GLU A N 1
ATOM 4083 C CA . GLU A 1 506 ? 120.92608 131.35620 57.98917 1.000 68.99860 506 GLU A CA 1
ATOM 4084 C C . GLU A 1 506 ? 121.71501 132.65662 58.12394 1.000 74.63659 506 GLU A C 1
ATOM 4085 O O . GLU A 1 506 ? 121.24469 133.73463 57.73769 1.000 78.61378 506 GLU A O 1
ATOM 4091 N N . SER A 1 507 ? 122.91595 132.56346 58.68886 1.000 70.40000 507 SER A N 1
ATOM 4092 C CA . SER A 1 507 ? 123.69441 133.72699 59.08666 1.000 73.67500 507 SER A CA 1
ATOM 4093 C C . SER A 1 507 ? 125.04973 133.64450 58.41510 1.000 67.47647 507 SER A C 1
ATOM 4094 O O . SER A 1 507 ? 125.77319 132.65900 58.58356 1.000 66.61760 507 SER A O 1
ATOM 4097 N N . THR A 1 508 ? 125.36988 134.65677 57.64848 1.000 57.66796 508 THR A N 1
ATOM 4098 C CA . THR A 1 508 ? 126.64846 134.74887 56.99039 1.000 59.82632 508 THR A CA 1
ATOM 4099 C C . THR A 1 508 ? 127.61606 135.47281 57.92665 1.000 62.94294 508 THR A C 1
ATOM 4100 O O . THR A 1 508 ? 127.33498 136.58897 58.37401 1.000 57.91630 508 THR A O 1
ATOM 4104 N N . ARG A 1 509 ? 128.72622 134.81781 58.27809 1.000 52.57221 509 ARG A N 1
ATOM 4105 C CA . ARG A 1 509 ? 129.63550 135.32802 59.30047 1.000 52.58637 509 ARG A CA 1
ATOM 4106 C C . ARG A 1 509 ? 131.06903 135.45004 58.83151 1.000 48.57586 509 ARG A C 1
ATOM 4107 O O . ARG A 1 509 ? 131.50777 134.72048 57.94149 1.000 48.13063 509 ARG A O 1
ATOM 4115 N N . ILE A 1 510 ? 131.80080 136.38698 59.45807 1.000 42.99492 510 ILE A N 1
ATOM 4116 C CA . ILE A 1 510 ? 133.24031 136.49939 59.29811 1.000 43.87861 510 ILE A CA 1
ATOM 4117 C C . ILE A 1 510 ? 133.89519 135.65978 60.37887 1.000 50.99749 510 ILE A C 1
ATOM 4118 O O . ILE A 1 510 ? 133.65685 135.87963 61.57728 1.000 44.14772 510 ILE A O 1
ATOM 4123 N N . MET A 1 511 ? 134.73910 134.72303 59.96418 1.000 42.28460 511 MET A N 1
ATOM 4124 C CA A MET A 1 511 ? 135.49402 133.89478 60.88839 0.436 45.96890 511 MET A CA 1
ATOM 4125 C CA B MET A 1 511 ? 135.49057 133.84571 60.84547 0.564 45.48421 511 MET A CA 1
ATOM 4126 C C . MET A 1 511 ? 136.96470 133.95814 60.48968 1.000 43.70998 511 MET A C 1
ATOM 4127 O O . MET A 1 511 ? 137.32099 134.59104 59.49404 1.000 39.68606 511 MET A O 1
ATOM 4136 N N . THR A 1 512 ? 137.82267 133.32020 61.29729 1.000 40.49066 512 THR A N 1
ATOM 4137 C CA . THR A 1 512 ? 139.28680 133.41820 61.15101 1.000 40.54698 512 THR A CA 1
ATOM 4138 C C . THR A 1 512 ? 139.95180 132.05822 61.24597 1.000 42.38939 512 THR A C 1
ATOM 4139 O O . THR A 1 512 ? 139.53760 131.19323 62.03356 1.000 40.41233 512 THR A O 1
ATOM 4143 N N . LYS A 1 513 ? 141.00132 131.87348 60.42310 1.000 40.39097 513 LYS A N 1
ATOM 4144 C CA . LYS A 1 513 ? 141.92787 130.74068 60.54890 1.000 39.42168 513 LYS A CA 1
ATOM 4145 C C . LYS A 1 513 ? 141.18847 129.40807 60.44163 1.000 42.53898 513 LYS A C 1
ATOM 4146 O O . LYS A 1 513 ? 141.21549 128.54432 61.32488 1.000 40.79794 513 LYS A O 1
ATOM 4152 N N . LEU A 1 514 ? 140.51223 129.23607 59.30068 1.000 41.65603 514 LEU A N 1
ATOM 4153 C CA . LEU A 1 514 ? 139.84657 127.96828 59.02523 1.000 40.37228 514 LEU A CA 1
ATOM 4154 C C . LEU A 1 514 ? 140.78374 126.75291 59.19078 1.000 36.49330 514 LEU A C 1
ATOM 4155 O O . LEU A 1 514 ? 141.87704 126.72194 58.63877 1.000 42.37919 514 LEU A O 1
ATOM 4160 N N . ARG A 1 515 ? 140.33047 125.72603 59.90917 1.000 43.15699 515 ARG A N 1
ATOM 4161 C CA . ARG A 1 515 ? 141.08328 124.44850 60.02334 1.000 44.91076 515 ARG A CA 1
ATOM 4162 C C . ARG A 1 515 ? 142.51080 124.64907 60.48297 1.000 45.06292 515 ARG A C 1
ATOM 4163 O O . ARG A 1 515 ? 143.43189 123.98810 59.98788 1.000 42.74652 515 ARG A O 1
ATOM 4171 N N . ALA A 1 516 ? 142.71788 125.62421 61.37011 1.000 43.56772 516 ALA A N 1
ATOM 4172 C CA . ALA A 1 516 ? 144.08096 126.00487 61.73083 1.000 46.46621 516 ALA A CA 1
ATOM 4173 C C . ALA A 1 516 ? 144.91807 124.77755 62.12294 1.000 48.16582 516 ALA A C 1
ATOM 4174 O O . ALA A 1 516 ? 145.94960 124.49214 61.50918 1.000 47.26339 516 ALA A O 1
ATOM 4176 N N . GLN A 1 517 ? 144.46407 124.01403 63.11524 1.000 47.31289 517 GLN A N 1
ATOM 4177 C CA . GLN A 1 517 ? 145.28708 122.89967 63.62139 1.000 51.53949 517 GLN A CA 1
ATOM 4178 C C . GLN A 1 517 ? 145.43693 121.79298 62.57979 1.000 46.27069 517 GLN A C 1
ATOM 4179 O O . GLN A 1 517 ? 146.52728 121.27017 62.36669 1.000 47.81995 517 GLN A O 1
ATOM 4185 N N . GLN A 1 518 ? 144.36156 121.47855 61.86352 1.000 45.78112 518 GLN A N 1
ATOM 4186 C CA . GLN A 1 518 ? 144.44586 120.46210 60.82850 1.000 43.35570 518 GLN A CA 1
ATOM 4187 C C . GLN A 1 518 ? 145.45747 120.84770 59.76158 1.000 42.07856 518 GLN A C 1
ATOM 4188 O O . GLN A 1 518 ? 146.30746 120.03909 59.37435 1.000 48.14256 518 GLN A O 1
ATOM 4194 N N . CYS A 1 519 ? 145.37990 122.07876 59.24444 1.000 46.19644 519 CYS A N 1
ATOM 4195 C CA . CYS A 1 519 ? 146.24778 122.44456 58.13506 1.000 44.56396 519 CYS A CA 1
ATOM 4196 C C . CYS A 1 519 ? 147.71336 122.56623 58.55651 1.000 50.02841 519 CYS A C 1
ATOM 4197 O O . CYS A 1 519 ? 148.62504 122.28715 57.75878 1.000 45.01482 519 CYS A O 1
ATOM 4200 N N . ARG A 1 520 ? 147.97816 122.91549 59.81089 1.000 45.09782 520 ARG A N 1
ATOM 4201 C CA . ARG A 1 520 ? 149.38650 122.88095 60.20924 1.000 45.51262 520 ARG A CA 1
ATOM 4202 C C . ARG A 1 520 ? 149.93635 121.47096 60.07516 1.000 43.45491 520 ARG A C 1
ATOM 4203 O O . ARG A 1 520 ? 151.06043 121.26588 59.61763 1.000 46.64417 520 ARG A O 1
ATOM 4211 N N . PHE A 1 521 ? 149.10829 120.47993 60.34497 1.000 44.70097 521 PHE A N 1
ATOM 4212 C CA . PHE A 1 521 ? 149.53638 119.10176 60.11891 1.000 44.15271 521 PHE A CA 1
ATOM 4213 C C . PHE A 1 521 ? 149.81113 118.83142 58.63845 1.000 44.61025 521 PHE A C 1
ATOM 4214 O O . PHE A 1 521 ? 150.87074 118.32247 58.27114 1.000 44.46373 521 PHE A O 1
ATOM 4222 N N . TRP A 1 522 ? 148.83806 119.11569 57.76825 1.000 46.71444 522 TRP A N 1
ATOM 4223 C CA . TRP A 1 522 ? 149.00751 118.71182 56.37069 1.000 43.37363 522 TRP A CA 1
ATOM 4224 C C . TRP A 1 522 ? 150.06243 119.55157 55.66423 1.000 49.28083 522 TRP A C 1
ATOM 4225 O O . TRP A 1 522 ? 150.77286 119.06536 54.79056 1.000 50.84573 522 TRP A O 1
ATOM 4236 N N . THR A 1 523 ? 150.15694 120.83018 55.99605 1.000 50.74747 523 THR A N 1
ATOM 4237 C CA . THR A 1 523 ? 150.97930 121.72444 55.19866 1.000 54.05291 523 THR A CA 1
ATOM 4238 C C . THR A 1 523 ? 152.38831 121.76763 55.71668 1.000 55.84721 523 THR A C 1
ATOM 4239 O O . THR A 1 523 ? 153.32429 121.88555 54.92634 1.000 61.43443 523 THR A O 1
ATOM 4243 N N . SER A 1 524 ? 152.56821 121.59737 57.01440 1.000 54.46767 524 SER A N 1
ATOM 4244 C CA . SER A 1 524 ? 153.90358 121.73773 57.55472 1.000 60.88752 524 SER A CA 1
ATOM 4245 C C . SER A 1 524 ? 154.54526 120.40022 57.81076 1.000 64.51856 524 SER A C 1
ATOM 4246 O O . SER A 1 524 ? 155.65551 120.15160 57.33686 1.000 74.33969 524 SER A O 1
ATOM 4249 N N . PHE A 1 525 ? 153.85803 119.52324 58.52971 1.000 57.48153 525 PHE A N 1
ATOM 4250 C CA . PHE A 1 525 ? 154.47793 118.25017 58.84398 1.000 56.28668 525 PHE A CA 1
ATOM 4251 C C . PHE A 1 525 ? 154.36416 117.24142 57.69658 1.000 60.63573 525 PHE A C 1
ATOM 4252 O O . PHE A 1 525 ? 155.37670 116.73224 57.20382 1.000 58.78929 525 PHE A O 1
ATOM 4260 N N . PHE A 1 526 ? 153.12021 116.89675 57.28580 1.000 54.62358 526 PHE A N 1
ATOM 4261 C CA . PHE A 1 526 ? 152.89672 115.73916 56.41329 1.000 52.18266 526 PHE A CA 1
ATOM 4262 C C . PHE A 1 526 ? 153.75615 115.70028 55.13722 1.000 52.92689 526 PHE A C 1
ATOM 4263 O O . PHE A 1 526 ? 154.09380 114.60193 54.67266 1.000 56.51551 526 PHE A O 1
ATOM 4271 N N . PRO A 1 527 ? 154.11887 116.82212 54.50594 1.000 54.91371 527 PRO A N 1
ATOM 4272 C CA . PRO A 1 527 ? 154.94373 116.70961 53.28721 1.000 57.87068 527 PRO A CA 1
ATOM 4273 C C . PRO A 1 527 ? 156.32012 116.12439 53.55166 1.000 70.32045 527 PRO A C 1
ATOM 4274 O O . PRO A 1 527 ? 156.99735 115.73977 52.58449 1.000 65.24755 527 PRO A O 1
ATOM 4278 N N . LYS A 1 528 ? 156.74143 116.04065 54.82480 1.000 65.37714 528 LYS A N 1
ATOM 4279 C CA . LYS A 1 528 ? 158.02042 115.43942 55.16001 1.000 63.82850 528 LYS A CA 1
ATOM 4280 C C . LYS A 1 528 ? 157.97893 113.91230 55.08319 1.000 66.61287 528 LYS A C 1
ATOM 4281 O O . LYS A 1 528 ? 159.00547 113.29945 54.77158 1.000 67.97602 528 LYS A O 1
ATOM 4287 N N . VAL A 1 529 ? 156.82299 113.27866 55.31135 1.000 62.17251 529 VAL A N 1
ATOM 4288 C CA . VAL A 1 529 ? 156.77726 111.81907 55.48156 1.000 67.58228 529 VAL A CA 1
ATOM 4289 C C . VAL A 1 529 ? 156.94312 111.09018 54.14319 1.000 67.89212 529 VAL A C 1
ATOM 4290 O O . VAL A 1 529 ? 156.87246 111.67248 53.05660 1.000 64.49646 529 VAL A O 1
#

B-factor: mean 56.31, std 18.49, range [33.02, 161.77]

Radius of gyration: 22.34 Å; Cα contacts (8 Å, |Δi|>4): 1204; chains: 1; bounding box: 52×50×68 Å

Nearest PDB structures (foldseek):
  8am2-assembly1_A  TM=1.000E+00  e=0.000E+00  Homo sapiens
  2xmd-assembly1_A  TM=9.996E-01  e=0.000E+00  Homo sapiens
  3djy-assembly1_A  TM=9.990E-01  e=0.000E+00  Homo sapiens
  2wig-assembly1_A  TM=1.000E+00  e=0.000E+00  Homo sapiens
  2wif-assembly1_A  TM=1.000E+00  e=0.000E+00  Homo sapiens

Sequence (527 aa):
DIIIATKNGKVRGMQLTVFGGTVTAFLGIPYAQQPPLGRLRFKKPQSLTKWSDIWNATKYANSCCQNIDQSFPGFHGSEMWNPNTDLSEDCLYLNVWIPAPKPKNATVLIWIYGGGFQTGTSSLHVYDGKFLARVERVIVVSMNYRVGALGFLALPGNPEAPGNMGLFDQQLALQQWVQKNIAAFGGNPKSVTLFGESAGAASVSLHLLSPGSHHSLFTRAILQSGSFNAPWAVTSLYEARNRTLNLAKLTGCSRENEETEIIKCLRNKDPQQEILLNEAFVVPYYGGTTPPLLSSVNFGPTVDGDFLTDMPDILLELGQFKKTQILVGVNKDEGTAFLVYGAPGFSKDNNSIITRKEFQEGLKIFFPGVSEFGKESILFHHYTDWVDDQRPENYREALGDVVGDYNFICPALEFTKKFSEWGNNAFFYYFEHRSSKLPWPEWMGVMHGYEIEFVFGLPLERRDQYTKAEEILSRSIVKRWANFAKYGNPQETQNQSTSWPVFKSTEQKYLTLNTESTRIMMTKLRAQQCRFWTSFFPKV

Organism: Homo sapiens (NCBI:txid9606)

Solvent-accessible surface area: 20869 Å² total; per-residue (Å²): 141,56,50,12,65,15,161,34,14,103,0,67,7,55,112,39,115,5,47,82,19,46,0,6,0,0,11,4,0,11,8,1,63,36,5,76,33,184,39,13,0,45,71,20,70,84,33,79,165,46,119,96,61,82,87,0,53,150,55,14,45,0,2,8,5,68,80,42,134,67,31,107,70,35,120,0,2,74,32,65,21,27,86,35,109,70,30,23,38,0,2,24,0,4,0,2,3,1,26,108,103,15,198,96,11,12,0,0,0,0,0,0,4,29,23,0,24,42,5,0,3,3,4,118,10,5,19,0,54,11,2,0,73,40,6,104,0,0,0,0,1,0,5,0,8,1,1,0,7,0,2,0,1,2,55,66,20,91,45,0,15,0,0,0,0,0,18,0,0,14,24,0,0,60,14,1,52,134,5,0,62,41,0,3,3,25,28,153,13,0,0,0,0,0,8,8,0,0,0,0,0,0,0,0,0,0,5,1,84,47,0,50,96,15,9,36,27,0,0,0,0,0,1,0,4,43,4,56,26,0,39,8,52,60,194,77,6,114,84,29,0,62,47,0,2,156,80,8,53,0,41,126,168,94,62,56,86,8,0,134,17,0,32,122,52,96,29,124,70,0,17,126,14,5,59,128,2,31,112,179,29,28,39,23,41,18,18,6,1,0,1,27,17,60,68,2,0,78,55,104,6,76,70,20,8,92,101,4,103,9,37,102,9,46,0,0,0,0,0,0,89,28,1,1,10,16,30,0,19,80,51,5,45,40,23,36,41,113,89,93,3,70,4,79,93,133,51,0,58,73,0,2,88,51,12,5,49,81,33,56,124,127,0,18,116,14,0,16,166,61,24,18,131,56,141,66,111,146,75,87,50,6,32,27,88,7,0,4,53,0,0,3,1,50,7,5,2,2,12,0,8,41,0,0,56,50,0,14,86,121,68,28,74,0,3,0,1,16,1,42,28,62,5,66,82,20,51,10,33,147,35,0,15,8,3,29,5,7,2,0,13,0,2,0,0,6,2,14,44,155,216,38,144,30,66,136,47,1,32,102,10,0,82,30,2,1,48,5,2,0,15,0,0,58,152,7,67,0,29,19,110,146,111,185,44,49,79,3,32,56,2,116,41,82,90,29,69,8,0,0,4,8,43,156,59,40,88,66,79,77,107,12,42,31,125,56,11,147,18,11,49,70,64,15,92,157,73

Secondary structure (DSSP, 8-state):
--EEEETTEEEE-EEEEETTEEEEEEEEEE-S----GGGTTSPPPPPP---SEEE-BS--PBPP-PPP-SSTT-HHHHTTS--S-B-S---EEEEEEEES--SSEEEEEEE--STTTS--TT-GGG-THHHHHHH--EEEEE----THHHH-B-TT-TTSBS-HHHHHHHHHHHHHHHHGGGGTEEEEEEEEEEETHHHHHHHHHHH-GGGGGG-SEEEEES--TTSTTSS--HHHHHHHHHHHHHHTT---SSHHHHHHHHTTS-HHHHHHHHGGGSSS--TT--SS-----SSS--S-HHHHHHTT-S--S-EEEEEETBTTHHHHTTT-TT--TTS-----HHHHHHHHHHHSTTS-HHHHHHHHHHHT--SSTT-TTHHHHHHHHHHHIIIIIHHHHHHHHHHHTTT--EEEEEE-PPPTT--S-GGG-SBTTTTHHHHTTGGG-GGGS--HHHHHHHHHHHHHHHHHHHHS----TTTTPPP-PPP-TTT-EEEEE-SS---EEESTTHHHHIIIIIIGGG-

GO terms:
  GO:0004104 cholinesterase activity (F, IDA)
  GO:0004104 cholinesterase activity (F, TAS)
  GO:0005576 extracellular region (C, TAS)
  GO:0016788 hydrolase activity, acting on ester bonds (F, TAS)
  GO:0016486 peptide hormone processing (P, TAS)
  GO:0006805 xenobiotic metabolic process (P, TAS)
  GO:0042802 identical protein binding (F, IPI)
  GO:0005515 protein binding (F, IPI)
  GO:0050784 cocaine catabolic process (P, TAS)
  GO:0072562 blood microparticle (C, HDA)

Foldseek 3Di:
DDWFAAPAGIEDWDWDQDPNFIKTKQAWDAAFDLCAFLSFQFATHGDHHDYDYHYRYDHDAAEDADADDPDPPFCLRCLFADPHHYDSRFWTKMKMAGPPQAAAAAEEEEEEDQLLRHGDCPRPLNPQHVLCHPVRHMYMYTHFHGFCRQAQDDFPDNSNLGRNRLSSVLSVLVSCLRGCNSRNYHQAQYEYEYEALSLQSQQLLQQFPSNQSSHAEYEREQDHCPFPQAEAESVLSVLLLQQLLVQLVLDDPVVVSSSSVVSPDDSVSSNVCQQPSDPADFPRHNSGHGYCRCHRHNDDVVVCLQVVNGHAHEYEYEYEPQAQLVVCCRDQPQDHLVDLSQDDPVSLLSNLCNVPVPDDPVLSVVLCVLQQPDPDPDDRCSSVSSSRCSRSCRRGDLVRLVSLASSCVVPYFYAYEYEQEDWPPNSGDCSSGGYRPPCSSLCSQVVCPVVPPGDPLSNVLSVLNVQQVSCCSRPVARDPPPDPADGTDTAYNPFRWHWYRYSPHIDIDTCPCVSVSCCNPPPSVVD

InterPro domains:
  IPR000997 Cholinesterase [PR00878] (98-112)
  IPR000997 Cholinesterase [PR00878] (142-171)
  IPR000997 Cholinesterase [PR00878] (354-362)
  IPR000997 Cholinesterase [PR00878] (420-428)
  IPR000997 Cholinesterase [PR00878] (458-465)
  IPR000997 Cholinesterase [PR00878] (466-478)
  IPR002018 Carboxylesterase, type B [PF00135] (31-550)
  IPR014788 Acetylcholinesterase, tetramerisation domain [PF08674] (565-599)
  IPR019819 Carboxylesterase type B, conserved site [PS00941] (118-128)
  IPR019826 Carboxylesterase type B, active site [PS00122] (213-228)
  IPR029058 Alpha/Beta hydrolase fold [G3DSA:3.40.50.1820] (32-557)
  IPR029058 Alpha/Beta hydrolase fold [SSF53474] (31-557)
  IPR050654 Acetylcholinesterase-related enzymes [PTHR43918] (13-597)